Protein AF-A0A935EHU6-F1 (afdb_monomer)

Solvent-accessible surface area (backbone atoms only — not comparable to full-atom values): 25278 Å² total; per-residue (Å²): 134,90,74,54,64,71,54,51,55,54,49,52,57,51,50,54,52,52,52,50,54,52,50,54,52,53,53,49,55,52,52,51,53,52,50,54,49,50,55,57,60,75,67,59,81,84,80,77,78,84,81,77,91,75,83,89,79,88,89,86,86,88,86,80,86,83,88,89,85,86,88,88,85,90,86,90,80,87,86,87,89,89,81,89,88,86,84,93,78,90,79,85,76,78,85,72,86,68,79,77,73,66,72,59,62,60,56,52,51,55,49,49,54,49,51,53,49,53,48,51,52,48,50,44,46,44,52,70,61,42,48,48,52,52,48,51,52,52,49,53,48,50,52,52,53,50,53,46,52,36,55,77,67,56,76,50,52,74,66,56,54,43,52,52,41,45,53,50,14,53,45,33,34,51,51,13,63,69,44,30,89,83,37,53,72,62,19,46,52,38,28,44,51,13,53,51,41,40,48,52,40,46,46,40,34,35,76,78,62,63,76,46,55,70,69,58,44,51,53,50,52,51,51,53,34,53,52,32,46,54,47,16,63,78,65,72,36,68,69,33,38,48,53,32,48,55,53,54,71,41,46,67,73,75,68,55,80,85,75,77,60,58,69,61,52,54,53,51,54,48,51,53,50,51,50,53,37,60,43,36,78,82,53,74,53,70,66,57,56,50,52,54,49,49,52,53,52,50,53,54,50,50,47,56,74,74,71,64,40,84,87,80,40,47,65,59,50,54,51,51,52,51,50,54,48,48,49,55,49,49,39,50,53,50,39,57,71,76,44,89,63,84,83,52,73,68,64,51,49,57,51,49,49,56,49,48,54,51,50,49,51,63,46,51,59,45,52,57,48,53,54,49,48,56,53,49,52,51,57,50,48,75,75,44,95,69,91,83,77,96,83,77,77,90,80,60,67,84,61,51,54,75,80,52,69,70,73,50,66,70,52,58,52,48,52,55,52,53,72,72,69,73,122

Sequence (423 aa):
MSDLDPTIAALEARLDSLVRTQIDFQVEVTAIRKELSRLRGAQRPESQPFARPQSVTPPSPPQQHQQPSPPPPVTERQNPREADPPAFGSYQRQAKAAEAEPATGKYTRYFNNYVDNARGDLEKFIGENLISKIGIIVLILGVGIGAKYAIDNELVSPLARIVIGYVFGFGLVGLAVWIKAKYLKFSAVLLSGGMAILYFITYFAYSAYQLIDQRTSFALMVMFTIFTVVAAVVYNLQVIAHVGLVGAYAVPFLLSNDSGNYPALFIYVSFLNVGVLAISVKRYWRLLFYTSSFFTWSIFGLWFATEYSSESHLYLALGTLAVFFAIFFATKVIHGVVHTESDTRESLIATVGTTVIFIYFCRDQRATRYGRRIRSDFRIAGSRGTRVGSGLEQVYWPFSSLCGISVHVADLRSLVRRSIFAG

Mean predicted aligned error: 20.24 Å

Nearest PDB structures (foldseek):
  7rdr-assembly1_A  TM=5.552E-01  e=2.213E-02  unidentified
  8fiq-assembly1_A  TM=4.754E-01  e=9.779E-01  synthetic construct
  9dze-assembly1_S  TM=3.864E-01  e=1.239E+00  synthetic construct
  8e12-assembly1_B  TM=4.064E-01  e=1.182E+00  synthetic construct
  8e0m-assembly4_L  TM=4.135E-01  e=1.726E+00  synthetic construct

Secondary structure (DSSP, 8-state):
-TTSHHHHHHHHHHHHHHHHHHHHHHHHHHHHHHHHHHHHHHT----PPPPPPPPP----------------------------------------------THHHHHHHHHHHHHHHHHHHHHIIIIIIIHHHHHHHHHHHHHHHHHHHHHT--S-HHHHHHHHHHHHHHHHHHHHHHTTT-HHHHHHHHHHHHHHHHHHHHHHHHTT--S-HHHHHHHHHHHHHHHHHHHHHHT-HHHHHHHHHHHHHHHHHS--S---HHHHHHHHHHHHHHHHHHHHH---HHHHHHHHHHHHHHHHHHHHHT--TTTSHHHHHHHHHHHHHHHHHHHHHHHHH------HHHHHHHHHHHHHHHHHHHHHHHHHHHHHHHHHHHHHTT------S---TT-HHHHHHH-----HHHHHHHHHHHHS--

pLDDT: mean 72.18, std 21.23, range [26.38, 97.44]

Foldseek 3Di:
DPPCVVVVVVVVVVVVVVVVVVVVVVVVVVVVVVVVVVVVVVPDDDDDDDDDDDDDDDDDDDDDDDDDDDDDDDDDDDDDDDDDDDDDDDDDDDPPDDPCPDPVVVVVVVVVVVVVVVVVVVCCCCPVPNCVVVVVVVVVVCCVVVVVVCVVVVVDPLVRVLVVLLCVLVVLLVVLVVCCVPCLVVSLVSNLVSLVSQLVSLLCCVPVVNVDDLVVSLVSLVVSLVVLLVVCVVSVPVVSNVSSLVSQLCSCVSSPPVPPPVVVNLVSLLVSLVSLLVSLLVPDDPVSLVVSLVSLCVVLVVCCVPPDDCVPCVVVNLVSLVSNLVSSVSSVVSNVVRPVDDDDVVSVVSNVVSVVVVVVVVVVNVVVVVVVVVVVVCVVCVVDVDDDDDDPPPPPPPPCVVVVPPPPPVVVVVVVVCVVPVD

Structure (mmCIF, N/CA/C/O backbone):
data_AF-A0A935EHU6-F1
#
_entry.id   AF-A0A935EHU6-F1
#
loop_
_atom_site.group_PDB
_atom_site.id
_atom_site.type_symbol
_atom_site.label_atom_id
_atom_site.label_alt_id
_atom_site.label_comp_id
_atom_site.label_asym_id
_atom_site.label_entity_id
_atom_site.label_seq_id
_atom_site.pdbx_PDB_ins_code
_atom_site.Cartn_x
_atom_site.Cartn_y
_atom_site.Cartn_z
_atom_site.occupancy
_atom_site.B_iso_or_equiv
_atom_site.auth_seq_id
_atom_site.auth_comp_id
_atom_site.auth_asym_id
_atom_site.auth_atom_id
_atom_site.pdbx_PDB_model_num
ATOM 1 N N . MET A 1 1 ? 21.491 28.869 54.350 1.00 49.75 1 MET A N 1
ATOM 2 C CA . MET A 1 1 ? 20.079 28.484 54.119 1.00 49.75 1 MET A CA 1
ATOM 3 C C . MET A 1 1 ? 19.133 29.690 54.036 1.00 49.75 1 MET A C 1
ATOM 5 O O . MET A 1 1 ? 18.020 29.500 53.586 1.00 49.75 1 MET A O 1
ATOM 9 N N . SER A 1 2 ? 19.558 30.914 54.385 1.00 55.75 2 SER A N 1
ATOM 10 C CA . SER A 1 2 ? 18.726 32.136 54.387 1.00 55.75 2 SER A CA 1
ATOM 11 C C . SER A 1 2 ? 18.724 32.948 53.077 1.00 55.75 2 SER A C 1
ATOM 13 O O . SER A 1 2 ? 18.354 34.114 53.099 1.00 55.75 2 SER A O 1
ATOM 15 N N . ASP A 1 3 ? 19.192 32.375 51.964 1.00 54.59 3 ASP A N 1
ATOM 16 C CA . ASP A 1 3 ? 19.455 33.101 50.700 1.00 54.59 3 ASP A CA 1
ATOM 17 C C . ASP A 1 3 ? 18.545 32.642 49.536 1.00 54.59 3 ASP A C 1
ATOM 19 O O . ASP A 1 3 ? 18.607 33.165 48.426 1.00 54.59 3 ASP A O 1
ATOM 23 N N . LEU A 1 4 ? 17.684 31.637 49.767 1.00 57.81 4 LEU A N 1
ATOM 24 C CA . LEU A 1 4 ? 16.780 31.094 48.739 1.00 57.81 4 LEU A CA 1
ATOM 25 C C . LEU A 1 4 ? 15.427 31.822 48.682 1.00 57.81 4 LEU A C 1
ATOM 27 O O . LEU A 1 4 ? 14.921 32.054 47.584 1.00 57.81 4 LEU A O 1
ATOM 31 N N . ASP A 1 5 ? 14.874 32.228 49.827 1.00 60.94 5 ASP A N 1
ATOM 32 C CA . ASP A 1 5 ? 13.578 32.917 49.923 1.00 60.94 5 ASP A CA 1
ATOM 33 C C . ASP A 1 5 ? 13.440 34.171 49.030 1.00 60.94 5 ASP A C 1
ATOM 35 O O . ASP A 1 5 ? 12.443 34.259 48.306 1.00 60.94 5 ASP A O 1
ATOM 39 N N . PRO A 1 6 ? 14.407 35.120 48.971 1.00 65.62 6 PRO A N 1
ATOM 40 C CA . PRO A 1 6 ? 14.271 36.287 48.091 1.00 65.62 6 PRO A CA 1
ATOM 41 C C . PRO A 1 6 ? 14.273 35.906 46.602 1.00 65.62 6 PRO A C 1
ATOM 43 O O . PRO A 1 6 ? 13.685 36.610 45.780 1.00 65.62 6 PRO A O 1
ATOM 46 N N . THR A 1 7 ? 14.892 34.776 46.245 1.00 67.75 7 THR A N 1
ATOM 47 C CA . THR A 1 7 ? 14.941 34.287 44.862 1.00 67.75 7 THR A CA 1
ATOM 48 C C . THR A 1 7 ? 13.598 33.688 44.440 1.00 67.75 7 THR A C 1
ATOM 50 O O . THR A 1 7 ? 13.135 33.946 43.329 1.00 67.75 7 THR A O 1
ATOM 53 N N . ILE A 1 8 ? 12.944 32.936 45.333 1.00 72.06 8 ILE A N 1
ATOM 54 C CA . ILE A 1 8 ? 11.616 32.348 45.098 1.00 72.06 8 ILE A CA 1
ATOM 55 C C . ILE A 1 8 ? 10.568 33.458 44.940 1.00 72.06 8 ILE A C 1
ATOM 57 O O . ILE A 1 8 ? 9.863 33.484 43.933 1.00 72.06 8 ILE A O 1
ATOM 61 N N . ALA A 1 9 ? 10.552 34.445 45.842 1.00 74.06 9 ALA A N 1
ATOM 62 C CA . ALA A 1 9 ? 9.645 35.592 45.747 1.00 74.06 9 ALA A CA 1
ATOM 63 C C . ALA A 1 9 ? 9.832 36.398 44.441 1.00 74.06 9 ALA A C 1
ATOM 65 O O . ALA A 1 9 ? 8.862 36.850 43.828 1.00 74.06 9 ALA A O 1
ATOM 66 N N . ALA A 1 10 ? 11.074 36.545 43.960 1.00 78.50 10 ALA A N 1
ATOM 67 C CA . ALA A 1 10 ? 11.361 37.196 42.680 1.00 78.50 10 ALA A CA 1
ATOM 68 C C . ALA A 1 10 ? 10.908 36.372 41.456 1.00 78.50 10 ALA A C 1
ATOM 70 O O . ALA A 1 10 ? 10.567 36.948 40.418 1.00 78.50 10 ALA A O 1
ATOM 71 N N . LEU A 1 11 ? 10.895 35.039 41.558 1.00 75.94 11 LEU A N 1
ATOM 72 C CA . LEU A 1 11 ? 10.363 34.132 40.537 1.00 75.94 11 LEU A CA 1
ATOM 73 C C . LEU A 1 11 ? 8.830 34.176 40.485 1.00 75.94 11 LEU A C 1
ATOM 75 O O . LEU A 1 11 ? 8.276 34.292 39.393 1.00 75.94 11 LEU A O 1
ATOM 79 N N . GLU A 1 12 ? 8.154 34.174 41.635 1.00 77.06 12 GLU A N 1
ATOM 80 C CA . GLU A 1 12 ? 6.692 34.307 41.724 1.00 77.06 12 GLU A CA 1
ATOM 81 C C . GLU A 1 12 ? 6.214 35.655 41.160 1.00 77.06 12 GLU A C 1
ATOM 83 O O . GLU A 1 12 ? 5.349 35.686 40.286 1.00 77.06 12 GLU A O 1
ATOM 88 N N . ALA A 1 13 ? 6.863 36.767 41.525 1.00 80.94 13 ALA A N 1
ATOM 89 C CA . ALA A 1 13 ? 6.550 38.091 40.974 1.00 80.94 13 ALA A CA 1
ATOM 90 C C . ALA A 1 13 ? 6.760 38.186 39.442 1.00 80.94 13 ALA A C 1
ATOM 92 O O . ALA A 1 13 ? 6.043 38.908 38.737 1.00 80.94 13 ALA A O 1
ATOM 93 N N . ARG A 1 14 ? 7.724 37.436 38.887 1.00 77.44 14 ARG A N 1
ATOM 94 C CA . ARG A 1 14 ? 7.912 37.321 37.429 1.00 77.44 14 ARG A CA 1
ATOM 95 C C . ARG A 1 14 ? 6.852 36.437 36.776 1.00 77.44 14 ARG A C 1
ATOM 97 O O . ARG A 1 14 ? 6.412 36.756 35.676 1.00 77.44 14 ARG A O 1
ATOM 104 N N . LEU A 1 15 ? 6.413 35.372 37.442 1.00 79.38 15 LEU A N 1
ATOM 105 C CA . LEU A 1 15 ? 5.345 34.508 36.944 1.00 79.38 15 LEU A CA 1
ATOM 106 C C . LEU A 1 15 ? 4.009 35.268 36.884 1.00 79.38 15 LEU A C 1
ATOM 108 O O . LEU A 1 15 ? 3.358 35.271 35.841 1.00 79.38 15 LEU A O 1
ATOM 112 N N . ASP A 1 16 ? 3.665 36.008 37.939 1.00 81.06 16 ASP A N 1
ATOM 113 C CA . ASP A 1 16 ? 2.454 36.836 38.002 1.00 81.06 16 ASP A CA 1
ATOM 114 C C . ASP A 1 16 ? 2.422 37.943 36.938 1.00 81.06 16 ASP A C 1
ATOM 116 O O . ASP A 1 16 ? 1.372 38.215 36.348 1.00 81.06 16 ASP A O 1
ATOM 120 N N . SER A 1 17 ? 3.559 38.587 36.653 1.00 83.88 17 SER A N 1
ATOM 121 C CA . SER A 1 17 ? 3.619 39.619 35.605 1.00 83.88 17 SER A CA 1
ATOM 122 C C . SER A 1 17 ? 3.483 39.033 34.192 1.00 83.88 17 SER A C 1
ATOM 124 O O . SER A 1 17 ? 2.783 39.614 33.355 1.00 83.88 17 SER A O 1
ATOM 126 N N . LEU A 1 18 ? 4.057 37.852 33.932 1.00 83.88 18 LEU A N 1
ATOM 127 C CA . LEU A 1 18 ? 3.866 37.122 32.673 1.00 83.88 18 LEU A CA 1
ATOM 128 C C . LEU A 1 18 ? 2.410 36.667 32.485 1.00 83.88 18 LEU A C 1
ATOM 130 O O . LEU A 1 18 ? 1.849 36.867 31.408 1.00 83.88 18 LEU A O 1
ATOM 134 N N . VAL A 1 19 ? 1.772 36.130 33.532 1.00 83.25 19 VAL A N 1
ATOM 135 C CA . VAL A 1 19 ? 0.358 35.712 33.495 1.00 83.25 19 VAL A CA 1
ATOM 136 C C . VAL A 1 19 ? -0.567 36.903 33.222 1.00 83.25 19 VAL A C 1
ATOM 138 O O . VAL A 1 19 ? -1.444 36.803 32.365 1.00 83.25 19 VAL A O 1
ATOM 141 N N . ARG A 1 20 ? -0.346 38.055 33.873 1.00 84.88 20 ARG A N 1
ATOM 142 C CA . ARG A 1 20 ? -1.108 39.291 33.603 1.00 84.88 20 ARG A CA 1
ATOM 143 C C . ARG A 1 20 ? -0.964 39.747 32.150 1.00 84.88 20 ARG A C 1
ATOM 145 O O . ARG A 1 20 ? -1.971 39.943 31.478 1.00 84.88 20 ARG A O 1
ATOM 152 N N . THR A 1 21 ? 0.267 39.803 31.640 1.00 85.31 21 THR A N 1
ATOM 153 C CA . THR A 1 21 ? 0.543 40.185 30.241 1.00 85.31 21 THR A CA 1
ATOM 154 C C . THR A 1 21 ? -0.148 39.244 29.245 1.00 85.31 21 THR A C 1
ATOM 156 O O . THR A 1 21 ? -0.685 39.685 28.230 1.00 85.31 21 THR A O 1
ATOM 159 N N . GLN A 1 22 ? -0.184 37.939 29.537 1.00 86.00 22 GLN A N 1
ATOM 160 C CA . GLN A 1 22 ? -0.870 36.955 28.699 1.00 86.00 22 GLN A CA 1
ATOM 161 C C . GLN A 1 22 ? -2.398 37.138 28.706 1.00 86.00 22 GLN A C 1
ATOM 163 O O . GLN A 1 22 ? -3.031 36.955 27.665 1.00 86.00 22 GLN A O 1
ATOM 168 N N . ILE A 1 23 ? -2.992 37.508 29.846 1.00 85.88 23 ILE A N 1
ATOM 169 C CA . ILE A 1 23 ? -4.429 37.806 29.959 1.00 85.88 23 ILE A CA 1
ATOM 170 C C . ILE A 1 23 ? -4.781 39.058 29.146 1.00 85.88 23 ILE A C 1
ATOM 172 O O . ILE A 1 23 ? -5.700 39.001 28.325 1.00 85.88 23 ILE A O 1
ATOM 176 N N . ASP A 1 24 ? -4.025 40.147 29.304 1.00 87.62 24 ASP A N 1
ATOM 177 C CA . ASP A 1 24 ? -4.262 41.401 28.577 1.00 87.62 24 ASP A CA 1
ATOM 178 C C . ASP A 1 24 ? -4.183 41.192 27.054 1.00 87.62 24 ASP A C 1
ATOM 180 O O . ASP A 1 24 ? -5.075 41.616 26.314 1.00 87.62 24 ASP A O 1
ATOM 184 N N . PHE A 1 25 ? -3.196 40.421 26.580 1.00 87.62 25 PHE A N 1
ATOM 185 C CA . PHE A 1 25 ? -3.066 40.078 25.160 1.00 87.62 25 PHE A CA 1
ATOM 186 C C . PHE A 1 25 ? -4.260 39.261 24.622 1.00 87.62 25 PHE A C 1
ATOM 188 O O . PHE A 1 25 ? -4.715 39.480 23.497 1.00 87.62 25 PHE A O 1
ATOM 195 N N . GLN A 1 26 ? -4.820 38.335 25.411 1.00 84.62 26 GLN A N 1
ATOM 196 C CA . GLN A 1 26 ? -6.022 37.582 25.015 1.00 84.62 26 GLN A CA 1
ATOM 197 C C . GLN A 1 26 ? -7.269 38.477 24.935 1.00 84.62 26 GLN A C 1
ATOM 199 O O . GLN A 1 26 ? -8.098 38.306 24.031 1.00 84.62 26 GLN A O 1
ATOM 204 N N . VAL A 1 27 ? -7.399 39.453 25.839 1.00 89.88 27 VAL A N 1
ATOM 205 C CA . VAL A 1 27 ? -8.471 40.460 25.796 1.00 89.88 27 VAL A CA 1
ATOM 206 C C . VAL A 1 27 ? -8.342 41.322 24.539 1.00 89.88 27 VAL A C 1
ATOM 208 O O . VAL A 1 27 ? -9.327 41.488 23.814 1.00 89.88 27 VAL A O 1
ATOM 211 N N . GLU A 1 28 ? -7.137 41.798 24.222 1.00 87.44 28 GLU A N 1
ATOM 212 C CA . GLU A 1 28 ? -6.874 42.633 23.045 1.00 87.44 28 GLU A CA 1
ATOM 213 C C . GLU A 1 28 ? -7.148 41.888 21.727 1.00 87.44 28 GLU A C 1
ATOM 215 O O . GLU A 1 28 ? -7.904 42.376 20.884 1.00 87.44 28 GLU A O 1
ATOM 220 N N . VAL A 1 29 ? -6.655 40.652 21.570 1.00 88.88 29 VAL A N 1
ATOM 221 C CA . VAL A 1 29 ? -6.952 39.807 20.394 1.00 88.88 29 VAL A CA 1
ATOM 222 C C . VAL A 1 29 ? -8.459 39.565 20.239 1.00 88.88 29 VAL A C 1
ATOM 224 O O . VAL A 1 29 ? -8.980 39.546 19.118 1.00 88.88 29 VAL A O 1
ATOM 227 N N . THR A 1 30 ? -9.187 39.413 21.348 1.00 87.19 30 THR A N 1
ATOM 228 C CA . THR A 1 30 ? -10.646 39.231 21.335 1.00 87.19 30 THR A CA 1
ATOM 229 C C . THR A 1 30 ? -11.375 40.516 20.927 1.00 87.19 30 THR A C 1
ATOM 231 O O . THR A 1 30 ? -12.308 40.459 20.118 1.00 87.19 30 THR A O 1
ATOM 234 N N . ALA A 1 31 ? -10.927 41.679 21.409 1.00 91.06 31 ALA A N 1
ATOM 235 C CA . ALA A 1 31 ? -11.447 42.983 21.005 1.00 91.06 31 ALA A CA 1
ATOM 236 C C . ALA A 1 31 ? -11.200 43.253 19.509 1.00 91.06 31 ALA A C 1
ATOM 238 O O . ALA A 1 31 ? -12.144 43.572 18.781 1.00 91.06 31 ALA A O 1
ATOM 239 N N . ILE A 1 32 ? -9.978 43.013 19.020 1.00 89.12 32 ILE A N 1
ATOM 240 C CA . ILE A 1 32 ? -9.614 43.155 17.602 1.00 89.12 32 ILE A CA 1
ATOM 241 C C . ILE A 1 32 ? -10.463 42.226 16.728 1.00 89.12 32 ILE A C 1
ATOM 243 O O . ILE A 1 32 ? -11.018 42.674 15.727 1.00 89.12 32 ILE A O 1
ATOM 247 N N . ARG A 1 33 ? -10.653 40.951 17.105 1.00 85.38 33 ARG A N 1
ATOM 248 C CA . ARG A 1 33 ? -11.544 40.031 16.364 1.00 85.38 33 ARG A CA 1
ATOM 249 C C . ARG A 1 33 ? -12.986 40.531 16.300 1.00 85.38 33 ARG A C 1
ATOM 251 O O . ARG A 1 33 ? -13.636 40.370 15.263 1.00 85.38 33 ARG A O 1
ATOM 258 N N . LYS A 1 34 ? -13.498 41.122 17.382 1.00 86.12 34 LYS A N 1
ATOM 259 C CA . LYS A 1 34 ? -14.856 41.679 17.443 1.00 86.12 34 LYS A CA 1
ATOM 260 C C . LYS A 1 34 ? -15.006 42.889 16.520 1.00 86.12 34 LYS A C 1
ATOM 262 O O . LYS A 1 34 ? -16.005 42.981 15.809 1.00 86.12 34 LYS A O 1
ATOM 267 N N . GLU A 1 35 ? -13.999 43.755 16.460 1.00 87.31 35 GLU A N 1
ATOM 268 C CA . GLU A 1 35 ? -14.007 44.920 15.573 1.00 87.31 35 GLU A CA 1
ATOM 269 C C . GLU A 1 35 ? -13.802 44.525 14.101 1.00 87.31 35 GLU A C 1
ATOM 271 O O . GLU A 1 35 ? -14.553 44.963 13.233 1.00 87.31 35 GLU A O 1
ATOM 276 N N . LEU A 1 36 ? -12.914 43.567 13.814 1.00 81.75 36 LEU A N 1
ATOM 277 C CA . LEU A 1 36 ? -12.766 42.987 12.474 1.00 81.75 36 LEU A CA 1
ATOM 278 C C . LEU A 1 36 ? -14.075 42.340 11.984 1.00 81.75 36 LEU A C 1
ATOM 280 O O . LEU A 1 36 ? -14.407 42.409 10.802 1.00 81.75 36 LEU A O 1
ATOM 284 N N . SER A 1 37 ? -14.845 41.738 12.898 1.00 79.06 37 SER A N 1
ATOM 285 C CA . SER A 1 37 ? -16.166 41.167 12.606 1.00 79.06 37 SER A CA 1
ATOM 286 C C . SER A 1 37 ? -17.216 42.244 12.314 1.00 79.06 37 SER A C 1
ATOM 288 O O . SER A 1 37 ? -18.044 42.048 11.426 1.00 79.06 37 SER A O 1
ATOM 290 N N . ARG A 1 38 ? -17.165 43.394 13.002 1.00 82.88 38 ARG A N 1
ATOM 291 C CA . ARG A 1 38 ? -18.018 44.561 12.716 1.00 82.88 38 ARG A CA 1
ATOM 292 C C . ARG A 1 38 ? -17.702 45.178 11.360 1.00 82.88 38 ARG A C 1
ATOM 294 O O . ARG A 1 38 ? -18.614 45.332 10.555 1.00 82.88 38 ARG A O 1
ATOM 301 N N . LEU A 1 39 ? -16.428 45.449 11.075 1.00 76.44 39 LEU A N 1
ATOM 302 C CA . LEU A 1 39 ? -15.989 45.998 9.788 1.00 76.44 39 LEU A CA 1
ATOM 303 C C . LEU A 1 39 ? -16.360 45.065 8.626 1.00 76.44 39 LEU A C 1
ATOM 305 O O . LEU A 1 39 ? -16.928 45.505 7.629 1.00 76.44 39 LEU A O 1
ATOM 309 N N . ARG A 1 40 ? -16.152 43.751 8.788 1.00 70.88 40 ARG A N 1
ATOM 310 C CA . ARG A 1 40 ? -16.550 42.743 7.792 1.00 70.88 40 ARG A CA 1
ATOM 311 C C . ARG A 1 40 ? -18.070 42.597 7.648 1.00 70.88 40 ARG A C 1
ATOM 313 O O . ARG A 1 40 ? -18.537 42.241 6.569 1.00 70.88 40 ARG A O 1
ATOM 320 N N . GLY A 1 41 ? -18.831 42.865 8.710 1.00 68.12 41 GLY A N 1
ATOM 321 C CA . GLY A 1 41 ? -20.293 42.953 8.675 1.00 68.12 41 GLY A CA 1
ATOM 322 C C . GLY A 1 41 ? -20.788 44.189 7.919 1.00 68.12 41 GLY A C 1
ATOM 323 O O . GLY A 1 41 ? -21.707 44.075 7.116 1.00 68.12 41 GLY A O 1
ATOM 324 N N . ALA A 1 42 ? -20.131 45.337 8.108 1.00 62.81 42 ALA A N 1
ATOM 325 C CA . ALA A 1 42 ? -20.451 46.599 7.438 1.00 62.81 42 ALA A CA 1
ATOM 326 C C . ALA A 1 42 ? -20.026 46.651 5.953 1.00 62.81 42 ALA A C 1
ATOM 328 O O . ALA A 1 42 ? -20.486 47.517 5.216 1.00 62.81 42 ALA A O 1
ATOM 329 N N . GLN A 1 43 ? -19.157 45.738 5.502 1.00 49.84 43 GLN A N 1
ATOM 330 C CA . GLN A 1 43 ? -18.601 45.708 4.139 1.00 49.84 43 GLN A CA 1
ATOM 331 C C . GLN A 1 43 ? -19.163 44.594 3.236 1.00 49.84 43 GLN A C 1
ATOM 333 O O . GLN A 1 43 ? -18.552 44.259 2.221 1.00 49.84 43 GLN A O 1
ATOM 338 N N . ARG A 1 44 ? -20.326 44.010 3.556 1.00 39.16 44 ARG A N 1
ATOM 339 C CA . ARG A 1 44 ? -21.073 43.182 2.592 1.00 39.16 44 ARG A CA 1
ATOM 340 C C . ARG A 1 44 ? -22.061 44.052 1.806 1.00 39.16 44 ARG A C 1
ATOM 342 O O . ARG A 1 44 ? -23.005 44.540 2.419 1.00 39.16 44 ARG A O 1
ATOM 349 N N . PRO A 1 45 ? -21.904 44.208 0.476 1.00 42.09 45 PRO A N 1
ATOM 350 C CA . PRO A 1 45 ? -22.942 44.803 -0.355 1.00 42.09 45 PRO A CA 1
ATOM 351 C C . PRO A 1 45 ? -24.214 43.959 -0.280 1.00 42.09 45 PRO A C 1
ATOM 353 O O . PRO A 1 45 ? -24.165 42.731 -0.383 1.00 42.09 45 PRO A O 1
ATOM 356 N N . GLU A 1 46 ? -25.343 44.628 -0.094 1.00 35.97 46 GLU A N 1
ATOM 357 C CA . GLU A 1 46 ? -26.656 44.009 0.020 1.00 35.97 46 GLU A CA 1
ATOM 358 C C . GLU A 1 46 ? -27.074 43.408 -1.331 1.00 35.97 46 GLU A C 1
ATOM 360 O O . GLU A 1 46 ? -27.415 44.111 -2.283 1.00 35.97 46 GLU A O 1
ATOM 365 N N . SER A 1 47 ? -26.999 42.082 -1.444 1.00 35.34 47 SER A N 1
ATOM 366 C CA . SER A 1 47 ? -27.382 41.364 -2.658 1.00 35.34 47 SER A CA 1
ATOM 367 C C . SER A 1 47 ? -28.906 41.285 -2.767 1.00 35.34 47 SER A C 1
ATOM 369 O O . SER A 1 47 ? -29.533 40.422 -2.149 1.00 35.34 47 SER A O 1
ATOM 371 N N . GLN A 1 48 ? -29.478 42.190 -3.566 1.00 34.78 48 GLN A N 1
ATOM 372 C CA . GLN A 1 48 ? -30.901 42.234 -3.912 1.00 34.78 48 GLN A CA 1
ATOM 373 C C . GLN A 1 48 ? -31.414 40.864 -4.403 1.00 34.78 48 GLN A C 1
ATOM 375 O O . GLN A 1 48 ? -30.831 40.288 -5.328 1.00 34.78 48 GLN A O 1
ATOM 380 N N . PRO A 1 49 ? -32.527 40.342 -3.854 1.00 38.69 49 PRO A N 1
ATOM 381 C CA . PRO A 1 49 ? -33.223 39.202 -4.438 1.00 38.69 49 PRO A CA 1
ATOM 382 C C . PRO A 1 49 ? -33.837 39.575 -5.795 1.00 38.69 49 PRO A C 1
ATOM 384 O O . PRO A 1 49 ? -34.511 40.597 -5.920 1.00 38.69 49 PRO A O 1
ATOM 387 N N . PHE A 1 50 ? -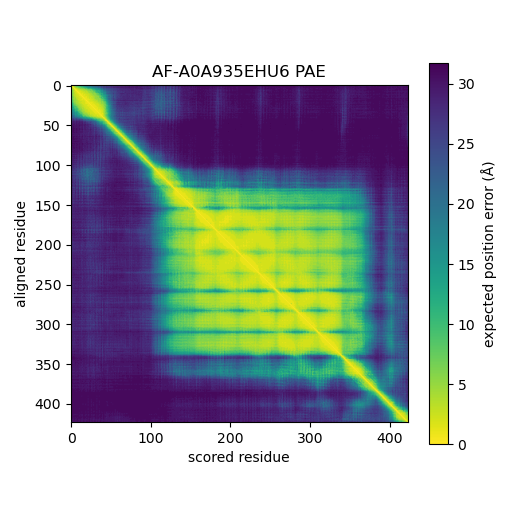33.634 38.728 -6.806 1.00 34.69 50 PHE A N 1
ATOM 388 C CA . PHE A 1 50 ? -34.164 38.923 -8.159 1.00 34.69 50 PHE A CA 1
ATOM 389 C C . PHE A 1 50 ? -35.691 39.111 -8.168 1.00 34.69 50 PHE A C 1
ATOM 391 O O . PHE A 1 50 ? -36.441 38.222 -7.758 1.00 34.69 50 PHE A O 1
ATOM 398 N N . ALA A 1 51 ? -36.155 40.232 -8.723 1.00 35.00 51 ALA A N 1
ATOM 399 C CA . ALA A 1 51 ? -37.569 40.452 -9.000 1.00 35.00 51 ALA A CA 1
ATOM 400 C C . ALA A 1 51 ? -38.043 39.560 -10.164 1.00 35.00 51 ALA A C 1
ATOM 402 O O . ALA A 1 51 ? -37.445 39.536 -11.241 1.00 35.00 51 ALA A O 1
ATOM 403 N N . ARG A 1 52 ? -39.152 38.840 -9.960 1.00 33.09 52 ARG A N 1
ATOM 404 C CA . ARG A 1 52 ? -39.859 38.105 -11.020 1.00 33.09 52 ARG A CA 1
ATOM 405 C C . ARG A 1 52 ? -40.631 39.120 -11.885 1.00 33.09 52 ARG A C 1
ATOM 407 O O . ARG A 1 52 ? -41.352 39.933 -11.306 1.00 33.09 52 ARG A O 1
ATOM 414 N N . PRO A 1 53 ? -40.533 39.091 -13.229 1.00 37.03 53 PRO A N 1
ATOM 415 C CA . PRO A 1 53 ? -41.215 40.069 -14.074 1.00 37.03 53 PRO A CA 1
ATOM 416 C C . PRO A 1 53 ? -42.736 39.895 -13.981 1.00 37.03 53 PRO A C 1
ATOM 418 O O . PRO A 1 53 ? -43.263 38.824 -14.286 1.00 37.03 53 PRO A O 1
ATOM 421 N N . GLN A 1 54 ? -43.435 40.948 -13.553 1.00 39.34 54 GLN A N 1
ATOM 422 C CA . GLN A 1 54 ? -44.894 41.027 -13.610 1.00 39.34 54 GLN A CA 1
ATOM 423 C C . GLN A 1 54 ? -45.360 41.687 -14.912 1.00 39.34 54 GLN A C 1
ATOM 425 O O . GLN A 1 54 ? -44.655 42.487 -15.526 1.00 39.34 54 GLN A O 1
ATOM 430 N N . SER A 1 55 ? -46.554 41.290 -15.342 1.00 36.06 55 SER A N 1
ATOM 431 C CA . SER A 1 55 ? -47.174 41.635 -16.618 1.00 36.06 55 SER A CA 1
ATOM 432 C C . SER A 1 55 ? -47.558 43.110 -16.745 1.00 36.06 55 SER A C 1
ATOM 434 O O . SER A 1 55 ? -48.058 43.731 -15.809 1.00 36.06 55 SER A O 1
ATOM 436 N N . VAL A 1 56 ? -47.386 43.634 -17.959 1.00 36.47 56 VAL A N 1
ATOM 437 C CA . VAL A 1 56 ? -47.718 45.007 -18.358 1.00 36.47 56 VAL A CA 1
ATOM 438 C C . VAL A 1 56 ? -49.225 45.269 -18.252 1.00 36.47 56 VAL A C 1
ATOM 440 O O . VAL A 1 56 ? -50.018 44.473 -18.746 1.00 36.47 56 VAL A O 1
ATOM 443 N N . THR A 1 57 ? -49.616 46.419 -17.695 1.00 36.81 57 THR A N 1
ATOM 444 C CA . THR A 1 57 ? -50.960 47.005 -17.873 1.00 36.81 57 THR A CA 1
ATOM 445 C C . THR A 1 57 ? -50.801 48.494 -18.230 1.00 36.81 57 THR A C 1
ATOM 447 O O . THR A 1 57 ? -50.098 49.191 -17.499 1.00 36.81 57 THR A O 1
ATOM 450 N N . PRO A 1 58 ? -51.361 48.991 -19.353 1.00 44.41 58 PRO A N 1
ATOM 451 C CA . PRO A 1 58 ? -51.214 50.384 -19.803 1.00 44.41 58 PRO A CA 1
ATOM 452 C C . PRO A 1 58 ? -52.446 51.243 -19.362 1.00 44.41 58 PRO A C 1
ATOM 454 O O . PRO A 1 58 ? -53.236 50.762 -18.553 1.00 44.41 58 PRO A O 1
ATOM 457 N N . PRO A 1 59 ? -52.600 52.536 -19.731 1.00 51.25 59 PRO A N 1
ATOM 458 C CA . PRO A 1 59 ? -52.294 53.636 -18.808 1.00 51.25 59 PRO A CA 1
ATOM 459 C C . PRO A 1 59 ? -53.469 54.615 -18.563 1.00 51.25 59 PRO A C 1
ATOM 461 O O . PRO A 1 59 ? -54.534 54.517 -19.168 1.00 51.25 59 PRO A O 1
ATOM 464 N N . SER A 1 60 ? -53.264 55.631 -17.714 1.00 36.19 60 SER A N 1
ATOM 465 C CA . SER A 1 60 ? -54.177 56.783 -17.568 1.00 36.19 60 SER A CA 1
ATOM 466 C C . SER A 1 60 ? -53.392 58.106 -17.423 1.00 36.19 60 SER A C 1
ATOM 468 O O . SER A 1 60 ? -52.652 58.251 -16.452 1.00 36.19 60 SER A O 1
ATOM 470 N N . PRO A 1 61 ? -53.504 59.053 -18.378 1.00 46.78 61 PRO A N 1
ATOM 471 C CA . PRO A 1 61 ? -52.880 60.389 -18.336 1.00 46.78 61 PRO A CA 1
ATOM 472 C C . PRO A 1 61 ? -53.936 61.512 -18.106 1.00 46.78 61 PRO A C 1
ATOM 474 O O . PRO A 1 61 ? -55.121 61.200 -18.015 1.00 46.78 61 PRO A O 1
ATOM 477 N N . PRO A 1 62 ? -53.601 62.821 -18.187 1.00 49.19 62 PRO A N 1
ATOM 478 C CA . PRO A 1 62 ? -52.561 63.569 -17.452 1.00 49.19 62 PRO A CA 1
ATOM 479 C C . PRO A 1 62 ? -53.067 64.942 -16.908 1.00 49.19 62 PRO A C 1
ATOM 481 O O . PRO A 1 62 ? -54.072 65.447 -17.391 1.00 49.19 62 PRO A O 1
ATOM 484 N N . GLN A 1 63 ? -52.326 65.615 -16.007 1.00 34.56 63 GLN A N 1
ATOM 485 C CA . GLN A 1 63 ? -52.332 67.089 -15.756 1.00 34.56 63 GLN A CA 1
ATOM 486 C C . GLN A 1 63 ? -51.324 67.435 -14.624 1.00 34.56 63 GLN A C 1
ATOM 488 O O . GLN A 1 63 ? -51.153 66.611 -13.734 1.00 34.56 63 GLN A O 1
ATOM 493 N N . GLN A 1 64 ? -50.661 68.601 -14.515 1.00 32.94 64 GLN A N 1
ATOM 494 C CA . GLN A 1 64 ? -50.146 69.613 -15.469 1.00 32.94 64 GLN A CA 1
ATOM 495 C C . GLN A 1 64 ? -49.202 70.590 -14.694 1.00 32.94 64 GLN A C 1
ATOM 497 O O . GLN A 1 64 ? -49.451 70.805 -13.518 1.00 32.94 64 GLN A O 1
ATOM 502 N N . HIS A 1 65 ? -48.189 71.192 -15.353 1.00 35.31 65 HIS A N 1
ATOM 503 C CA . HIS A 1 65 ? -47.372 72.390 -14.968 1.00 35.31 65 HIS A CA 1
ATOM 504 C C . HIS A 1 65 ? -46.756 72.492 -13.536 1.00 35.31 65 HIS A C 1
ATOM 506 O O . HIS A 1 65 ? -47.448 72.484 -12.531 1.00 35.31 65 HIS A O 1
ATOM 512 N N . GLN A 1 66 ? -45.424 72.494 -13.349 1.00 31.44 66 GLN A N 1
ATOM 513 C CA . GLN A 1 66 ? -44.423 73.576 -13.574 1.00 31.44 66 GLN A CA 1
ATOM 514 C C . GLN A 1 66 ? -44.445 74.772 -12.576 1.00 31.44 66 GLN A C 1
ATOM 516 O O . GLN A 1 66 ? -45.247 75.680 -12.734 1.00 31.44 66 GLN A O 1
ATOM 521 N N . GLN A 1 67 ? -43.518 74.741 -11.590 1.00 39.50 67 GLN A N 1
ATOM 522 C CA . GLN A 1 67 ? -42.378 75.678 -11.319 1.00 39.50 67 GLN A CA 1
ATOM 523 C C . GLN A 1 67 ? -42.628 77.219 -11.377 1.00 39.50 67 GLN A C 1
ATOM 525 O O . GLN A 1 67 ? -43.264 77.644 -12.336 1.00 39.50 67 GLN A O 1
ATOM 530 N N . PRO A 1 68 ? -42.097 78.096 -10.465 1.00 44.91 68 PRO A N 1
ATOM 531 C CA . PRO A 1 68 ? -40.665 78.226 -10.062 1.00 44.91 68 PRO A CA 1
ATOM 532 C C . PRO A 1 68 ? -40.426 78.622 -8.559 1.00 44.91 68 PRO A C 1
ATOM 534 O O . PRO A 1 68 ? -41.378 78.612 -7.792 1.00 44.91 68 PRO A O 1
ATOM 537 N N . SER A 1 69 ? -39.240 78.918 -7.981 1.00 34.81 69 SER A N 1
ATOM 538 C CA . SER A 1 69 ? -37.869 79.257 -8.455 1.00 34.81 69 SER A CA 1
ATOM 539 C C . SER A 1 69 ? -36.786 78.923 -7.382 1.00 34.81 69 SER A C 1
ATOM 541 O O . SER A 1 69 ? -37.125 78.890 -6.202 1.00 34.81 69 SER A O 1
ATOM 543 N N . PRO A 1 70 ? -35.490 78.765 -7.735 1.00 53.62 70 PRO A N 1
ATOM 544 C CA . PRO A 1 70 ? -34.323 78.798 -6.820 1.00 53.62 70 PRO A CA 1
ATOM 545 C C . PRO A 1 70 ? -33.449 80.069 -7.065 1.00 53.62 70 PRO A C 1
ATOM 547 O O . PRO A 1 70 ? -33.847 80.892 -7.889 1.00 53.62 70 PRO A O 1
ATOM 550 N N . PRO A 1 71 ? -32.179 80.175 -6.600 1.00 62.34 71 PRO A N 1
ATOM 551 C CA . PRO A 1 71 ? -31.549 80.009 -5.271 1.00 62.34 71 PRO A CA 1
ATOM 552 C C . PRO A 1 71 ? -31.064 81.436 -4.797 1.00 62.34 71 PRO A C 1
ATOM 554 O O . PRO A 1 71 ? -31.856 82.352 -5.009 1.00 62.34 71 PRO A O 1
ATOM 557 N N . PRO A 1 72 ? -29.849 81.769 -4.260 1.00 51.25 72 PRO A N 1
ATOM 558 C CA . PRO A 1 72 ? -28.750 81.023 -3.621 1.00 51.25 72 PRO A CA 1
ATOM 559 C C . PRO A 1 72 ? -28.388 81.531 -2.172 1.00 51.25 72 PRO A C 1
ATOM 561 O O . PRO A 1 72 ? -29.270 81.362 -1.334 1.00 51.25 72 PRO A O 1
ATOM 564 N N . PRO A 1 73 ? -27.152 81.928 -1.734 1.00 48.72 73 PRO A N 1
ATOM 565 C CA . PRO A 1 73 ? -26.494 81.055 -0.742 1.00 48.72 73 PRO A CA 1
ATOM 566 C C . PRO A 1 73 ? -25.692 81.718 0.423 1.00 48.72 73 PRO A C 1
ATOM 568 O O . PRO A 1 73 ? -25.499 82.925 0.469 1.00 48.72 73 PRO A O 1
ATOM 571 N N . VAL A 1 74 ? -25.096 80.855 1.271 1.00 39.78 74 VAL A N 1
ATOM 572 C CA . VAL A 1 74 ? -23.951 81.084 2.198 1.00 39.78 74 VAL A CA 1
ATOM 573 C C . VAL A 1 74 ? -24.148 82.072 3.365 1.00 39.78 74 VAL A C 1
ATOM 575 O O . VAL A 1 74 ? -24.286 83.271 3.170 1.00 39.78 74 VAL A O 1
ATOM 578 N N . THR A 1 75 ? -23.953 81.585 4.602 1.00 39.19 75 THR A N 1
ATOM 579 C CA . THR A 1 75 ? -22.836 82.000 5.492 1.00 39.19 75 THR A CA 1
ATOM 580 C C . THR A 1 75 ? -22.770 81.098 6.724 1.00 39.19 75 THR A C 1
ATOM 582 O O . THR A 1 75 ? -23.702 81.038 7.518 1.00 39.19 75 THR A O 1
ATOM 585 N N . GLU A 1 76 ? -21.628 80.441 6.915 1.00 45.94 76 GLU A N 1
ATOM 586 C CA . GLU A 1 76 ? -21.232 79.842 8.189 1.00 45.94 76 GLU A CA 1
ATOM 587 C C . GLU A 1 76 ? -20.265 80.797 8.901 1.00 45.94 76 GLU A C 1
ATOM 589 O O . GLU A 1 76 ? -19.219 81.122 8.337 1.00 45.94 76 GLU A O 1
ATOM 594 N N . ARG A 1 77 ? -20.591 81.237 10.129 1.00 37.75 77 ARG A N 1
ATOM 595 C CA . ARG A 1 77 ? -19.607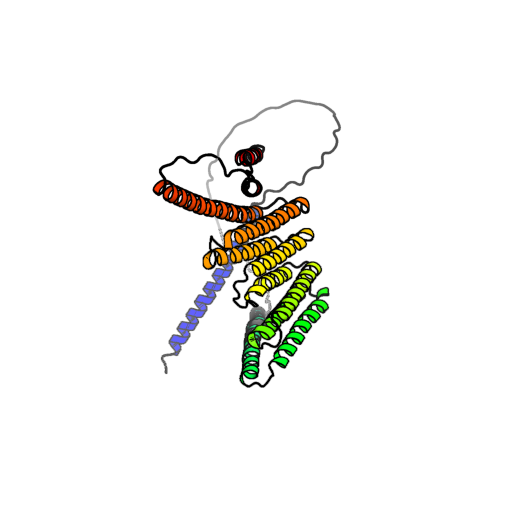 81.718 11.121 1.00 37.75 77 ARG A CA 1
ATOM 596 C C . ARG A 1 77 ? -20.193 81.884 12.532 1.00 37.75 77 ARG A C 1
ATOM 598 O O . ARG A 1 77 ? -20.997 82.768 12.777 1.00 37.75 77 ARG A O 1
ATOM 605 N N . GLN A 1 78 ? -19.687 81.038 13.427 1.00 37.47 78 GLN A N 1
ATOM 606 C CA . GLN A 1 78 ? -19.207 81.304 14.795 1.00 37.47 78 GLN A CA 1
ATOM 607 C C . GLN A 1 78 ? -20.017 82.158 15.805 1.00 37.47 78 GLN A C 1
ATOM 609 O O . GLN A 1 78 ? -20.377 83.310 15.601 1.00 37.47 78 GLN A O 1
ATOM 614 N N . ASN A 1 79 ? -20.144 81.544 16.983 1.00 42.22 79 ASN A N 1
ATOM 615 C CA . ASN A 1 79 ? -20.762 81.963 18.243 1.00 42.22 79 ASN A CA 1
ATOM 616 C C . ASN A 1 79 ? -20.010 83.086 19.008 1.00 42.22 79 ASN A C 1
ATOM 618 O O . ASN A 1 79 ? -18.777 83.097 18.979 1.00 42.22 79 ASN A O 1
ATOM 622 N N . PRO A 1 80 ? -20.712 83.920 19.806 1.00 45.84 80 PRO A N 1
ATOM 623 C CA . PRO A 1 80 ? -20.142 84.542 21.017 1.00 45.84 80 PRO A CA 1
ATOM 624 C C . PRO A 1 80 ? -20.827 84.134 22.347 1.00 45.84 80 PRO A C 1
ATOM 626 O O . PRO A 1 80 ? -21.875 83.498 22.371 1.00 45.84 80 PRO A O 1
ATOM 629 N N . ARG A 1 81 ? -20.171 84.476 23.465 1.00 43.09 81 ARG A N 1
ATOM 630 C CA . ARG A 1 81 ? -20.466 84.089 24.865 1.00 43.09 81 ARG A CA 1
ATOM 631 C C . ARG A 1 81 ? -21.461 85.017 25.594 1.00 43.09 81 ARG A C 1
ATOM 633 O O . ARG A 1 81 ? -21.815 86.059 25.063 1.00 43.09 81 ARG A O 1
ATOM 640 N N . GLU A 1 82 ? -21.777 84.613 26.840 1.00 40.12 82 GLU A N 1
ATOM 641 C CA . GLU A 1 82 ? -21.736 85.351 28.144 1.00 40.12 82 GLU A CA 1
ATOM 642 C C . GLU A 1 82 ? -23.033 85.244 28.980 1.00 40.12 82 GLU A C 1
ATOM 644 O O . GLU A 1 82 ? -24.116 85.253 28.410 1.00 40.12 82 GLU A O 1
ATOM 649 N N . ALA A 1 83 ? -23.036 85.181 30.325 1.00 37.09 83 ALA A N 1
ATOM 650 C CA . ALA A 1 83 ? -22.127 84.599 31.344 1.00 37.09 83 ALA A CA 1
AT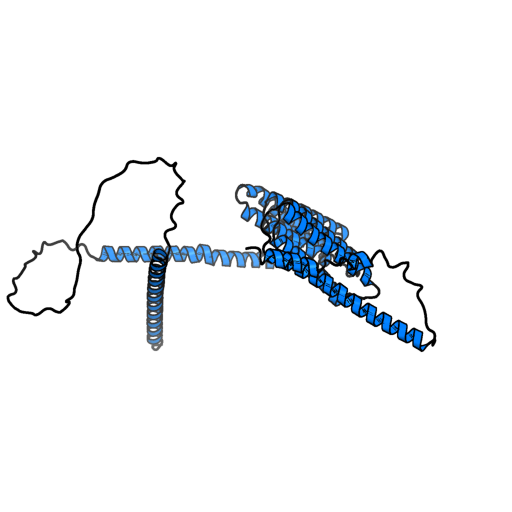OM 651 C C . ALA A 1 83 ? -22.840 84.605 32.730 1.00 37.09 83 ALA A C 1
ATOM 653 O O . ALA A 1 83 ? -23.582 85.547 32.974 1.00 37.09 83 ALA A O 1
ATOM 654 N N . ASP A 1 84 ? -22.560 83.610 33.598 1.00 38.91 84 ASP A N 1
ATOM 655 C CA . ASP A 1 84 ? -22.605 83.587 35.092 1.00 38.91 84 ASP A CA 1
ATOM 656 C C . ASP A 1 84 ? -23.799 84.174 35.911 1.00 38.91 84 ASP A C 1
ATOM 658 O O . ASP A 1 84 ? -24.556 85.018 35.444 1.00 38.91 84 ASP A O 1
ATOM 662 N N . PRO A 1 85 ? -23.923 83.883 37.230 1.00 55.47 85 PRO A N 1
ATOM 663 C CA . PRO A 1 85 ? -23.675 82.657 38.020 1.00 55.47 85 PRO A CA 1
ATOM 664 C C . PRO A 1 85 ? -25.022 82.270 38.738 1.00 55.47 85 PRO A C 1
ATOM 666 O O . PRO A 1 85 ? -26.051 82.396 38.075 1.00 55.47 85 PRO A O 1
ATOM 669 N N . PRO A 1 86 ? -25.169 81.874 40.037 1.00 43.59 86 PRO A N 1
ATOM 670 C CA . PRO A 1 86 ? -24.280 81.245 41.034 1.00 43.59 86 PRO A CA 1
ATOM 671 C C . PRO A 1 86 ? -24.892 80.025 41.803 1.00 43.59 86 PRO A C 1
ATOM 673 O O . PRO A 1 86 ? -26.013 79.592 41.565 1.00 43.59 86 PRO A O 1
ATOM 676 N N . ALA A 1 87 ? -24.156 79.585 42.837 1.00 37.03 87 ALA A N 1
ATOM 677 C CA . ALA A 1 87 ? -24.595 78.949 44.099 1.00 37.03 87 ALA A CA 1
ATOM 678 C C . ALA A 1 87 ? -24.939 77.436 44.161 1.00 37.03 87 ALA A C 1
ATOM 680 O O . ALA A 1 87 ? -25.876 76.921 43.560 1.00 37.03 87 ALA A O 1
ATOM 681 N N . PHE A 1 88 ? -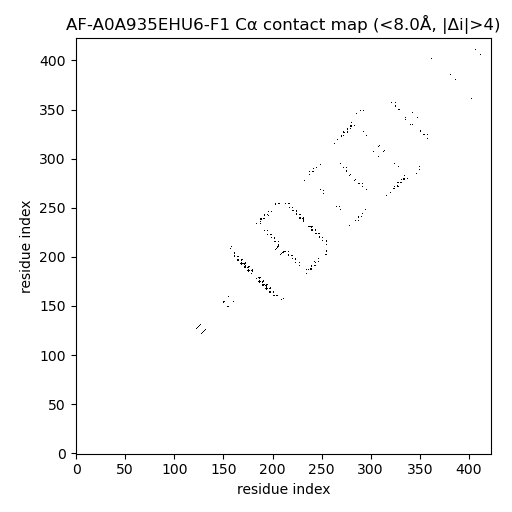24.193 76.742 45.032 1.00 45.09 88 PHE A N 1
ATOM 682 C CA . PHE A 1 88 ? -24.413 75.354 45.453 1.00 45.09 88 PHE A CA 1
ATOM 683 C C . PHE A 1 88 ? -25.640 75.221 46.373 1.00 45.09 88 PHE A C 1
ATOM 685 O O . PHE A 1 88 ? -25.713 75.882 47.407 1.00 45.09 88 PHE A O 1
ATOM 692 N N . GLY A 1 89 ? -26.536 74.281 46.054 1.00 39.84 89 GLY A N 1
ATOM 693 C CA . GLY A 1 89 ? -27.613 73.813 46.933 1.00 39.84 89 GLY A CA 1
ATOM 694 C C . GLY A 1 89 ? -27.464 72.320 47.240 1.00 39.84 89 GLY A C 1
ATOM 695 O O . GLY A 1 89 ? -27.307 71.503 46.332 1.00 39.84 89 GLY A O 1
ATOM 696 N N . SER A 1 90 ? -27.485 71.957 48.520 1.00 37.12 90 SER A N 1
ATOM 697 C CA . SER A 1 90 ? -27.291 70.589 49.006 1.00 37.12 90 SER A CA 1
ATOM 698 C C . SER A 1 90 ? -28.503 69.685 48.748 1.00 37.12 90 SER A C 1
ATOM 700 O O . SER A 1 90 ? -29.587 69.911 49.279 1.00 37.12 90 SER A O 1
ATOM 702 N N . TYR A 1 91 ? -28.300 68.575 48.033 1.00 44.56 91 TYR A N 1
ATOM 703 C CA . TYR A 1 91 ? -29.283 67.490 47.965 1.00 44.56 91 TYR A CA 1
ATOM 704 C C . TYR A 1 91 ? -28.904 66.355 48.919 1.00 44.56 91 TYR A C 1
ATOM 706 O O . TYR A 1 91 ? -28.120 65.465 48.587 1.00 44.56 91 TYR A O 1
ATOM 714 N N . GLN A 1 92 ? -29.500 66.368 50.114 1.00 42.47 92 GLN A N 1
ATOM 715 C CA . GLN A 1 92 ? -29.501 65.216 51.018 1.00 42.47 92 GLN A CA 1
ATOM 716 C C . GLN A 1 92 ? -30.216 64.033 50.351 1.00 42.47 92 GLN A C 1
ATOM 718 O O . GLN A 1 92 ? -31.444 63.989 50.287 1.00 42.47 92 GLN A O 1
ATOM 723 N N . ARG A 1 93 ? -29.459 63.027 49.901 1.00 49.41 93 ARG A N 1
ATOM 724 C CA . ARG A 1 93 ? -30.021 61.702 49.615 1.00 49.41 93 ARG A CA 1
ATOM 725 C C . ARG A 1 93 ? -30.073 60.912 50.921 1.00 49.41 93 ARG A C 1
ATOM 727 O O . ARG A 1 93 ? -29.040 60.595 51.501 1.00 49.41 93 ARG A O 1
ATOM 734 N N . GLN A 1 94 ? -31.290 60.626 51.375 1.00 44.75 94 GLN A N 1
ATOM 735 C CA . GLN A 1 94 ? -31.568 59.924 52.627 1.00 44.75 94 GLN A CA 1
ATOM 736 C C . GLN A 1 94 ? -30.814 58.590 52.709 1.00 44.75 94 GLN A C 1
ATOM 738 O O . GLN A 1 94 ? -30.960 57.725 51.842 1.00 44.75 94 GLN A O 1
ATOM 743 N N . ALA A 1 95 ? -30.062 58.404 53.793 1.00 46.19 95 ALA A N 1
ATOM 744 C CA . ALA A 1 95 ? -29.486 57.120 54.157 1.00 46.19 95 ALA A CA 1
ATOM 745 C C . ALA A 1 95 ? -30.597 56.189 54.670 1.00 46.19 95 ALA A C 1
ATOM 747 O O . ALA A 1 95 ? -30.828 56.068 55.872 1.00 46.19 95 ALA A O 1
ATOM 748 N N . LYS A 1 96 ? -31.301 55.519 53.752 1.00 38.59 96 LYS A N 1
ATOM 749 C CA . LYS A 1 96 ? -32.054 54.317 54.114 1.00 38.59 96 LYS A CA 1
ATOM 750 C C . LYS A 1 96 ? -31.023 53.243 54.445 1.00 38.59 96 LYS A C 1
ATOM 752 O O . LYS A 1 96 ? -30.268 52.845 53.561 1.00 38.59 96 LYS A O 1
ATOM 757 N N . ALA A 1 97 ? -30.987 52.806 55.701 1.00 49.44 97 ALA A N 1
ATOM 758 C CA . ALA A 1 97 ? -30.150 51.696 56.130 1.00 49.44 97 ALA A CA 1
ATOM 759 C C . ALA A 1 97 ? -30.574 50.426 55.376 1.00 49.44 97 ALA A C 1
ATOM 761 O O . ALA A 1 97 ? -31.548 49.767 55.731 1.00 49.44 97 ALA A O 1
ATOM 762 N N . ALA A 1 98 ? -29.869 50.128 54.288 1.00 42.69 98 ALA A N 1
ATOM 763 C CA . ALA A 1 98 ? -29.811 48.787 53.748 1.00 42.69 98 ALA A CA 1
ATOM 764 C C . ALA A 1 98 ? -28.813 48.025 54.618 1.00 42.69 98 ALA A C 1
ATOM 766 O O . ALA A 1 98 ? -27.646 48.416 54.697 1.00 42.69 98 ALA A O 1
ATOM 767 N N . GLU A 1 99 ? -29.282 46.972 55.284 1.00 46.84 99 GLU A N 1
ATOM 768 C CA . GLU A 1 99 ? -28.406 45.996 55.922 1.00 46.84 99 GLU A CA 1
ATOM 769 C C . GLU A 1 99 ? -27.344 45.554 54.915 1.00 46.84 99 GLU A C 1
ATOM 771 O O . GLU A 1 99 ? -27.655 45.140 53.795 1.00 46.84 99 GLU A O 1
ATOM 776 N N . ALA A 1 100 ? -26.079 45.698 55.302 1.00 48.75 100 ALA A N 1
ATOM 777 C CA . ALA A 1 100 ? -24.970 45.279 54.474 1.00 48.75 100 ALA A CA 1
ATOM 778 C C . ALA A 1 100 ? -24.882 43.748 54.504 1.00 48.75 100 ALA A C 1
ATOM 780 O O . ALA A 1 100 ? -24.097 43.185 55.268 1.00 48.75 100 ALA A O 1
ATOM 781 N N . GLU A 1 101 ? -25.661 43.074 53.647 1.00 54.31 101 GLU A N 1
ATOM 782 C CA . GLU A 1 101 ? -25.311 41.716 53.227 1.00 54.31 101 GLU A CA 1
ATOM 783 C C . GLU A 1 101 ? -23.833 41.733 52.810 1.00 54.31 101 GLU A C 1
ATOM 785 O O . GLU A 1 101 ? -23.432 42.570 51.986 1.00 54.31 101 GLU A O 1
ATOM 790 N N . PR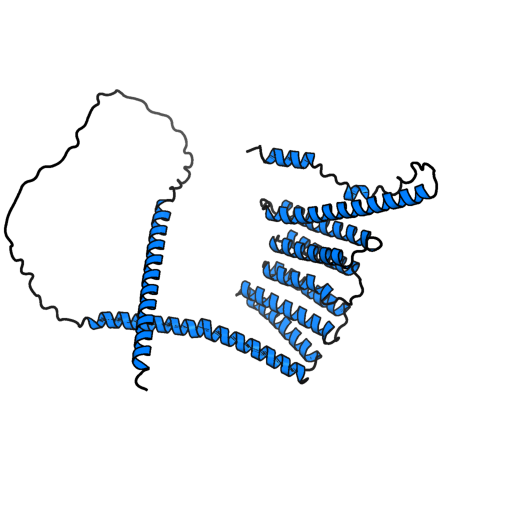O A 1 102 ? -22.987 40.866 53.387 1.00 47.41 102 PRO A N 1
ATOM 791 C CA . PRO A 1 102 ? -21.557 40.999 53.218 1.00 47.41 102 PRO A CA 1
ATOM 792 C C . PRO A 1 102 ? -21.198 40.742 51.752 1.00 47.41 102 PRO A C 1
ATOM 794 O O . PRO A 1 102 ? -21.446 39.670 51.194 1.00 47.41 102 PRO A O 1
ATOM 797 N N . ALA A 1 103 ? -20.566 41.739 51.123 1.00 53.91 103 ALA A N 1
ATOM 798 C CA . ALA A 1 103 ? -20.186 41.705 49.708 1.00 53.91 103 ALA A CA 1
ATOM 799 C C . ALA A 1 103 ? -19.266 40.518 49.344 1.00 53.91 103 ALA A C 1
ATOM 801 O O . ALA A 1 103 ? -19.120 40.187 48.164 1.00 53.91 103 ALA A O 1
ATOM 802 N N . THR A 1 104 ? -18.699 39.845 50.351 1.00 54.91 104 THR A N 1
ATOM 803 C CA . THR A 1 104 ? -17.970 38.577 50.247 1.00 54.91 104 THR A CA 1
ATOM 804 C C . THR A 1 104 ? -18.732 37.532 49.431 1.00 54.91 104 THR A C 1
ATOM 806 O O . THR A 1 104 ? -18.138 36.928 48.544 1.00 54.91 104 THR A O 1
ATOM 809 N N . GLY A 1 105 ? -20.049 37.374 49.621 1.00 56.38 105 GLY A N 1
ATOM 810 C CA . GLY A 1 105 ? -20.828 36.301 48.985 1.00 56.38 105 GLY A CA 1
ATOM 811 C C . GLY A 1 105 ? -20.775 36.287 47.449 1.00 56.38 105 GLY A C 1
ATOM 812 O O . GLY A 1 105 ? -20.759 35.217 46.837 1.00 56.38 105 GLY A O 1
ATOM 813 N N . LYS A 1 106 ? -20.682 37.460 46.802 1.00 55.50 106 LYS A N 1
ATOM 814 C CA . LYS A 1 106 ? -20.541 37.545 45.337 1.00 55.50 106 LYS A CA 1
ATOM 815 C C . LYS A 1 106 ? -19.125 37.193 44.887 1.00 55.50 106 LYS A C 1
ATOM 817 O O . LYS A 1 106 ? -18.980 36.368 43.989 1.00 55.50 106 LYS A O 1
ATOM 822 N N . TYR A 1 107 ? -18.097 37.757 45.522 1.00 55.75 107 TYR A N 1
ATOM 823 C CA . TYR A 1 107 ? -16.702 37.456 45.182 1.00 55.75 107 TYR A CA 1
ATOM 824 C C . TYR A 1 107 ? -16.349 35.986 45.446 1.00 55.75 107 TYR A C 1
ATOM 826 O O . TYR A 1 107 ? -15.755 35.349 44.580 1.00 55.75 107 TYR A O 1
ATOM 834 N N . THR A 1 108 ? -16.806 35.405 46.560 1.00 62.62 108 THR A N 1
ATOM 835 C CA . THR A 1 108 ? -16.650 33.973 46.858 1.00 62.62 108 THR A CA 1
ATOM 836 C C . THR A 1 108 ? -17.347 33.095 45.816 1.00 62.62 108 THR A C 1
ATOM 838 O O . THR A 1 108 ? -16.765 32.107 45.382 1.00 62.62 108 THR A O 1
ATOM 841 N N . ARG A 1 109 ? -18.549 33.457 45.337 1.00 65.31 109 ARG A N 1
ATOM 842 C CA . ARG A 1 109 ? -19.223 32.701 44.264 1.00 65.31 109 ARG A CA 1
ATOM 843 C C . ARG A 1 109 ? -18.465 32.771 42.933 1.00 65.31 109 ARG A C 1
ATOM 845 O O . ARG A 1 109 ? -18.346 31.746 42.271 1.00 65.31 109 ARG A O 1
ATOM 852 N N . TYR A 1 110 ? -17.939 33.933 42.539 1.00 64.06 110 TYR A N 1
ATOM 853 C CA . TYR A 1 110 ? -17.118 34.037 41.323 1.00 64.06 110 TYR A CA 1
ATOM 854 C C . TYR A 1 110 ? -15.796 33.270 41.448 1.00 64.06 110 TYR A C 1
ATOM 856 O O . TYR A 1 110 ? -15.414 32.579 40.507 1.00 64.06 110 TYR A O 1
ATOM 864 N N . PHE A 1 111 ? -15.134 33.344 42.605 1.00 68.31 111 PHE A N 1
ATOM 865 C CA . PHE A 1 111 ? -13.890 32.621 42.866 1.00 68.31 111 PHE A CA 1
ATOM 866 C C . PHE A 1 111 ? -14.100 31.102 42.870 1.00 68.31 111 PHE A C 1
ATOM 868 O O . PHE A 1 111 ? -13.391 30.400 42.156 1.00 68.31 111 PHE A O 1
ATOM 875 N N . ASN A 1 112 ? -15.113 30.597 43.583 1.00 73.44 112 ASN A N 1
ATOM 876 C CA . ASN A 1 112 ? -15.433 29.168 43.596 1.00 73.44 112 ASN A CA 1
ATOM 877 C C . ASN A 1 112 ? -15.792 28.675 42.191 1.00 73.44 112 ASN A C 1
ATOM 879 O O . ASN A 1 112 ? -15.190 27.719 41.723 1.00 73.44 112 ASN A O 1
ATOM 883 N N . ASN A 1 113 ? -16.658 29.388 41.459 1.00 71.19 113 ASN A N 1
ATOM 884 C CA . ASN A 1 113 ? -16.972 29.032 40.074 1.00 71.19 113 ASN A CA 1
ATOM 885 C C . ASN A 1 113 ? -15.719 29.022 39.176 1.00 71.19 113 ASN A C 1
ATOM 887 O O . ASN A 1 113 ? -15.624 28.184 38.286 1.00 71.19 113 ASN A O 1
ATOM 891 N N . TYR A 1 114 ? -14.759 29.932 39.372 1.00 70.56 114 TYR A N 1
ATOM 892 C CA . TYR A 1 114 ? -13.506 29.923 38.611 1.00 70.56 114 TYR A CA 1
ATOM 893 C C . TYR A 1 114 ? -12.620 28.724 38.982 1.00 70.56 114 TYR A C 1
ATOM 895 O O . TYR A 1 114 ? -12.116 28.048 38.091 1.00 70.56 114 TYR A O 1
ATOM 903 N N . VAL A 1 115 ? -12.476 28.418 40.275 1.00 69.19 115 VAL A N 1
ATOM 904 C CA . VAL A 1 115 ? -11.704 27.266 40.771 1.00 69.19 115 VAL A CA 1
ATOM 905 C C . VAL A 1 115 ? -12.330 25.937 40.345 1.00 69.19 115 VAL A C 1
ATOM 907 O O . VAL A 1 115 ? -11.602 25.034 39.944 1.00 69.19 115 VAL A O 1
ATOM 910 N N . ASP A 1 116 ? -13.655 25.816 40.372 1.00 73.56 116 ASP A N 1
ATOM 911 C CA . ASP A 1 116 ? -14.372 24.601 39.981 1.00 73.56 116 ASP A CA 1
ATOM 912 C C . ASP A 1 116 ? -14.321 24.380 38.460 1.00 73.56 116 ASP A C 1
ATOM 914 O O . ASP A 1 116 ? -14.061 23.262 38.018 1.00 73.56 116 ASP A O 1
ATOM 918 N N . ASN A 1 117 ? -14.453 25.439 37.648 1.00 70.25 117 ASN A N 1
ATOM 919 C CA . ASN A 1 117 ? -14.229 25.341 36.200 1.00 70.25 117 ASN A CA 1
ATOM 920 C C . ASN A 1 117 ? -12.759 25.029 35.874 1.00 70.25 117 ASN A C 1
ATOM 922 O O . ASN A 1 117 ? -12.498 24.139 35.073 1.00 70.25 117 ASN A O 1
ATOM 926 N N . ALA A 1 118 ? -11.794 25.680 36.535 1.00 68.50 118 ALA A N 1
ATOM 927 C CA . ALA A 1 118 ? -10.372 25.396 36.342 1.00 68.50 118 ALA A CA 1
ATOM 928 C C . ALA A 1 118 ? -10.001 23.965 36.767 1.00 68.50 118 ALA A C 1
ATOM 930 O O . ALA A 1 118 ? -9.172 23.333 36.118 1.00 68.50 118 ALA A O 1
ATOM 931 N N . ARG A 1 119 ? -10.632 23.422 37.818 1.00 69.00 119 ARG A N 1
ATOM 932 C CA . ARG A 1 119 ? -10.508 22.008 38.208 1.00 69.00 119 ARG A CA 1
ATOM 933 C C . ARG A 1 119 ? -11.127 21.077 37.174 1.00 69.00 119 ARG A C 1
ATOM 935 O O . ARG A 1 119 ? -10.474 20.106 36.816 1.00 69.00 119 ARG A O 1
ATOM 942 N N . GLY A 1 120 ? -12.316 21.388 36.657 1.00 75.00 120 GLY A N 1
ATOM 943 C CA . GLY A 1 120 ? -12.956 20.616 35.588 1.00 75.00 120 GLY A CA 1
ATOM 944 C C . GLY A 1 120 ? -12.138 20.605 34.293 1.00 75.00 120 GLY A C 1
ATOM 945 O O . GLY A 1 120 ? -11.946 19.549 33.695 1.00 75.00 120 GLY A O 1
ATOM 946 N N . ASP A 1 121 ? -11.583 21.750 33.891 1.00 76.38 121 ASP A N 1
ATOM 947 C CA . ASP A 1 121 ? -10.693 21.857 32.732 1.00 76.38 121 ASP A CA 1
ATOM 948 C C . ASP A 1 121 ? -9.349 21.152 32.970 1.00 76.38 121 ASP A C 1
ATOM 950 O O . ASP A 1 121 ? -8.830 20.511 32.056 1.00 76.38 121 ASP A O 1
ATOM 954 N N . LEU A 1 122 ? -8.799 21.196 34.191 1.00 76.94 122 LEU A N 1
ATOM 955 C CA . LEU A 1 122 ? -7.580 20.466 34.550 1.00 76.94 122 LEU A CA 1
ATOM 956 C C . LEU A 1 122 ? -7.817 18.948 34.579 1.00 76.94 122 LEU A C 1
ATOM 958 O O . LEU A 1 122 ? -7.015 18.204 34.024 1.00 76.94 122 LEU A O 1
ATOM 962 N N . GLU A 1 123 ? -8.919 18.480 35.167 1.00 79.50 123 GLU A N 1
ATOM 963 C CA . GLU A 1 123 ? -9.319 17.068 35.187 1.00 79.50 123 GLU A CA 1
ATOM 964 C C . GLU A 1 123 ? -9.570 16.553 33.767 1.00 79.50 123 GLU A C 1
ATOM 966 O O . GLU A 1 123 ? -9.087 15.484 33.397 1.00 79.50 123 GLU A O 1
ATOM 971 N N . LYS A 1 124 ? -10.225 17.355 32.923 1.00 78.50 124 LYS A N 1
ATOM 972 C CA . LYS A 1 124 ? -10.418 17.048 31.506 1.00 78.50 124 LYS A CA 1
ATOM 973 C C . LYS A 1 124 ? -9.098 17.037 30.732 1.00 78.50 124 LYS A C 1
ATOM 975 O O . LYS A 1 124 ? -8.858 16.129 29.941 1.00 78.50 124 LYS A O 1
ATOM 980 N N . PHE A 1 125 ? -8.199 17.990 30.969 1.00 76.50 125 PHE A N 1
ATOM 981 C CA . PHE A 1 125 ? -6.898 18.034 30.298 1.00 76.50 125 PHE A CA 1
ATOM 982 C C . PHE A 1 125 ? -5.987 16.872 30.724 1.00 76.50 125 PHE A C 1
ATOM 984 O O . PHE A 1 125 ? -5.379 16.218 29.874 1.00 76.50 125 PHE A O 1
ATOM 991 N N . ILE A 1 126 ? -5.929 16.572 32.023 1.00 75.56 126 ILE A N 1
ATOM 992 C CA . ILE A 1 126 ? -5.154 15.463 32.586 1.00 75.56 126 ILE A CA 1
ATOM 993 C C . ILE A 1 126 ? -5.762 14.122 32.154 1.00 75.56 126 ILE A C 1
ATOM 995 O O . ILE A 1 126 ? -5.055 13.298 31.581 1.00 75.56 126 ILE A O 1
ATOM 999 N N . GLY A 1 127 ? -7.060 13.905 32.366 1.00 66.94 127 GLY A N 1
ATOM 1000 C CA . GLY A 1 127 ? -7.750 12.644 32.088 1.00 66.94 127 GLY A CA 1
ATOM 1001 C C . GLY A 1 127 ? -7.967 12.367 30.598 1.00 66.94 127 GLY A C 1
ATOM 1002 O O . GLY A 1 127 ? -7.504 11.348 30.083 1.00 66.94 127 GLY A O 1
ATOM 1003 N N . GLU A 1 128 ? -8.644 13.272 29.884 1.00 76.06 128 GLU A N 1
ATOM 1004 C CA . GLU A 1 128 ? -9.047 13.056 28.486 1.00 76.06 128 GLU A CA 1
ATOM 1005 C C . GLU A 1 128 ? -7.864 13.171 27.515 1.00 76.06 128 GLU A C 1
ATOM 1007 O O . GLU A 1 128 ? -7.821 12.455 26.513 1.00 76.06 128 GLU A O 1
ATOM 1012 N N . ASN A 1 129 ? -6.886 14.044 27.794 1.00 78.00 129 ASN A N 1
ATOM 1013 C CA . ASN A 1 129 ? -5.886 14.457 26.802 1.00 78.00 129 ASN A CA 1
ATOM 1014 C C . ASN A 1 129 ? -4.428 14.085 27.143 1.00 78.00 129 ASN A C 1
ATOM 1016 O O . ASN A 1 129 ? -3.623 13.971 26.213 1.00 78.00 129 ASN A O 1
ATOM 1020 N N . LEU A 1 130 ? -4.072 13.892 28.422 1.00 86.56 130 LEU A N 1
ATOM 1021 C CA . LEU A 1 130 ? -2.707 13.547 28.850 1.00 86.56 130 LEU A CA 1
ATOM 1022 C C . LEU A 1 130 ? -2.570 12.057 29.210 1.00 86.56 130 LEU A C 1
ATOM 1024 O O . LEU A 1 130 ? -1.800 11.341 28.569 1.00 86.56 130 LEU A O 1
ATOM 1028 N N . ILE A 1 131 ? -3.358 11.571 30.174 1.00 88.81 131 ILE A N 1
ATOM 1029 C CA . ILE A 1 131 ? -3.357 10.174 30.640 1.00 88.81 131 ILE A CA 1
ATOM 1030 C C . ILE A 1 131 ? -3.749 9.223 29.509 1.00 88.81 131 ILE A C 1
ATOM 1032 O O . ILE A 1 131 ? -3.095 8.200 29.331 1.00 88.81 131 ILE A O 1
ATOM 1036 N N . SER A 1 132 ? -4.749 9.572 28.693 1.00 85.31 132 SER A N 1
ATOM 1037 C CA . SER A 1 132 ? -5.152 8.766 27.532 1.00 85.31 132 SER A CA 1
ATOM 1038 C C . SER A 1 132 ? -4.000 8.548 26.538 1.00 85.31 132 SER A C 1
ATOM 1040 O O . SER A 1 132 ? -3.748 7.420 26.115 1.00 85.31 132 SER A O 1
ATOM 1042 N N . LYS A 1 133 ? -3.244 9.604 26.206 1.00 90.62 133 LYS A N 1
ATOM 1043 C CA . LYS A 1 133 ? -2.110 9.535 25.270 1.00 90.62 133 LYS A CA 1
ATOM 1044 C C . LYS A 1 133 ? -0.927 8.783 25.861 1.00 90.62 133 LYS A C 1
ATOM 1046 O O . LYS A 1 133 ? -0.355 7.944 25.172 1.00 90.62 133 LYS A O 1
ATOM 1051 N N . ILE A 1 134 ? -0.587 9.044 27.124 1.00 91.81 134 ILE A N 1
ATOM 1052 C CA . ILE A 1 134 ? 0.470 8.310 27.832 1.00 91.81 134 ILE A CA 1
ATOM 1053 C C . ILE A 1 134 ? 0.100 6.823 27.916 1.00 91.81 134 ILE A C 1
ATOM 1055 O O . ILE A 1 134 ? 0.924 5.977 27.585 1.00 91.81 134 ILE A O 1
ATOM 1059 N N . GLY A 1 135 ? -1.150 6.499 28.256 1.00 90.69 135 GLY A N 1
ATOM 1060 C CA . GLY A 1 135 ? -1.665 5.131 28.299 1.00 90.69 135 GLY A CA 1
ATOM 1061 C C . GLY A 1 135 ? -1.579 4.417 26.949 1.00 90.69 135 GLY A C 1
ATOM 1062 O O . GLY A 1 135 ? -1.100 3.289 26.895 1.00 90.69 135 GLY A O 1
ATOM 1063 N N . ILE A 1 136 ? -1.952 5.080 25.848 1.00 91.19 136 ILE A N 1
ATOM 1064 C CA . ILE A 1 136 ? -1.797 4.533 24.488 1.00 91.19 136 ILE A CA 1
ATOM 1065 C C . ILE A 1 136 ? -0.318 4.280 24.157 1.00 91.19 136 ILE A C 1
ATOM 1067 O O . ILE A 1 136 ? 0.012 3.210 23.651 1.00 91.19 136 ILE A O 1
ATOM 1071 N N . ILE A 1 137 ? 0.584 5.219 24.468 1.00 93.88 137 ILE A N 1
ATOM 1072 C CA . ILE A 1 137 ? 2.028 5.063 24.221 1.00 93.88 137 ILE A CA 1
ATOM 1073 C C . ILE A 1 137 ? 2.598 3.890 25.032 1.00 93.88 137 ILE A C 1
ATOM 1075 O O . ILE A 1 137 ? 3.278 3.033 24.470 1.00 93.88 137 ILE A O 1
ATOM 1079 N N . VAL A 1 138 ? 2.289 3.809 26.329 1.00 95.19 138 VAL A N 1
ATOM 1080 C CA . VAL A 1 138 ? 2.746 2.725 27.214 1.00 95.19 138 VAL A CA 1
ATOM 1081 C C . VAL A 1 138 ? 2.170 1.376 26.782 1.00 95.19 138 VAL A C 1
ATOM 1083 O O . VAL A 1 138 ? 2.898 0.388 26.785 1.00 95.19 138 VAL A O 1
ATOM 1086 N N . LEU A 1 139 ? 0.909 1.318 26.342 1.00 93.44 139 LEU A N 1
ATOM 1087 C CA . LEU A 1 139 ? 0.299 0.092 25.825 1.00 93.44 139 LEU A CA 1
ATOM 1088 C C . LEU A 1 139 ? 0.968 -0.370 24.520 1.00 93.44 139 LEU A C 1
ATOM 1090 O O . LEU A 1 139 ? 1.283 -1.550 24.388 1.00 93.44 139 LEU A O 1
ATOM 1094 N N . ILE A 1 140 ? 1.249 0.544 23.586 1.00 92.88 140 ILE A N 1
ATOM 1095 C CA . ILE A 1 140 ? 1.976 0.232 22.342 1.00 92.88 140 ILE A CA 1
ATOM 1096 C C . ILE A 1 140 ? 3.391 -0.276 22.652 1.00 92.88 140 ILE A C 1
ATOM 1098 O O . ILE A 1 140 ? 3.811 -1.289 22.091 1.00 92.88 140 ILE A O 1
ATOM 1102 N N . LEU A 1 141 ? 4.113 0.379 23.568 1.00 93.69 141 LEU A N 1
ATOM 1103 C CA . LEU A 1 141 ? 5.446 -0.055 23.999 1.00 93.69 141 LEU A CA 1
ATOM 1104 C C . LEU A 1 141 ? 5.405 -1.416 24.706 1.00 93.69 141 LEU A C 1
ATOM 1106 O O . LEU A 1 141 ? 6.219 -2.280 24.397 1.00 93.69 141 LEU A O 1
ATOM 1110 N N . GLY A 1 142 ? 4.443 -1.636 25.604 1.00 94.12 142 GLY A N 1
ATOM 1111 C CA . GLY A 1 142 ? 4.269 -2.898 26.325 1.00 94.12 142 GLY A CA 1
ATOM 1112 C C . GLY A 1 142 ? 3.943 -4.066 25.394 1.00 94.12 142 GLY A C 1
ATOM 1113 O O . GLY A 1 142 ? 4.573 -5.117 25.489 1.00 94.12 142 GLY A O 1
ATOM 1114 N N . VAL A 1 143 ? 3.029 -3.869 24.437 1.00 91.31 143 VAL A N 1
ATOM 1115 C CA . VAL A 1 143 ? 2.722 -4.869 23.400 1.00 91.31 143 VAL A CA 1
ATOM 1116 C C . VAL A 1 143 ? 3.933 -5.110 22.495 1.00 91.31 143 VAL A C 1
ATOM 1118 O O . VAL A 1 143 ? 4.241 -6.261 22.205 1.00 91.31 143 VAL A O 1
ATOM 1121 N N . GLY A 1 144 ? 4.659 -4.063 22.090 1.00 88.56 144 GLY A N 1
ATOM 1122 C CA . GLY A 1 144 ? 5.854 -4.191 21.249 1.00 88.56 144 GLY A CA 1
ATOM 1123 C C . GLY A 1 144 ? 6.999 -4.951 21.929 1.00 88.56 144 GLY A C 1
ATOM 1124 O O . GLY A 1 144 ? 7.552 -5.885 21.350 1.00 88.56 144 GLY A O 1
ATOM 1125 N N . ILE A 1 145 ? 7.327 -4.594 23.175 1.00 92.50 145 ILE A N 1
ATOM 1126 C CA . ILE A 1 145 ? 8.372 -5.255 23.971 1.00 92.50 145 ILE A CA 1
ATOM 1127 C C . ILE A 1 145 ? 7.945 -6.682 24.334 1.00 92.50 145 ILE A C 1
ATOM 1129 O O . ILE A 1 145 ? 8.750 -7.600 24.205 1.00 92.50 145 ILE A O 1
ATOM 1133 N N . GLY A 1 146 ? 6.684 -6.896 24.725 1.00 88.19 146 GLY A N 1
ATOM 1134 C CA . GLY A 1 146 ? 6.149 -8.222 25.040 1.00 88.19 146 GLY A CA 1
ATOM 1135 C C . GLY A 1 146 ? 6.139 -9.159 23.829 1.00 88.19 146 GLY A C 1
ATOM 1136 O O . GLY A 1 146 ? 6.578 -10.302 23.936 1.00 88.19 146 GLY A O 1
ATOM 1137 N N . ALA A 1 147 ? 5.723 -8.665 22.658 1.00 85.56 147 ALA A N 1
ATOM 1138 C CA . ALA A 1 147 ? 5.783 -9.418 21.408 1.00 85.56 147 ALA A CA 1
ATOM 1139 C C . ALA A 1 147 ? 7.229 -9.757 21.023 1.00 85.56 147 ALA A C 1
ATOM 1141 O O . ALA A 1 147 ? 7.505 -10.904 20.678 1.00 85.56 147 ALA A O 1
ATOM 1142 N N . LYS A 1 148 ? 8.163 -8.801 21.142 1.00 88.25 148 LYS A N 1
ATOM 1143 C CA . LYS A 1 148 ? 9.591 -9.059 20.921 1.00 88.25 148 LYS A CA 1
ATOM 1144 C C . LYS A 1 148 ? 10.132 -10.116 21.889 1.00 88.25 148 LYS A C 1
ATOM 1146 O O . LYS A 1 148 ? 10.739 -11.079 21.446 1.00 88.25 148 LYS A O 1
ATOM 1151 N N . TYR A 1 149 ? 9.860 -9.999 23.187 1.00 90.00 149 TYR A N 1
ATOM 1152 C CA . TYR A 1 149 ? 10.313 -10.970 24.187 1.00 90.00 149 TYR A CA 1
ATOM 1153 C C . TYR A 1 149 ? 9.767 -12.385 23.916 1.00 90.00 149 TYR A C 1
ATOM 1155 O O . TYR A 1 149 ? 10.511 -13.361 24.002 1.00 90.00 149 TYR A O 1
ATOM 1163 N N . ALA A 1 150 ? 8.496 -12.500 23.519 1.00 86.62 150 ALA A N 1
ATOM 1164 C CA . ALA A 1 150 ? 7.882 -13.768 23.119 1.00 86.62 150 ALA A CA 1
ATOM 1165 C C . ALA A 1 150 ? 8.445 -14.343 21.802 1.00 86.62 150 ALA A C 1
ATOM 1167 O O . ALA A 1 150 ? 8.394 -15.556 21.584 1.00 86.62 150 ALA A O 1
ATOM 1168 N N . ILE A 1 151 ? 8.976 -13.482 20.930 1.00 84.31 151 ILE A N 1
ATOM 1169 C CA . ILE A 1 151 ? 9.664 -13.861 19.693 1.00 84.31 151 ILE A CA 1
ATOM 1170 C C . ILE A 1 151 ? 11.080 -14.368 19.986 1.00 84.31 151 ILE A C 1
ATOM 1172 O O . ILE A 1 151 ? 11.425 -15.455 19.517 1.00 84.31 151 ILE A O 1
ATOM 1176 N N . ASP A 1 152 ? 11.848 -13.604 20.768 1.00 86.62 152 ASP A N 1
ATOM 1177 C CA . ASP A 1 152 ? 13.276 -13.808 21.043 1.00 86.62 152 ASP A CA 1
ATOM 1178 C C . ASP A 1 152 ? 13.542 -15.019 21.960 1.00 86.62 152 ASP A C 1
ATOM 1180 O O . ASP A 1 152 ? 14.575 -15.665 21.832 1.00 86.62 152 ASP A O 1
ATOM 1184 N N . ASN A 1 153 ? 12.609 -15.356 22.862 1.00 86.94 153 ASN A N 1
ATOM 1185 C CA . ASN A 1 153 ? 12.710 -16.519 23.764 1.00 86.94 153 ASN A CA 1
ATOM 1186 C C . ASN A 1 153 ? 11.953 -17.757 23.238 1.00 86.94 153 ASN A C 1
ATOM 1188 O O . ASN A 1 153 ? 11.642 -18.658 24.010 1.00 86.94 153 ASN A O 1
ATOM 1192 N N . GLU A 1 154 ? 11.566 -17.767 21.957 1.00 83.62 154 GLU A N 1
ATOM 1193 C CA . GLU A 1 154 ? 10.826 -18.855 21.282 1.00 83.62 154 GLU A CA 1
ATOM 1194 C C . GLU A 1 154 ? 9.493 -19.295 21.937 1.00 83.62 154 GLU A C 1
ATOM 1196 O O . GLU A 1 154 ? 8.874 -20.265 21.502 1.00 83.62 154 GLU A O 1
ATOM 1201 N N . LEU A 1 155 ? 8.979 -18.527 22.907 1.00 82.19 155 LEU A N 1
ATOM 1202 C CA . LEU A 1 155 ? 7.759 -18.811 23.684 1.00 82.19 155 LEU A CA 1
ATOM 1203 C C . LEU A 1 155 ? 6.503 -19.020 22.821 1.00 82.19 155 LEU A C 1
ATOM 1205 O O . LEU A 1 155 ? 5.550 -19.670 23.247 1.00 82.19 155 LEU A O 1
ATOM 1209 N N . VAL A 1 156 ? 6.488 -18.459 21.611 1.00 83.69 156 VAL A N 1
ATOM 1210 C CA . VAL A 1 156 ? 5.441 -18.675 20.606 1.00 83.69 156 VAL A CA 1
ATOM 1211 C C . VAL A 1 156 ? 6.098 -19.180 19.327 1.00 83.69 156 VAL A C 1
ATOM 1213 O O . VAL A 1 156 ? 6.966 -18.498 18.778 1.00 83.69 156 VAL A O 1
ATOM 1216 N N . SER A 1 157 ? 5.668 -20.334 18.811 1.00 87.94 157 SER A N 1
ATOM 1217 C CA . SER A 1 157 ? 6.213 -20.897 17.568 1.00 87.94 157 SER A CA 1
ATOM 1218 C C . SER A 1 157 ? 5.901 -20.015 16.343 1.00 87.94 157 SER A C 1
ATOM 1220 O O . SER A 1 157 ? 4.868 -19.336 16.329 1.00 87.94 157 SER A O 1
ATOM 1222 N N . PRO A 1 158 ? 6.734 -20.022 15.281 1.00 87.38 158 PRO A N 1
ATOM 1223 C CA . PRO A 1 158 ? 6.508 -19.216 14.074 1.00 87.38 158 PRO A CA 1
ATOM 1224 C C . PRO A 1 158 ? 5.106 -19.372 13.470 1.00 87.38 158 PRO A C 1
ATOM 1226 O O . PRO A 1 158 ? 4.452 -18.381 13.145 1.00 87.38 158 PRO A O 1
ATOM 1229 N N . LEU A 1 159 ? 4.601 -20.609 13.402 1.00 90.62 159 LEU A N 1
ATOM 1230 C CA . LEU A 1 159 ? 3.252 -20.906 12.918 1.00 90.62 159 LEU A CA 1
ATOM 1231 C C . LEU A 1 159 ? 2.179 -20.253 13.801 1.00 90.62 159 LEU A C 1
ATOM 1233 O O . LEU A 1 159 ? 1.266 -19.617 13.278 1.00 90.62 159 LEU A O 1
ATOM 1237 N N . ALA A 1 160 ? 2.302 -20.347 15.130 1.00 91.06 160 ALA A N 1
ATOM 1238 C CA . ALA A 1 160 ? 1.340 -19.744 16.049 1.00 91.06 160 ALA A CA 1
ATOM 1239 C C . ALA A 1 160 ? 1.307 -18.208 15.929 1.00 91.06 160 ALA A C 1
ATOM 1241 O O . ALA A 1 160 ? 0.221 -17.630 15.934 1.00 91.06 160 ALA A O 1
ATOM 1242 N N . ARG A 1 161 ? 2.460 -17.548 15.724 1.00 90.88 161 ARG A N 1
ATOM 1243 C CA . ARG A 1 161 ? 2.534 -16.091 15.467 1.00 90.88 161 ARG A CA 1
ATOM 1244 C C . ARG A 1 161 ? 1.708 -15.698 14.238 1.00 90.88 161 ARG A C 1
ATOM 1246 O O . ARG A 1 161 ? 0.925 -14.752 14.296 1.00 90.88 161 ARG A O 1
ATOM 1253 N N . ILE A 1 162 ? 1.851 -16.450 13.145 1.00 93.88 162 ILE A N 1
ATOM 1254 C CA . ILE A 1 162 ? 1.123 -16.212 11.892 1.00 93.88 162 ILE A CA 1
ATOM 1255 C C . ILE A 1 162 ? -0.376 -16.499 12.043 1.00 93.88 162 ILE A C 1
ATOM 1257 O O . ILE A 1 162 ? -1.190 -15.680 11.619 1.00 93.88 162 ILE A O 1
ATOM 1261 N N . VAL A 1 163 ? -0.765 -17.597 12.700 1.00 94.69 163 VAL A N 1
ATOM 1262 C CA . VAL A 1 163 ? -2.182 -17.920 12.956 1.00 94.69 163 VAL A CA 1
ATOM 1263 C C . VAL A 1 163 ? -2.852 -16.851 13.823 1.00 94.69 163 VAL A C 1
ATOM 1265 O O . VAL A 1 163 ? -3.918 -16.362 13.455 1.00 94.69 163 VAL A O 1
ATOM 1268 N N . ILE A 1 164 ? -2.222 -16.427 14.924 1.00 93.44 164 ILE A N 1
ATOM 1269 C CA . ILE A 1 164 ? -2.740 -15.353 15.789 1.00 93.44 164 ILE A CA 1
ATOM 1270 C C . ILE A 1 164 ? -2.856 -14.039 15.002 1.00 93.44 164 ILE A C 1
ATOM 1272 O O . ILE A 1 164 ? -3.876 -13.357 15.098 1.00 93.44 164 ILE A O 1
ATOM 1276 N N . GLY A 1 165 ? -1.862 -13.714 14.169 1.00 94.38 165 GLY A N 1
ATOM 1277 C CA . GLY A 1 165 ? -1.892 -12.545 13.288 1.00 94.38 165 GLY A CA 1
ATOM 1278 C C . GLY A 1 165 ? -3.056 -12.559 12.290 1.00 94.38 165 GLY A C 1
ATOM 1279 O O . GLY A 1 165 ? -3.742 -11.548 12.137 1.00 94.38 165 GLY A O 1
ATOM 1280 N N . TYR A 1 166 ? -3.334 -13.706 11.660 1.00 96.44 166 TYR A N 1
ATOM 1281 C CA . TYR A 1 166 ? -4.495 -13.872 10.780 1.00 96.44 166 TYR A CA 1
ATOM 1282 C C . TYR A 1 166 ? -5.819 -13.775 11.542 1.00 96.44 166 TYR A C 1
ATOM 1284 O O . TYR A 1 166 ? -6.709 -13.048 11.104 1.00 96.44 166 TYR A O 1
ATOM 1292 N N . VAL A 1 167 ? -5.955 -14.450 12.689 1.00 97.38 167 VAL A N 1
ATOM 1293 C CA . VAL A 1 167 ? -7.165 -14.385 13.531 1.00 97.38 167 VAL A CA 1
ATOM 1294 C C . VAL A 1 167 ? -7.439 -12.948 13.978 1.00 97.38 167 VAL A C 1
ATOM 1296 O O . VAL A 1 167 ? -8.578 -12.492 13.904 1.00 97.38 167 VAL A O 1
ATOM 1299 N N . PHE A 1 168 ? -6.405 -12.199 14.365 1.00 96.44 168 PHE A N 1
ATOM 1300 C CA . PHE A 1 168 ? -6.530 -10.790 14.735 1.00 96.44 168 PHE A CA 1
ATOM 1301 C C . PHE A 1 168 ? -6.887 -9.900 13.533 1.00 96.44 168 PHE A C 1
ATOM 1303 O O . PHE A 1 168 ? -7.812 -9.094 13.622 1.00 96.44 168 PHE A O 1
ATOM 1310 N N . GLY A 1 169 ? -6.227 -10.082 12.383 1.00 96.69 169 GLY A N 1
ATOM 1311 C CA . GLY A 1 169 ? -6.516 -9.342 11.149 1.00 96.69 169 GLY A CA 1
ATOM 1312 C C . GLY A 1 169 ? -7.947 -9.561 10.642 1.00 96.69 169 GLY A C 1
ATOM 1313 O O . GLY A 1 169 ? -8.683 -8.597 10.425 1.00 96.69 169 GLY A O 1
ATOM 1314 N N . PHE A 1 170 ? -8.385 -10.819 10.527 1.00 97.44 170 PHE A N 1
ATOM 1315 C CA . PHE A 1 170 ? -9.764 -11.156 10.160 1.00 97.44 170 PHE A CA 1
ATOM 1316 C C . PHE A 1 170 ? -10.773 -10.735 11.235 1.00 97.44 170 PHE A C 1
ATOM 1318 O O . PHE A 1 170 ? -11.856 -10.266 10.889 1.00 97.44 170 PHE A O 1
ATOM 1325 N N . GLY A 1 171 ? -10.416 -10.825 12.520 1.00 97.44 171 GLY A N 1
ATOM 1326 C CA . GLY A 1 171 ? -11.229 -10.329 13.630 1.00 97.44 171 GLY A CA 1
ATOM 1327 C C . GLY A 1 171 ? -11.496 -8.825 13.530 1.00 97.44 171 GLY A C 1
ATOM 1328 O O . GLY A 1 171 ? -12.642 -8.399 13.657 1.00 97.44 171 GLY A O 1
ATOM 1329 N N . LEU A 1 172 ? -10.476 -8.022 13.208 1.00 96.56 172 LEU A N 1
ATOM 1330 C CA . LEU A 1 172 ? -10.619 -6.582 12.967 1.00 96.56 172 LEU A CA 1
ATOM 1331 C C . LEU A 1 172 ? -11.464 -6.271 11.726 1.00 96.56 172 LEU A C 1
ATOM 1333 O O . LEU A 1 172 ? -12.309 -5.380 11.778 1.00 96.56 172 LEU A O 1
ATOM 1337 N N . VAL A 1 173 ? -11.286 -7.014 10.627 1.00 96.44 173 VAL A N 1
ATOM 1338 C CA . VAL A 1 173 ? -12.108 -6.868 9.411 1.00 96.44 173 VAL A CA 1
ATOM 1339 C C . VAL A 1 173 ? -13.576 -7.223 9.688 1.00 96.44 173 VAL A C 1
ATOM 1341 O O . VAL A 1 173 ? -14.471 -6.474 9.295 1.00 96.44 173 VAL A O 1
ATOM 1344 N N . GLY A 1 174 ? -13.841 -8.316 10.409 1.00 95.69 174 GLY A N 1
ATOM 1345 C CA . GLY A 1 174 ? -15.189 -8.724 10.812 1.00 95.69 174 GLY A CA 1
ATOM 1346 C C . GLY A 1 174 ? -15.848 -7.713 11.754 1.00 95.69 174 GLY A C 1
ATOM 1347 O O . GLY A 1 174 ? -16.976 -7.281 11.507 1.00 95.69 174 GLY A O 1
ATOM 1348 N N . LEU A 1 175 ? -15.115 -7.259 12.775 1.00 96.19 175 LEU A N 1
ATOM 1349 C CA . LEU A 1 175 ? -15.549 -6.211 13.701 1.00 96.19 175 LEU A CA 1
ATOM 1350 C C . LEU A 1 175 ? -15.865 -4.905 12.961 1.00 96.19 175 LEU A C 1
ATOM 1352 O O . LEU A 1 175 ? -16.892 -4.281 13.226 1.00 96.19 175 LEU A O 1
ATOM 1356 N N . ALA A 1 176 ? -15.032 -4.520 11.990 1.00 95.19 176 ALA A N 1
ATOM 1357 C CA . ALA A 1 176 ? -15.268 -3.355 11.149 1.00 95.19 176 ALA A CA 1
ATOM 1358 C C . ALA A 1 176 ? -16.584 -3.478 10.369 1.00 95.19 176 ALA A C 1
ATOM 1360 O O . ALA A 1 176 ? -17.414 -2.569 10.437 1.00 95.19 176 ALA A O 1
ATOM 1361 N N . VAL A 1 177 ? -16.814 -4.600 9.679 1.00 94.50 177 VAL A N 1
ATOM 1362 C CA . VAL A 1 177 ? -18.060 -4.841 8.931 1.00 94.50 177 VAL A CA 1
ATOM 1363 C C . VAL A 1 177 ? -19.283 -4.821 9.854 1.00 94.50 177 VAL A C 1
ATOM 1365 O O . VAL A 1 177 ? -20.287 -4.208 9.492 1.00 94.50 177 VAL A O 1
ATOM 1368 N N . TRP A 1 178 ? -19.192 -5.396 11.057 1.00 94.69 178 TRP A N 1
ATOM 1369 C CA . TRP A 1 178 ? -20.283 -5.395 12.038 1.00 94.69 178 TRP A CA 1
ATOM 1370 C C . TRP A 1 178 ? -20.655 -3.980 12.512 1.00 94.69 178 TRP A C 1
ATOM 1372 O O . TRP A 1 178 ? -21.824 -3.596 12.471 1.00 94.69 178 TRP A O 1
ATOM 1382 N N . ILE A 1 179 ? -19.671 -3.151 12.883 1.00 94.75 179 ILE A N 1
ATOM 1383 C CA . ILE A 1 179 ? -19.929 -1.784 13.375 1.00 94.75 179 ILE A CA 1
ATOM 1384 C C . ILE A 1 179 ? -20.195 -0.757 12.258 1.00 94.75 179 ILE A C 1
ATOM 1386 O O . ILE A 1 179 ? -20.532 0.395 12.556 1.00 94.75 179 ILE A O 1
ATOM 1390 N N . LYS A 1 180 ? -20.082 -1.148 10.976 1.00 91.25 180 LYS A N 1
ATOM 1391 C CA . LYS A 1 180 ? -20.249 -0.278 9.793 1.00 91.25 180 LYS A CA 1
ATOM 1392 C C . LYS A 1 180 ? -21.530 0.555 9.842 1.00 91.25 180 LYS A C 1
ATOM 1394 O O . LYS A 1 180 ? -21.488 1.746 9.540 1.00 91.25 180 LYS A O 1
ATOM 1399 N N . ALA A 1 181 ? -22.648 -0.063 10.227 1.00 90.69 181 ALA A N 1
ATOM 1400 C CA . ALA A 1 181 ? -23.966 0.573 10.229 1.00 90.69 181 ALA A CA 1
ATOM 1401 C C . ALA A 1 181 ? -24.066 1.763 11.202 1.00 90.69 181 ALA A C 1
ATOM 1403 O O . ALA A 1 181 ? -24.791 2.715 10.926 1.00 90.69 181 ALA A O 1
ATOM 1404 N N . LYS A 1 182 ? -23.322 1.729 12.317 1.00 91.38 182 LYS A N 1
ATOM 1405 C CA . LYS A 1 182 ? -23.352 2.768 13.360 1.00 91.38 182 LYS A CA 1
ATOM 1406 C C . LYS A 1 182 ? -22.173 3.745 13.267 1.00 91.38 182 LYS A C 1
ATOM 1408 O O . LYS A 1 182 ? -22.331 4.916 13.596 1.00 91.38 182 LYS A O 1
ATOM 1413 N N . TYR A 1 183 ? -21.006 3.292 12.795 1.00 92.31 183 TYR A N 1
ATOM 1414 C CA . TYR A 1 183 ? -19.760 4.072 12.808 1.00 92.31 183 TYR A CA 1
ATOM 1415 C C . TYR A 1 183 ? -18.952 3.951 11.503 1.00 92.31 183 TYR A C 1
ATOM 1417 O O . TYR A 1 183 ? -17.779 3.583 11.515 1.00 92.31 183 TYR A O 1
ATOM 1425 N N . LEU A 1 184 ? -19.558 4.307 10.366 1.00 92.06 184 LEU A N 1
ATOM 1426 C CA . LEU A 1 184 ? -18.992 4.162 9.012 1.00 92.06 184 LEU A CA 1
ATOM 1427 C C . LEU A 1 184 ? -17.528 4.639 8.851 1.00 92.06 184 LEU A C 1
ATOM 1429 O O . LEU A 1 184 ? -16.715 3.916 8.277 1.00 92.06 184 LEU A O 1
ATOM 1433 N N . LYS A 1 185 ? -17.155 5.819 9.375 1.00 92.00 185 LYS A N 1
ATOM 1434 C CA . LYS A 1 185 ? -15.771 6.336 9.271 1.00 92.00 185 LYS A CA 1
ATOM 1435 C C . LYS A 1 185 ? -14.767 5.540 10.114 1.00 92.00 185 LYS A C 1
ATOM 1437 O O . LYS A 1 185 ? -13.678 5.244 9.637 1.00 92.00 185 LYS A O 1
ATOM 1442 N N . PHE A 1 186 ? -15.128 5.189 11.348 1.00 92.00 186 PHE A N 1
ATOM 1443 C CA . PHE A 1 186 ? -14.266 4.414 12.248 1.00 92.00 186 PHE A CA 1
ATOM 1444 C C . PHE A 1 186 ? -14.104 2.972 11.751 1.00 92.00 186 PHE A C 1
ATOM 1446 O O . PHE A 1 186 ? -12.993 2.462 11.667 1.00 92.00 186 PHE A O 1
ATOM 1453 N N . SER A 1 187 ? -15.207 2.368 11.307 1.00 94.31 187 SER A N 1
ATOM 1454 C CA . SER A 1 187 ? -15.247 1.077 10.619 1.00 94.31 187 SER A CA 1
ATOM 1455 C C . SER A 1 187 ? -14.311 1.040 9.401 1.00 94.31 187 SER A C 1
ATOM 1457 O O . SER A 1 187 ? -13.534 0.103 9.261 1.00 94.31 187 SER A O 1
ATOM 1459 N N . ALA A 1 188 ? -14.286 2.088 8.568 1.00 93.25 188 ALA A N 1
ATOM 1460 C CA . ALA A 1 188 ? -13.366 2.175 7.431 1.00 93.25 188 ALA A CA 1
ATOM 1461 C C . ALA A 1 188 ? -11.881 2.156 7.837 1.00 93.25 188 ALA A C 1
ATOM 1463 O O . ALA A 1 188 ? -11.080 1.471 7.201 1.00 93.25 188 ALA A O 1
ATOM 1464 N N . VAL A 1 189 ? -11.520 2.877 8.906 1.00 93.25 189 VAL A N 1
ATOM 1465 C CA . VAL A 1 189 ? -10.157 2.863 9.462 1.00 93.25 189 VAL A CA 1
ATOM 1466 C C . VAL A 1 189 ? -9.824 1.471 10.002 1.00 93.25 189 VAL A C 1
ATOM 1468 O O . VAL A 1 189 ? -8.789 0.916 9.639 1.00 93.25 189 VAL A O 1
ATOM 1471 N N . LEU A 1 190 ? -10.727 0.873 10.784 1.00 94.31 190 LEU A N 1
ATOM 1472 C CA . LEU A 1 190 ? -10.548 -0.449 11.387 1.00 94.31 190 LEU A CA 1
ATOM 1473 C C . LEU A 1 190 ? -10.391 -1.555 10.329 1.00 94.31 190 LEU A C 1
ATOM 1475 O O . LEU A 1 190 ? -9.489 -2.384 10.436 1.00 94.31 190 LEU A O 1
ATOM 1479 N N . LEU A 1 191 ? -11.199 -1.509 9.264 1.00 95.88 191 LEU A N 1
ATOM 1480 C CA . LEU A 1 191 ? -11.082 -2.390 8.103 1.00 95.88 191 LEU A CA 1
ATOM 1481 C C . LEU A 1 191 ? -9.712 -2.226 7.434 1.00 95.88 191 LEU A C 1
ATOM 1483 O O . LEU A 1 191 ? -9.035 -3.216 7.175 1.00 95.88 191 LEU A O 1
ATOM 1487 N N . SER A 1 192 ? -9.282 -0.986 7.179 1.00 93.94 192 SER A N 1
ATOM 1488 C CA . SER A 1 192 ? -7.999 -0.722 6.519 1.00 93.94 192 SER A CA 1
ATOM 1489 C C . SER A 1 192 ? -6.794 -1.166 7.361 1.00 93.94 192 SER A C 1
ATOM 1491 O O . SER A 1 192 ? -5.839 -1.708 6.809 1.00 93.94 192 SER A O 1
ATOM 1493 N N . GLY A 1 193 ? -6.872 -1.036 8.691 1.00 94.38 193 GLY A N 1
ATOM 1494 C CA . GLY A 1 193 ? -5.874 -1.567 9.621 1.00 94.38 193 GLY A CA 1
ATOM 1495 C C . GLY A 1 193 ? -5.849 -3.097 9.637 1.00 94.38 193 GLY A C 1
ATOM 1496 O O . GLY A 1 193 ? -4.777 -3.691 9.552 1.00 94.38 193 GLY A O 1
ATOM 1497 N N . GLY A 1 194 ? -7.020 -3.742 9.655 1.00 96.06 194 GLY A N 1
ATOM 1498 C CA . GLY A 1 194 ? -7.139 -5.197 9.532 1.00 96.06 194 GLY A CA 1
ATOM 1499 C C . GLY A 1 194 ? -6.544 -5.727 8.222 1.00 96.06 194 GLY A C 1
ATOM 1500 O O . GLY A 1 194 ? -5.751 -6.666 8.246 1.00 96.06 194 GLY A O 1
ATOM 1501 N N . MET A 1 195 ? -6.830 -5.077 7.087 1.00 95.81 195 MET A N 1
ATOM 1502 C CA . MET A 1 195 ? -6.230 -5.437 5.795 1.00 95.81 195 MET A CA 1
ATOM 1503 C C . MET A 1 195 ? -4.711 -5.232 5.772 1.00 95.81 195 MET A C 1
ATOM 1505 O O . MET A 1 195 ? -4.002 -6.081 5.235 1.00 95.81 195 MET A O 1
ATOM 1509 N N . ALA A 1 196 ? -4.194 -4.161 6.384 1.00 94.56 196 ALA A N 1
ATOM 1510 C CA . ALA A 1 196 ? -2.753 -3.947 6.510 1.00 94.56 196 ALA A CA 1
ATOM 1511 C C . ALA A 1 196 ? -2.078 -5.057 7.339 1.00 94.56 196 ALA A C 1
ATOM 1513 O O . ALA A 1 196 ? -1.029 -5.563 6.946 1.00 94.56 196 ALA A O 1
ATOM 1514 N N . ILE A 1 197 ? -2.703 -5.495 8.439 1.00 95.25 197 ILE A N 1
ATOM 1515 C CA . ILE A 1 197 ? -2.216 -6.620 9.253 1.00 95.25 197 ILE A CA 1
ATOM 1516 C C . ILE A 1 197 ? -2.192 -7.913 8.432 1.00 95.25 197 ILE A C 1
ATOM 1518 O O . ILE A 1 197 ? -1.165 -8.585 8.411 1.00 95.25 197 ILE A O 1
ATOM 1522 N N . LEU A 1 198 ? -3.267 -8.239 7.704 1.00 96.06 198 LEU A N 1
ATOM 1523 C CA . LEU A 1 198 ? -3.309 -9.419 6.826 1.00 96.06 198 LEU A CA 1
ATOM 1524 C C . LEU A 1 198 ? -2.177 -9.392 5.784 1.00 96.06 198 LEU A C 1
ATOM 1526 O O . LEU A 1 198 ? -1.510 -10.405 5.569 1.00 96.06 198 LEU A O 1
ATOM 1530 N N . TYR A 1 199 ? -1.898 -8.224 5.202 1.00 93.75 199 TYR A N 1
ATOM 1531 C CA . TYR A 1 199 ? -0.764 -8.005 4.301 1.00 93.75 199 TYR A CA 1
ATOM 1532 C C . TYR A 1 199 ? 0.590 -8.301 4.959 1.00 93.75 199 TYR A C 1
ATOM 1534 O O . TYR A 1 199 ? 1.353 -9.121 4.448 1.00 93.75 199 TYR A O 1
ATOM 1542 N N . PHE A 1 200 ? 0.885 -7.672 6.102 1.00 93.38 200 PHE A N 1
ATOM 1543 C CA . PHE A 1 200 ? 2.158 -7.871 6.800 1.00 93.38 200 PHE A CA 1
ATOM 1544 C C . PHE A 1 200 ? 2.332 -9.308 7.296 1.00 93.38 200 PHE A C 1
ATOM 1546 O O . PHE A 1 200 ? 3.415 -9.866 7.159 1.00 93.38 200 PHE A O 1
ATOM 1553 N N . ILE A 1 201 ? 1.278 -9.944 7.810 1.00 95.06 201 ILE A N 1
ATOM 1554 C CA . ILE A 1 201 ? 1.318 -11.343 8.255 1.00 95.06 201 ILE A CA 1
ATOM 1555 C C . ILE A 1 201 ? 1.557 -12.294 7.073 1.00 95.06 201 ILE A C 1
ATOM 1557 O O . ILE A 1 201 ? 2.365 -13.213 7.198 1.00 95.06 201 ILE A O 1
ATOM 1561 N N . THR A 1 202 ? 0.962 -12.039 5.901 1.00 95.19 202 THR A N 1
ATOM 1562 C CA . THR A 1 202 ? 1.273 -12.801 4.674 1.00 95.19 202 THR A CA 1
ATOM 1563 C C . THR A 1 202 ? 2.739 -12.628 4.270 1.00 95.19 202 THR A C 1
ATOM 1565 O O . THR A 1 202 ? 3.415 -13.607 3.963 1.00 95.19 202 THR A O 1
ATOM 1568 N N . TYR A 1 203 ? 3.256 -11.395 4.315 1.00 93.44 203 TYR A N 1
ATOM 1569 C CA . TYR A 1 203 ? 4.662 -11.109 4.024 1.00 93.44 203 TYR A CA 1
ATOM 1570 C C . TYR A 1 203 ? 5.617 -11.808 5.004 1.00 93.44 203 TYR A C 1
ATOM 1572 O O . TYR A 1 203 ? 6.573 -12.438 4.563 1.00 93.44 203 TYR A O 1
ATOM 1580 N N . PHE A 1 204 ? 5.357 -11.763 6.314 1.00 92.62 204 PHE A N 1
ATOM 1581 C CA . PHE A 1 204 ? 6.192 -12.443 7.310 1.00 92.62 204 PHE A CA 1
ATOM 1582 C C . PHE A 1 204 ? 6.133 -13.969 7.185 1.00 92.62 204 PHE A C 1
ATOM 1584 O O . PHE A 1 204 ? 7.164 -14.625 7.330 1.00 92.62 204 PHE A O 1
ATOM 1591 N N . ALA A 1 205 ? 4.965 -14.536 6.866 1.00 93.88 205 ALA A N 1
ATOM 1592 C CA . ALA A 1 205 ? 4.826 -15.966 6.600 1.00 93.88 205 ALA A CA 1
ATOM 1593 C C . ALA A 1 205 ? 5.690 -16.423 5.409 1.00 93.88 205 ALA A C 1
ATOM 1595 O O . ALA A 1 205 ? 6.227 -17.526 5.451 1.00 93.88 205 ALA A O 1
ATOM 1596 N N . TYR A 1 206 ? 5.864 -15.569 4.395 1.00 93.06 206 TYR A N 1
ATOM 1597 C CA . TYR A 1 206 ? 6.786 -15.793 3.280 1.00 93.06 206 TYR A CA 1
ATOM 1598 C C . TYR A 1 206 ? 8.252 -15.529 3.658 1.00 93.06 206 TYR A C 1
ATOM 1600 O O . TYR A 1 206 ? 9.061 -16.448 3.738 1.00 93.06 206 TYR A O 1
ATOM 1608 N N . SER A 1 207 ? 8.589 -14.263 3.908 1.00 90.19 207 SER A N 1
ATOM 1609 C CA . SER A 1 207 ? 9.962 -13.753 3.962 1.00 90.19 207 SER A CA 1
ATOM 1610 C C . SER A 1 207 ? 10.701 -14.152 5.242 1.00 90.19 207 SER A C 1
ATOM 1612 O O . SER A 1 207 ? 11.834 -14.624 5.184 1.00 90.19 207 SER A O 1
ATOM 1614 N N . ALA A 1 208 ? 10.055 -14.012 6.405 1.00 87.44 208 ALA A N 1
ATOM 1615 C CA . ALA A 1 208 ? 10.707 -14.230 7.698 1.00 87.44 208 ALA A CA 1
ATOM 1616 C C . ALA A 1 208 ? 10.630 -15.681 8.195 1.00 87.44 208 ALA A C 1
ATOM 1618 O O . ALA A 1 208 ? 11.504 -16.109 8.945 1.00 87.44 208 ALA A O 1
ATOM 1619 N N . TYR A 1 209 ? 9.586 -16.424 7.812 1.00 88.06 209 TYR A N 1
ATOM 1620 C CA . TYR A 1 209 ? 9.329 -17.772 8.335 1.00 88.06 209 TYR A CA 1
ATOM 1621 C C . TYR A 1 209 ? 9.246 -18.877 7.273 1.00 88.06 209 TYR A C 1
ATOM 1623 O O . TYR A 1 209 ? 9.198 -20.042 7.656 1.00 88.06 209 TYR A O 1
ATOM 1631 N N . GLN A 1 210 ? 9.222 -18.545 5.975 1.00 89.50 210 GLN A N 1
ATOM 1632 C CA . GLN A 1 210 ? 9.194 -19.505 4.854 1.00 89.50 210 GLN A CA 1
ATOM 1633 C C . GLN A 1 210 ? 8.103 -20.595 4.971 1.00 89.50 210 GLN A C 1
ATOM 1635 O O . GLN A 1 210 ? 8.246 -21.710 4.477 1.00 89.50 210 GLN A O 1
ATOM 1640 N N . LEU A 1 211 ? 6.979 -20.259 5.615 1.00 90.81 211 LEU A N 1
ATOM 1641 C CA . LEU A 1 2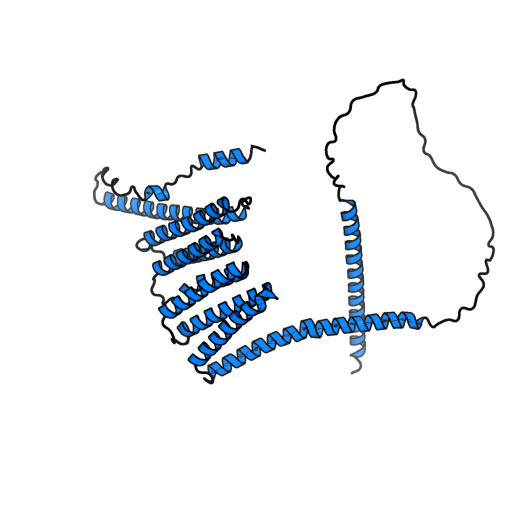11 ? 5.838 -21.150 5.866 1.00 90.81 211 LEU A CA 1
ATOM 1642 C C . LEU A 1 211 ? 4.976 -21.385 4.614 1.00 90.81 211 LEU A C 1
ATOM 1644 O O . LEU A 1 211 ? 4.185 -22.326 4.583 1.00 90.81 211 LEU A O 1
ATOM 1648 N N . ILE A 1 212 ? 5.077 -20.505 3.614 1.00 93.12 212 ILE A N 1
ATOM 1649 C CA . ILE A 1 212 ? 4.271 -20.504 2.387 1.00 93.12 212 ILE A CA 1
ATOM 1650 C C . ILE A 1 212 ? 5.135 -20.137 1.171 1.00 93.12 212 ILE A C 1
ATOM 1652 O O . ILE A 1 212 ? 6.041 -19.317 1.282 1.00 93.12 212 ILE A O 1
ATOM 1656 N N . ASP A 1 213 ? 4.838 -20.712 -0.001 1.00 92.62 213 ASP A N 1
ATOM 1657 C CA . ASP A 1 213 ? 5.535 -20.405 -1.263 1.00 92.62 213 ASP A CA 1
ATOM 1658 C C . ASP A 1 213 ? 5.257 -18.959 -1.725 1.00 92.62 213 ASP A C 1
ATOM 1660 O O . ASP A 1 213 ? 4.217 -18.357 -1.412 1.00 92.62 213 ASP A O 1
ATOM 1664 N N . GLN A 1 214 ? 6.155 -18.418 -2.549 1.00 90.56 214 GLN A N 1
ATOM 1665 C CA . GLN A 1 214 ? 6.027 -17.104 -3.184 1.00 90.56 214 GLN A CA 1
ATOM 1666 C C . GLN A 1 214 ? 4.695 -16.990 -3.944 1.00 90.56 214 GLN A C 1
ATOM 1668 O O . GLN A 1 214 ? 3.973 -16.002 -3.805 1.00 90.56 214 GLN A O 1
ATOM 1673 N N . ARG A 1 215 ? 4.320 -18.035 -4.699 1.00 91.69 215 ARG A N 1
ATOM 1674 C CA . ARG A 1 215 ? 3.079 -18.064 -5.493 1.00 91.69 215 ARG A CA 1
ATOM 1675 C C . ARG A 1 215 ? 1.825 -18.035 -4.627 1.00 91.69 215 ARG A C 1
ATOM 1677 O O . ARG A 1 215 ? 0.892 -17.298 -4.941 1.00 91.69 215 ARG A O 1
ATOM 1684 N N . THR A 1 216 ? 1.805 -18.784 -3.524 1.00 93.44 216 THR A N 1
ATOM 1685 C CA . THR A 1 216 ? 0.681 -18.769 -2.573 1.00 93.44 216 THR A CA 1
ATOM 1686 C C . THR A 1 216 ? 0.555 -17.425 -1.859 1.00 93.44 216 THR A C 1
ATOM 1688 O O . THR A 1 216 ? -0.551 -16.908 -1.719 1.00 93.44 216 THR A O 1
ATOM 1691 N N . SER A 1 217 ? 1.683 -16.814 -1.492 1.00 93.81 217 SER A N 1
ATOM 1692 C CA . SER A 1 217 ? 1.738 -15.489 -0.860 1.00 93.81 217 SER A CA 1
ATOM 1693 C C . SER A 1 217 ? 1.210 -14.397 -1.792 1.00 93.81 217 SER A C 1
ATOM 1695 O O . SER A 1 217 ? 0.375 -13.583 -1.400 1.00 93.81 217 SER A O 1
ATOM 1697 N N . PHE A 1 218 ? 1.637 -14.430 -3.056 1.00 92.62 218 PHE A N 1
ATOM 1698 C CA . PHE A 1 218 ? 1.181 -13.513 -4.096 1.00 92.62 218 PHE A CA 1
ATOM 1699 C C . PHE A 1 218 ? -0.324 -13.658 -4.362 1.00 92.62 218 PHE A C 1
ATOM 1701 O O . PHE A 1 218 ? -1.046 -12.662 -4.380 1.00 92.62 218 PHE A O 1
ATOM 1708 N N . ALA A 1 219 ? -0.825 -14.893 -4.491 1.00 93.31 219 ALA A N 1
ATOM 1709 C CA . ALA A 1 219 ? -2.251 -15.158 -4.683 1.00 93.31 219 ALA A CA 1
ATOM 1710 C C . ALA A 1 219 ? -3.111 -14.654 -3.505 1.00 93.31 219 ALA A C 1
ATOM 1712 O O . ALA A 1 219 ? -4.156 -14.041 -3.731 1.00 93.31 219 ALA A O 1
ATOM 1713 N N . LEU A 1 220 ? -2.655 -14.847 -2.260 1.00 95.00 220 LEU A N 1
ATOM 1714 C CA . LEU A 1 220 ? -3.321 -14.319 -1.063 1.00 95.00 220 LEU A CA 1
ATOM 1715 C C . LEU A 1 220 ? -3.350 -12.785 -1.048 1.00 95.00 220 LEU A C 1
ATOM 1717 O O . LEU A 1 220 ? -4.417 -12.204 -0.859 1.00 95.00 220 LEU A O 1
ATOM 1721 N N . MET A 1 221 ? -2.224 -12.115 -1.315 1.00 94.62 221 MET A N 1
ATOM 1722 C CA . MET A 1 221 ? -2.175 -10.647 -1.375 1.00 94.62 221 MET A CA 1
ATOM 1723 C C . MET A 1 221 ? -3.071 -10.071 -2.482 1.00 94.62 221 MET A C 1
ATOM 1725 O O . MET A 1 221 ? -3.760 -9.073 -2.259 1.00 94.62 221 MET A O 1
ATOM 1729 N N . VAL A 1 222 ? -3.136 -10.712 -3.654 1.00 92.31 222 VAL A N 1
ATOM 1730 C CA . VAL A 1 222 ? -4.065 -10.322 -4.730 1.00 92.31 222 VAL A CA 1
ATOM 1731 C C . VAL A 1 222 ? -5.524 -10.514 -4.298 1.00 92.31 222 VAL A C 1
ATOM 1733 O O . VAL A 1 222 ? -6.343 -9.618 -4.507 1.00 92.31 222 VAL A O 1
ATOM 1736 N N . MET A 1 223 ? -5.860 -11.621 -3.630 1.00 94.69 223 MET A N 1
ATOM 1737 C CA . MET A 1 223 ? -7.206 -11.848 -3.087 1.00 94.69 223 MET A CA 1
ATOM 1738 C C . MET A 1 223 ? -7.586 -10.776 -2.049 1.00 94.69 223 MET A C 1
ATOM 1740 O O . MET A 1 223 ? -8.667 -10.186 -2.135 1.00 94.69 223 MET A O 1
ATOM 1744 N N . PHE A 1 224 ? -6.665 -10.421 -1.147 1.00 94.62 224 PHE A N 1
ATOM 1745 C CA . PHE A 1 224 ? -6.837 -9.317 -0.199 1.00 94.62 224 PHE A CA 1
ATOM 1746 C C . PHE A 1 224 ? -6.949 -7.947 -0.887 1.00 94.62 224 PHE A C 1
ATOM 1748 O O . PHE A 1 224 ? -7.736 -7.109 -0.440 1.00 94.62 224 PHE A O 1
ATOM 1755 N N . THR A 1 225 ? -6.250 -7.716 -2.005 1.00 92.38 225 THR A N 1
ATOM 1756 C CA . THR A 1 225 ? -6.420 -6.507 -2.834 1.00 92.38 225 THR A CA 1
ATOM 1757 C C . THR A 1 225 ? -7.843 -6.422 -3.378 1.00 92.38 225 THR A C 1
ATOM 1759 O O . THR A 1 225 ? -8.513 -5.407 -3.195 1.00 92.38 225 THR A O 1
ATOM 1762 N N . ILE A 1 226 ? -8.327 -7.497 -4.010 1.00 92.06 226 ILE A N 1
ATOM 1763 C CA . ILE A 1 226 ? -9.668 -7.562 -4.609 1.00 92.06 226 ILE A CA 1
ATOM 1764 C C . ILE A 1 226 ? -10.734 -7.330 -3.533 1.00 92.06 226 ILE A C 1
ATOM 1766 O O . ILE A 1 226 ? -11.615 -6.489 -3.718 1.00 92.06 226 ILE A O 1
ATOM 1770 N N . PHE A 1 227 ? -10.613 -7.992 -2.378 1.00 94.19 227 PHE A N 1
ATOM 1771 C CA . PHE A 1 227 ? -11.496 -7.762 -1.234 1.00 94.19 227 PHE A CA 1
ATOM 1772 C C . PHE A 1 227 ? -11.465 -6.298 -0.763 1.00 94.19 227 PHE A C 1
ATOM 1774 O O . PHE A 1 227 ? -12.521 -5.696 -0.570 1.00 94.19 227 PHE A O 1
ATOM 1781 N N . THR A 1 228 ? -10.280 -5.688 -0.647 1.00 92.94 228 THR A N 1
ATOM 1782 C CA . THR A 1 228 ? -10.128 -4.280 -0.230 1.00 92.94 228 THR A CA 1
ATOM 1783 C C . THR A 1 228 ? -10.751 -3.312 -1.237 1.00 92.94 228 THR A C 1
ATOM 1785 O O . THR A 1 228 ? -11.405 -2.350 -0.837 1.00 92.94 228 THR A O 1
ATOM 1788 N N . VAL A 1 229 ? -10.611 -3.569 -2.542 1.00 90.00 229 VAL A N 1
ATOM 1789 C CA . VAL A 1 229 ? -11.227 -2.766 -3.611 1.00 90.00 229 VAL A CA 1
ATOM 1790 C C . VAL A 1 229 ? -12.753 -2.883 -3.576 1.00 90.00 229 VAL A C 1
ATOM 1792 O O . VAL A 1 229 ? -13.445 -1.863 -3.603 1.00 90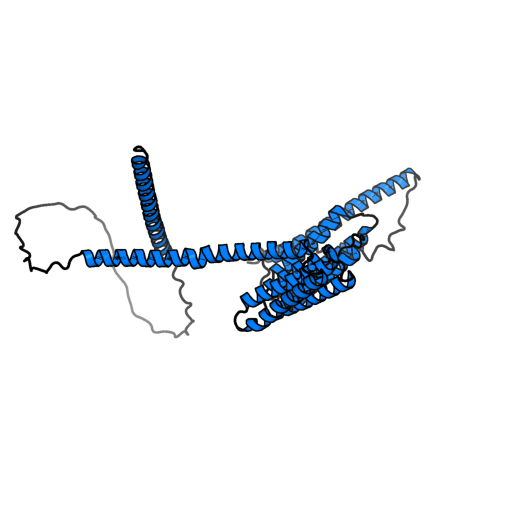.00 229 VAL A O 1
ATOM 1795 N N . VAL A 1 230 ? -13.292 -4.101 -3.447 1.00 91.25 230 VAL A N 1
ATOM 1796 C CA . VAL A 1 230 ? -14.740 -4.323 -3.289 1.00 91.25 230 VAL A CA 1
ATOM 1797 C C . VAL A 1 230 ? -15.253 -3.615 -2.033 1.00 91.25 230 VAL A C 1
ATOM 1799 O O . VAL A 1 230 ? -16.248 -2.890 -2.102 1.00 91.25 230 VAL A O 1
ATOM 1802 N N . ALA A 1 231 ? -14.548 -3.739 -0.907 1.00 91.88 231 ALA A N 1
ATOM 1803 C CA . ALA A 1 231 ? -14.892 -3.052 0.330 1.00 91.88 231 ALA A CA 1
ATOM 1804 C C . ALA A 1 231 ? -14.852 -1.522 0.170 1.00 91.88 231 ALA A C 1
ATOM 1806 O O . ALA A 1 231 ? -15.787 -0.851 0.597 1.00 91.88 231 ALA A O 1
ATOM 1807 N N . ALA A 1 232 ? -13.849 -0.954 -0.506 1.00 91.25 232 ALA A N 1
ATOM 1808 C CA . ALA A 1 232 ? -13.770 0.486 -0.748 1.00 91.25 232 ALA A CA 1
ATOM 1809 C C . ALA A 1 232 ? -14.976 1.021 -1.541 1.00 91.25 232 ALA A C 1
ATOM 1811 O O . ALA A 1 232 ? -15.524 2.069 -1.192 1.00 91.25 232 ALA A O 1
ATOM 1812 N N . VAL A 1 233 ? -15.438 0.277 -2.554 1.00 89.62 233 VAL A N 1
ATOM 1813 C CA . VAL A 1 233 ? -16.656 0.603 -3.319 1.00 89.62 233 VAL A CA 1
ATOM 1814 C C . VAL A 1 233 ? -17.914 0.457 -2.449 1.00 89.62 233 VAL A C 1
ATOM 1816 O O . VAL A 1 233 ? -18.752 1.355 -2.435 1.00 89.62 233 VAL A O 1
ATOM 1819 N N . VAL A 1 234 ? -18.028 -0.619 -1.662 1.00 90.38 234 VAL A N 1
ATOM 1820 C CA . VAL A 1 234 ? -19.170 -0.908 -0.762 1.00 90.38 234 VAL A CA 1
ATOM 1821 C C . VAL A 1 234 ? -19.269 0.053 0.434 1.00 90.38 234 VAL A C 1
ATOM 1823 O O . VAL A 1 234 ? -20.344 0.237 1.016 1.00 90.38 234 VAL A O 1
ATOM 1826 N N . TYR A 1 235 ? -18.160 0.661 0.839 1.00 89.25 235 TYR A N 1
ATOM 1827 C CA . TYR A 1 235 ? -18.117 1.721 1.847 1.00 89.25 235 TYR A CA 1
ATOM 1828 C C . TYR A 1 235 ? -18.226 3.123 1.236 1.00 89.25 235 TYR A C 1
ATOM 1830 O O . TYR A 1 235 ? -18.514 4.070 1.962 1.00 89.25 235 TYR A O 1
ATOM 1838 N N . ASN A 1 236 ? -17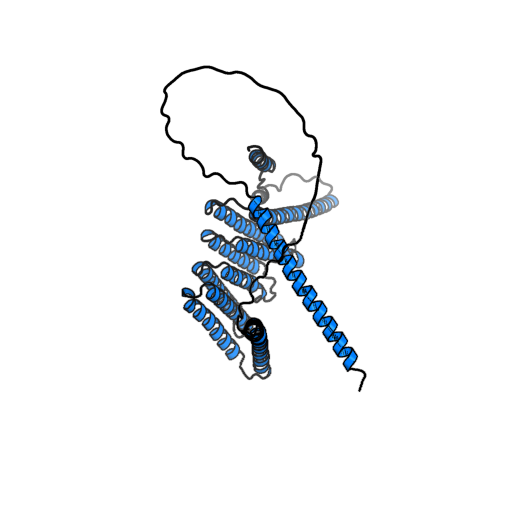.992 3.266 -0.074 1.00 90.50 236 ASN A N 1
ATOM 1839 C CA . ASN A 1 236 ? -17.855 4.546 -0.772 1.00 90.50 236 ASN A CA 1
ATOM 1840 C C . ASN A 1 236 ? -16.831 5.490 -0.095 1.00 90.50 236 ASN A C 1
ATOM 1842 O O . ASN A 1 236 ? -17.008 6.707 -0.050 1.00 90.50 236 ASN A O 1
ATOM 1846 N N . LEU A 1 237 ? -15.758 4.912 0.464 1.00 89.44 237 LEU A N 1
ATOM 1847 C CA . LEU A 1 237 ? -14.709 5.619 1.200 1.00 89.44 237 LEU A CA 1
ATOM 1848 C C . LEU A 1 237 ? -13.370 5.475 0.487 1.00 89.44 237 LEU A C 1
ATOM 1850 O O . LEU A 1 237 ? -12.720 4.430 0.517 1.00 89.44 237 LEU A O 1
ATOM 1854 N N . GLN A 1 238 ? -12.921 6.594 -0.067 1.00 88.50 238 GLN A N 1
ATOM 1855 C CA . GLN A 1 238 ? -11.655 6.722 -0.775 1.00 88.50 238 GLN A CA 1
ATOM 1856 C C . GLN A 1 238 ? -10.430 6.286 0.056 1.00 88.50 238 GLN A C 1
ATOM 1858 O O . GLN A 1 238 ? -9.464 5.778 -0.513 1.00 88.50 238 GLN A O 1
ATOM 1863 N N . VAL A 1 239 ? -10.464 6.448 1.386 1.00 89.31 239 VAL A N 1
ATOM 1864 C CA . VAL A 1 239 ? -9.366 6.066 2.299 1.00 89.31 239 VAL A CA 1
ATOM 1865 C C . VAL A 1 239 ? -9.028 4.576 2.181 1.00 89.31 239 VAL A C 1
ATOM 1867 O O . VAL A 1 239 ? -7.858 4.222 2.065 1.00 89.31 239 VAL A O 1
ATOM 1870 N N . ILE A 1 240 ? -10.045 3.709 2.119 1.00 91.50 240 ILE A N 1
ATOM 1871 C CA . ILE A 1 240 ? -9.865 2.253 2.005 1.00 91.50 240 ILE A CA 1
ATOM 1872 C C . ILE A 1 240 ? -9.184 1.911 0.674 1.00 91.50 240 ILE A C 1
ATOM 1874 O O . ILE A 1 240 ? -8.248 1.114 0.643 1.00 91.50 240 ILE A O 1
ATOM 1878 N N . ALA A 1 241 ? -9.600 2.571 -0.415 1.00 90.94 241 ALA A N 1
ATOM 1879 C CA . ALA A 1 241 ? -8.985 2.390 -1.726 1.00 90.94 241 ALA A CA 1
ATOM 1880 C C . ALA A 1 241 ? -7.504 2.800 -1.735 1.00 90.94 241 ALA A C 1
ATOM 1882 O O . ALA A 1 241 ? -6.714 2.138 -2.394 1.00 90.94 241 ALA A O 1
ATOM 1883 N N . HIS A 1 242 ? -7.105 3.840 -0.991 1.00 90.69 242 HIS A N 1
ATOM 1884 C CA . HIS A 1 242 ? -5.701 4.272 -0.930 1.00 90.69 242 HIS A CA 1
ATOM 1885 C C . HIS A 1 242 ? -4.823 3.280 -0.165 1.00 90.69 242 HIS A C 1
ATOM 1887 O O . HIS A 1 242 ? -3.727 2.974 -0.626 1.00 90.69 242 HIS A O 1
ATOM 1893 N N . VAL A 1 243 ? -5.304 2.733 0.956 1.00 90.56 243 VAL A N 1
ATOM 1894 C CA . VAL A 1 243 ? -4.565 1.695 1.697 1.00 90.56 243 VAL A CA 1
ATOM 1895 C C . VAL A 1 243 ? -4.413 0.431 0.845 1.00 90.56 243 VAL A C 1
ATOM 1897 O O . VAL A 1 243 ? -3.308 -0.095 0.732 1.00 90.56 243 VAL A O 1
ATOM 1900 N N . GLY A 1 244 ? -5.484 0.001 0.166 1.00 91.12 244 GLY A N 1
ATOM 1901 C CA . GLY A 1 244 ? -5.426 -1.110 -0.788 1.00 91.12 244 GLY A CA 1
ATOM 1902 C C . GLY A 1 244 ? -4.475 -0.851 -1.961 1.00 91.12 244 GLY A C 1
ATOM 1903 O O . GLY A 1 244 ? -3.723 -1.742 -2.338 1.00 91.12 244 GLY A O 1
ATOM 1904 N N . LEU A 1 245 ? -4.455 0.372 -2.500 1.00 92.38 245 LEU A N 1
ATOM 1905 C CA . LEU A 1 245 ? -3.566 0.769 -3.593 1.00 92.38 245 LEU A CA 1
ATOM 1906 C C . LEU A 1 245 ? -2.089 0.709 -3.175 1.00 92.38 245 LEU A C 1
ATOM 1908 O O . LEU A 1 245 ? -1.287 0.086 -3.864 1.00 92.38 245 LEU A O 1
ATOM 1912 N N . VAL A 1 246 ? -1.732 1.319 -2.038 1.00 91.94 246 VAL A N 1
ATOM 1913 C CA . VAL A 1 246 ? -0.356 1.310 -1.509 1.00 91.94 246 VAL A CA 1
ATOM 1914 C C . VAL A 1 246 ? 0.102 -0.118 -1.207 1.00 91.94 246 VAL A C 1
ATOM 1916 O O . VAL A 1 246 ? 1.194 -0.504 -1.621 1.00 91.94 246 VAL A O 1
ATOM 1919 N N . GLY A 1 247 ? -0.747 -0.926 -0.560 1.00 90.19 247 GLY A N 1
ATOM 1920 C CA . GLY A 1 247 ? -0.466 -2.342 -0.316 1.00 90.19 247 GLY A CA 1
ATOM 1921 C C . GLY A 1 247 ? -0.239 -3.116 -1.615 1.00 90.19 247 GLY A C 1
ATOM 1922 O O . GLY A 1 247 ? 0.753 -3.830 -1.742 1.00 90.19 247 GLY A O 1
ATOM 1923 N N . ALA A 1 248 ? -1.100 -2.922 -2.617 1.00 93.25 248 ALA A N 1
ATOM 1924 C CA . ALA A 1 248 ? -0.985 -3.581 -3.912 1.00 93.25 248 ALA A CA 1
ATOM 1925 C C . ALA A 1 248 ? 0.314 -3.217 -4.650 1.00 93.25 248 ALA A C 1
ATOM 1927 O O . ALA A 1 248 ? 0.986 -4.120 -5.145 1.00 93.25 248 ALA A O 1
ATOM 1928 N N . TYR A 1 249 ? 0.716 -1.942 -4.689 1.00 93.38 249 TYR A N 1
ATOM 1929 C CA . TYR A 1 249 ? 1.990 -1.542 -5.307 1.00 93.38 249 TYR A CA 1
ATOM 1930 C C . TYR A 1 249 ? 3.224 -2.073 -4.563 1.00 93.38 249 TYR A C 1
ATOM 1932 O O . TYR A 1 249 ? 4.262 -2.253 -5.196 1.00 93.38 249 TYR A O 1
ATOM 1940 N N . ALA A 1 250 ? 3.123 -2.367 -3.263 1.00 92.06 250 ALA A N 1
ATOM 1941 C CA . ALA A 1 250 ? 4.218 -2.948 -2.488 1.00 92.06 250 ALA A CA 1
ATOM 1942 C C . ALA A 1 250 ? 4.442 -4.450 -2.768 1.00 92.06 250 ALA A C 1
ATOM 1944 O O . ALA A 1 250 ? 5.583 -4.900 -2.708 1.00 92.06 250 ALA A O 1
ATOM 1945 N N . VAL A 1 251 ? 3.397 -5.221 -3.117 1.00 91.62 251 VAL A N 1
ATOM 1946 C CA . VAL A 1 251 ? 3.465 -6.687 -3.353 1.00 91.62 251 VAL A CA 1
ATOM 1947 C C . VAL A 1 251 ? 4.686 -7.147 -4.172 1.00 91.62 251 VAL A C 1
ATOM 1949 O O . VAL A 1 251 ? 5.403 -8.017 -3.681 1.00 91.62 251 VAL A O 1
ATOM 1952 N N . PRO A 1 252 ? 4.977 -6.614 -5.380 1.00 89.19 252 PRO A N 1
ATOM 1953 C CA . PRO A 1 252 ? 6.080 -7.110 -6.204 1.00 89.19 252 PRO A CA 1
ATOM 1954 C C . PRO A 1 252 ? 7.464 -6.834 -5.607 1.00 89.19 252 PRO A C 1
ATOM 1956 O O . PRO A 1 252 ? 8.394 -7.545 -5.960 1.00 89.19 252 PRO A O 1
ATOM 1959 N N . PHE A 1 253 ? 7.600 -5.848 -4.712 1.00 88.38 253 PH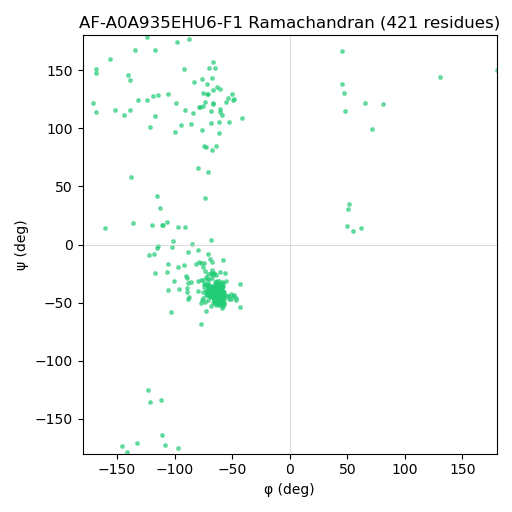E A N 1
ATOM 1960 C CA . PHE A 1 253 ? 8.845 -5.542 -3.991 1.00 88.38 253 PHE A CA 1
ATOM 1961 C C . PHE A 1 253 ? 8.956 -6.302 -2.663 1.00 88.38 253 PHE A C 1
ATOM 1963 O O . PHE A 1 253 ? 10.052 -6.573 -2.191 1.00 88.38 253 PHE A O 1
ATOM 1970 N N . LEU A 1 254 ? 7.824 -6.654 -2.048 1.00 88.38 254 LEU A N 1
ATOM 1971 C CA . LEU A 1 254 ? 7.780 -7.506 -0.856 1.00 88.38 254 LEU A CA 1
ATOM 1972 C C . LEU A 1 254 ? 8.001 -8.986 -1.199 1.00 88.38 254 LEU A C 1
ATOM 1974 O O . LEU A 1 254 ? 8.513 -9.740 -0.381 1.00 88.38 254 LEU A O 1
ATOM 1978 N N . LEU A 1 255 ? 7.592 -9.418 -2.393 1.00 87.81 255 LEU A N 1
ATOM 1979 C CA . LEU A 1 255 ? 7.705 -10.803 -2.853 1.00 87.81 255 LEU A CA 1
ATOM 1980 C C . LEU A 1 255 ? 8.728 -10.970 -3.992 1.00 87.81 255 LEU A C 1
ATOM 1982 O O . LEU A 1 255 ? 8.674 -11.974 -4.701 1.00 87.81 255 LEU A O 1
ATOM 1986 N N . SER A 1 256 ? 9.627 -10.006 -4.222 1.00 84.69 256 SER A N 1
ATOM 1987 C CA . SER A 1 256 ? 10.688 -10.131 -5.231 1.00 84.69 256 SER A CA 1
ATOM 1988 C C . SER A 1 256 ? 11.765 -11.125 -4.801 1.00 84.69 256 SER A C 1
ATOM 1990 O O . SER A 1 256 ? 12.226 -11.094 -3.666 1.00 84.69 256 SER A O 1
ATOM 1992 N N . ASN A 1 257 ? 12.222 -11.945 -5.751 1.00 81.19 257 ASN A N 1
ATOM 1993 C CA . ASN A 1 257 ? 13.314 -12.911 -5.561 1.00 81.19 257 ASN A CA 1
ATOM 1994 C C . ASN A 1 257 ? 14.554 -12.524 -6.389 1.00 81.19 257 ASN A C 1
ATOM 1996 O O . ASN A 1 257 ? 15.204 -13.399 -6.954 1.00 81.19 257 ASN A O 1
ATOM 2000 N N . ASP A 1 258 ? 14.773 -11.222 -6.607 1.00 76.75 258 ASP A N 1
ATOM 2001 C CA . ASP A 1 258 ? 15.887 -10.614 -7.367 1.00 76.75 258 ASP A CA 1
ATOM 2002 C C . ASP A 1 258 ? 16.168 -11.188 -8.775 1.00 76.75 258 ASP A C 1
ATOM 2004 O O . ASP A 1 258 ? 17.175 -10.902 -9.411 1.00 76.75 258 ASP A O 1
ATOM 2008 N N . SER A 1 259 ? 15.212 -11.942 -9.321 1.00 75.69 259 SER A N 1
ATOM 2009 C CA . SER A 1 259 ? 15.306 -12.686 -10.588 1.00 75.69 259 SER A CA 1
ATOM 2010 C C . SER A 1 259 ? 15.390 -11.843 -11.873 1.00 75.69 259 SER A C 1
ATOM 2012 O O . SER A 1 259 ? 15.308 -12.398 -12.967 1.00 75.69 259 SER A O 1
ATOM 2014 N N . GLY A 1 260 ? 15.461 -10.510 -11.777 1.00 79.31 260 GLY A N 1
ATOM 2015 C CA . GLY A 1 260 ? 15.465 -9.607 -12.938 1.00 79.31 260 GLY A CA 1
ATOM 2016 C C . GLY A 1 260 ? 14.201 -9.664 -13.815 1.00 79.31 260 GLY A C 1
ATOM 2017 O O . GLY A 1 260 ? 14.206 -9.168 -14.939 1.00 79.31 260 GLY A O 1
ATOM 2018 N N . ASN A 1 261 ? 13.100 -10.270 -13.348 1.00 86.00 261 ASN A N 1
ATOM 2019 C CA . ASN A 1 261 ? 11.874 -10.439 -14.138 1.00 86.00 261 ASN A CA 1
ATOM 2020 C C . ASN A 1 261 ? 11.013 -9.158 -14.179 1.00 86.00 261 ASN A C 1
ATOM 2022 O O . ASN A 1 261 ? 9.884 -9.103 -13.685 1.00 86.00 261 ASN A O 1
ATOM 2026 N N . TYR A 1 262 ? 11.555 -8.112 -14.804 1.00 88.62 262 TYR A N 1
ATOM 2027 C CA . TYR A 1 262 ? 10.868 -6.841 -15.037 1.00 88.62 262 TYR A CA 1
ATOM 2028 C C . TYR A 1 262 ? 9.548 -6.973 -15.837 1.00 88.62 262 TYR A C 1
ATOM 2030 O O . TYR A 1 262 ? 8.601 -6.255 -15.508 1.00 88.62 262 TYR A O 1
ATOM 2038 N N . PRO A 1 263 ? 9.404 -7.882 -16.835 1.00 90.56 263 PRO A N 1
ATOM 2039 C CA . PRO A 1 263 ? 8.125 -8.093 -17.518 1.00 90.56 263 PRO A CA 1
ATOM 2040 C C . PRO A 1 263 ? 6.975 -8.455 -16.570 1.00 90.56 263 PRO A C 1
ATOM 2042 O O . PRO A 1 263 ? 5.892 -7.883 -16.688 1.00 90.56 263 PRO A O 1
ATOM 2045 N N . ALA A 1 264 ? 7.201 -9.349 -15.599 1.00 89.56 264 ALA A N 1
ATOM 2046 C CA . ALA A 1 264 ? 6.176 -9.724 -14.623 1.00 89.56 264 ALA A CA 1
ATOM 2047 C C . ALA A 1 264 ? 5.744 -8.532 -13.749 1.00 89.56 264 ALA A C 1
ATOM 2049 O O . ALA A 1 264 ? 4.549 -8.325 -13.529 1.00 89.56 264 ALA A O 1
ATOM 2050 N N . LEU A 1 265 ? 6.704 -7.704 -13.320 1.00 90.75 265 LEU A N 1
ATOM 2051 C CA . LEU A 1 265 ? 6.451 -6.478 -12.560 1.00 90.75 265 LEU A CA 1
ATOM 2052 C C . LEU A 1 265 ? 5.605 -5.477 -13.367 1.00 90.75 265 LEU A C 1
ATOM 2054 O O . LEU A 1 265 ? 4.619 -4.950 -12.849 1.00 90.75 265 LEU A O 1
ATOM 2058 N N . PHE A 1 266 ? 5.928 -5.242 -14.642 1.00 92.25 266 PHE A N 1
ATOM 2059 C CA . PHE A 1 266 ? 5.168 -4.310 -15.482 1.00 92.25 266 PHE A CA 1
ATOM 2060 C C . PHE A 1 266 ? 3.776 -4.821 -15.862 1.00 92.25 266 PHE A C 1
ATOM 2062 O O . PHE A 1 266 ? 2.830 -4.030 -15.899 1.00 92.25 266 PHE A O 1
ATOM 2069 N N . ILE A 1 267 ? 3.611 -6.130 -16.072 1.00 93.50 267 ILE A N 1
ATOM 2070 C CA . ILE A 1 267 ? 2.291 -6.754 -16.245 1.00 93.50 267 ILE A CA 1
ATOM 2071 C C . ILE A 1 267 ? 1.451 -6.556 -14.978 1.00 93.50 267 ILE A C 1
ATOM 2073 O O . ILE A 1 267 ? 0.312 -6.099 -15.063 1.00 93.50 267 ILE A O 1
ATOM 2077 N N . TYR A 1 268 ? 2.018 -6.811 -13.796 1.00 93.00 268 TYR A N 1
ATOM 2078 C CA . TYR A 1 268 ? 1.326 -6.609 -12.524 1.00 93.00 268 TYR A CA 1
ATOM 2079 C C . TYR A 1 268 ? 0.908 -5.145 -12.301 1.00 93.00 268 TYR A C 1
ATOM 2081 O O . TYR A 1 268 ? -0.257 -4.869 -12.017 1.00 93.00 268 TYR A O 1
ATOM 2089 N N . VAL A 1 269 ? 1.815 -4.185 -12.519 1.00 93.75 269 VAL A N 1
ATOM 2090 C CA . VAL A 1 269 ? 1.494 -2.748 -12.439 1.00 93.75 269 VAL A CA 1
ATOM 2091 C C . VAL A 1 269 ? 0.431 -2.346 -13.473 1.00 93.75 269 VAL A C 1
ATOM 2093 O O . VAL A 1 269 ? -0.440 -1.529 -13.171 1.00 93.75 269 VAL A O 1
ATOM 2096 N N . SER A 1 270 ? 0.432 -2.949 -14.666 1.00 93.94 270 SER A N 1
ATOM 2097 C CA . SER A 1 270 ? -0.630 -2.744 -15.661 1.00 93.94 270 SER A CA 1
ATOM 2098 C C . SER A 1 270 ? -1.989 -3.219 -15.137 1.00 93.94 270 SER A C 1
ATOM 2100 O O . SER A 1 270 ? -2.966 -2.481 -15.247 1.00 93.94 270 SER A O 1
ATOM 2102 N N . PHE A 1 271 ? -2.057 -4.393 -14.497 1.00 93.56 271 PHE A N 1
ATOM 2103 C CA . PHE A 1 271 ? -3.283 -4.883 -13.854 1.00 93.56 271 PHE A CA 1
ATOM 2104 C C . PHE A 1 271 ? -3.776 -3.959 -12.732 1.00 93.56 271 PHE A C 1
ATOM 2106 O O . PHE A 1 271 ? -4.979 -3.707 -12.654 1.00 93.56 271 PHE A O 1
ATOM 2113 N N . LEU A 1 272 ? -2.884 -3.393 -11.908 1.00 93.31 272 LEU A N 1
ATOM 2114 C CA . LEU A 1 272 ? -3.281 -2.410 -10.889 1.00 93.31 272 LEU A CA 1
ATOM 2115 C C . LEU A 1 272 ? -3.883 -1.145 -11.515 1.00 93.31 272 LEU A C 1
ATOM 2117 O O . LEU A 1 272 ? -4.940 -0.686 -11.078 1.00 93.31 272 LEU A O 1
ATOM 2121 N N . ASN A 1 273 ? -3.266 -0.624 -12.578 1.00 93.06 273 ASN A N 1
ATOM 2122 C CA . ASN A 1 273 ? -3.783 0.536 -13.306 1.00 93.06 273 ASN A CA 1
ATOM 2123 C C . ASN A 1 273 ? -5.134 0.240 -13.986 1.00 93.06 273 ASN A C 1
ATOM 2125 O O . ASN A 1 273 ? -6.034 1.079 -13.946 1.00 93.06 273 ASN A O 1
ATOM 2129 N N . VAL A 1 274 ? -5.331 -0.966 -14.537 1.00 92.88 274 VAL A N 1
ATOM 2130 C CA . VAL A 1 274 ? -6.645 -1.428 -15.032 1.00 92.88 274 VAL A CA 1
ATOM 2131 C C . VAL A 1 274 ? -7.669 -1.523 -13.893 1.00 92.88 274 VAL A C 1
ATOM 2133 O O . VAL A 1 274 ? -8.831 -1.170 -14.087 1.00 92.88 274 VAL A O 1
ATOM 2136 N N . GLY A 1 275 ? -7.256 -1.917 -12.686 1.00 90.25 275 GLY A N 1
ATOM 2137 C CA . GLY A 1 275 ? -8.097 -1.877 -11.487 1.00 90.25 275 GLY A CA 1
ATOM 2138 C C . GLY A 1 275 ? -8.553 -0.459 -11.126 1.00 90.25 275 GLY A C 1
ATOM 2139 O O . GLY A 1 275 ? -9.738 -0.235 -10.880 1.00 90.25 275 GLY A O 1
ATOM 2140 N N . VAL A 1 276 ? -7.649 0.525 -11.161 1.00 89.94 276 VAL A N 1
ATOM 2141 C CA . VAL A 1 276 ? -7.980 1.945 -10.926 1.00 89.94 276 VAL A CA 1
ATOM 2142 C C . VAL A 1 276 ? -8.902 2.499 -12.017 1.00 89.94 276 VAL A C 1
ATOM 2144 O O . VAL A 1 276 ? -9.870 3.196 -11.702 1.00 89.94 276 VAL A O 1
ATOM 2147 N N . LEU A 1 277 ? -8.681 2.121 -13.278 1.00 89.19 277 LEU A N 1
ATOM 2148 C CA . LEU A 1 277 ? -9.593 2.400 -14.389 1.00 89.19 277 LEU A CA 1
ATOM 2149 C C . LEU A 1 277 ? -10.990 1.801 -14.132 1.00 89.19 277 LEU A C 1
ATOM 2151 O O . LEU A 1 277 ? -11.985 2.519 -14.219 1.00 89.19 277 LEU A O 1
ATOM 2155 N N . ALA A 1 278 ? -11.091 0.534 -13.728 1.00 89.06 278 ALA A N 1
ATOM 2156 C CA . ALA A 1 278 ? -12.371 -0.107 -13.419 1.00 89.06 278 ALA A CA 1
ATOM 2157 C C . ALA A 1 278 ? -13.115 0.569 -12.248 1.00 89.06 278 ALA A C 1
ATOM 2159 O O . ALA A 1 278 ? -14.338 0.717 -12.295 1.00 89.06 278 ALA A O 1
ATOM 2160 N N . ILE A 1 279 ? -12.392 1.037 -11.222 1.00 87.25 279 ILE A N 1
ATOM 2161 C CA . ILE A 1 279 ? -12.963 1.844 -10.131 1.00 87.25 279 ILE A CA 1
ATOM 2162 C C . ILE A 1 279 ? -13.499 3.177 -10.680 1.00 87.25 279 ILE A C 1
ATOM 2164 O O . ILE A 1 279 ? -14.630 3.550 -10.360 1.00 87.25 279 ILE A O 1
ATOM 2168 N N . SER A 1 280 ? -12.736 3.858 -11.546 1.00 83.31 280 SER A N 1
ATOM 2169 C CA . SER A 1 280 ? -13.088 5.181 -12.086 1.00 83.31 280 SER A CA 1
ATOM 2170 C C . SER A 1 280 ? -14.422 5.219 -12.841 1.00 83.31 280 SER A C 1
ATOM 2172 O O . SER A 1 280 ? -15.134 6.217 -12.743 1.00 83.31 280 SER A O 1
ATOM 2174 N N . VAL A 1 281 ? -14.797 4.119 -13.511 1.00 83.69 281 VAL A N 1
ATOM 2175 C CA . VAL A 1 281 ? -16.090 3.966 -14.206 1.00 83.69 281 VAL A CA 1
ATOM 2176 C C . VAL A 1 281 ? -17.263 4.133 -13.236 1.00 83.69 281 VAL A C 1
ATOM 2178 O O . VAL A 1 281 ? -18.265 4.752 -13.582 1.00 83.69 281 VAL A O 1
ATOM 2181 N N . LYS A 1 282 ? -17.152 3.591 -12.013 1.00 81.69 282 LYS A N 1
ATOM 2182 C CA . LYS A 1 282 ? -18.208 3.679 -10.989 1.00 81.69 282 LYS A CA 1
ATOM 2183 C C . LYS A 1 282 ? -18.083 4.919 -10.107 1.00 81.69 282 LYS A C 1
ATOM 2185 O O . LYS A 1 282 ? -19.100 5.499 -9.734 1.00 81.69 282 LYS A O 1
ATOM 2190 N N . ARG A 1 283 ? -16.860 5.285 -9.712 1.00 78.31 283 ARG A N 1
ATOM 2191 C CA . ARG A 1 283 ? -16.554 6.438 -8.851 1.00 78.31 283 ARG A CA 1
ATOM 2192 C C . ARG A 1 283 ? -15.154 6.964 -9.149 1.00 78.31 283 ARG A C 1
ATOM 2194 O O . ARG A 1 283 ? -14.159 6.304 -8.855 1.00 78.31 283 ARG A O 1
ATOM 2201 N N . TYR A 1 284 ? -15.065 8.193 -9.648 1.00 74.44 284 TYR A N 1
ATOM 2202 C CA . TYR A 1 284 ? -13.778 8.848 -9.848 1.00 74.44 284 TYR A CA 1
ATOM 2203 C C . TYR A 1 284 ? -13.293 9.558 -8.579 1.00 74.44 284 TYR A C 1
ATOM 2205 O O . TYR A 1 284 ? -13.741 10.648 -8.224 1.00 74.44 284 TYR A O 1
ATOM 2213 N N . TRP A 1 285 ? -12.325 8.945 -7.900 1.00 81.62 285 TRP A N 1
ATOM 2214 C CA . TRP A 1 285 ? -11.588 9.575 -6.807 1.00 81.62 285 TRP A CA 1
ATOM 2215 C C . TRP A 1 285 ? -10.292 10.196 -7.343 1.00 81.62 285 TRP A C 1
ATOM 2217 O O . TRP A 1 285 ? -9.310 9.490 -7.571 1.00 81.62 285 TRP A O 1
ATOM 2227 N N . ARG A 1 286 ? -10.277 11.527 -7.515 1.00 80.38 286 ARG A N 1
ATOM 2228 C CA . ARG A 1 286 ? -9.164 12.301 -8.115 1.00 80.38 286 ARG A CA 1
ATOM 2229 C C . ARG A 1 286 ? -7.781 11.921 -7.552 1.00 80.38 286 ARG A C 1
ATOM 2231 O O . ARG A 1 286 ? -6.856 11.648 -8.308 1.00 80.38 286 ARG A O 1
ATOM 2238 N N . LEU A 1 287 ? -7.649 11.830 -6.227 1.00 81.19 287 LEU A N 1
ATOM 2239 C CA . LEU A 1 287 ? -6.383 11.485 -5.563 1.00 81.19 287 LEU A CA 1
ATOM 2240 C C . LEU A 1 287 ? -6.009 9.989 -5.691 1.00 81.19 287 LEU A C 1
ATOM 2242 O O . LEU A 1 287 ? -4.818 9.686 -5.679 1.00 81.19 287 LEU A O 1
ATOM 2246 N N . LEU A 1 288 ? -6.959 9.069 -5.933 1.00 84.62 288 LEU A N 1
ATOM 2247 C CA . LEU A 1 288 ? -6.624 7.668 -6.261 1.00 84.62 288 LEU A CA 1
ATOM 2248 C C . LEU A 1 288 ? -5.922 7.590 -7.626 1.00 84.62 288 LEU A C 1
ATOM 2250 O O . LEU A 1 288 ? -4.921 6.896 -7.780 1.00 84.62 288 LEU A O 1
ATOM 2254 N N . PHE A 1 289 ? -6.414 8.360 -8.601 1.00 85.44 289 PHE A N 1
ATOM 2255 C CA . PHE A 1 289 ? -5.784 8.481 -9.915 1.00 85.44 289 PHE A CA 1
ATOM 2256 C C . PHE A 1 289 ? -4.365 9.063 -9.810 1.00 85.44 289 PHE A C 1
ATOM 2258 O O . PHE A 1 289 ? -3.430 8.502 -10.380 1.00 85.44 289 PHE A O 1
ATOM 2265 N N . TYR A 1 290 ? -4.177 10.153 -9.053 1.00 84.06 290 TYR A N 1
ATOM 2266 C CA . TYR A 1 290 ? -2.852 10.766 -8.887 1.00 84.06 290 TYR A CA 1
ATOM 2267 C C . TYR A 1 290 ? -1.862 9.861 -8.149 1.00 84.06 290 TYR A C 1
ATOM 2269 O O . TYR A 1 290 ? -0.716 9.758 -8.576 1.00 84.06 290 TYR A O 1
ATOM 2277 N N . THR A 1 291 ? -2.285 9.180 -7.081 1.00 86.56 291 THR A N 1
ATOM 2278 C CA . THR A 1 291 ? -1.406 8.267 -6.331 1.00 86.56 291 THR A CA 1
ATOM 2279 C C . THR A 1 291 ? -1.006 7.051 -7.168 1.00 86.56 291 THR A C 1
ATOM 2281 O O . THR A 1 291 ? 0.174 6.718 -7.219 1.00 86.56 291 THR A O 1
ATOM 2284 N N . SER A 1 292 ? -1.937 6.449 -7.915 1.00 90.00 292 SER A N 1
ATOM 2285 C CA . SER A 1 292 ? -1.640 5.350 -8.850 1.00 90.00 292 SER A CA 1
ATOM 2286 C C . SER A 1 292 ? -0.715 5.781 -9.994 1.00 90.00 292 SER A C 1
ATOM 2288 O O . SER A 1 292 ? 0.227 5.061 -10.337 1.00 90.00 292 SER A O 1
ATOM 2290 N N . SER A 1 293 ? -0.920 6.993 -10.527 1.00 87.12 293 SER A N 1
ATOM 2291 C CA . SER A 1 293 ? -0.017 7.604 -11.511 1.00 87.12 293 SER A CA 1
ATOM 2292 C C . SER A 1 293 ? 1.386 7.781 -10.931 1.00 87.12 293 SER A C 1
ATOM 2294 O O . SER A 1 293 ? 2.357 7.355 -11.549 1.00 87.12 293 SER A O 1
ATOM 2296 N N . PHE A 1 294 ? 1.495 8.362 -9.732 1.00 88.44 294 PHE A N 1
ATOM 2297 C CA . PHE A 1 294 ? 2.768 8.594 -9.051 1.00 88.44 294 PHE A CA 1
ATOM 2298 C C . PHE A 1 294 ? 3.541 7.289 -8.840 1.00 88.44 294 PHE A C 1
ATOM 2300 O O . PHE A 1 294 ? 4.665 7.188 -9.319 1.00 88.44 294 PHE A O 1
ATOM 2307 N N . PHE A 1 295 ? 2.932 6.261 -8.235 1.00 90.25 295 PHE A N 1
ATOM 2308 C CA . PHE A 1 295 ? 3.605 4.971 -8.040 1.00 90.25 295 PHE A CA 1
ATOM 2309 C C . PHE A 1 295 ? 4.024 4.326 -9.365 1.00 90.25 295 PHE A C 1
ATOM 2311 O O . PHE A 1 295 ? 5.164 3.887 -9.488 1.00 90.25 295 PHE A O 1
ATOM 2318 N N . THR A 1 296 ? 3.158 4.324 -10.382 1.00 91.56 296 THR A N 1
ATOM 2319 C CA . THR A 1 296 ? 3.485 3.760 -11.704 1.00 91.56 296 THR A CA 1
ATOM 2320 C C . THR A 1 296 ? 4.694 4.452 -12.341 1.00 91.56 296 THR A C 1
ATOM 2322 O O . THR A 1 296 ? 5.621 3.779 -12.796 1.00 91.56 296 THR A O 1
ATOM 2325 N N . TRP A 1 297 ? 4.718 5.789 -12.338 1.00 87.44 297 TRP A N 1
ATOM 2326 C CA . TRP A 1 297 ? 5.820 6.568 -12.908 1.00 87.44 297 TRP A CA 1
ATOM 2327 C C . TRP A 1 297 ? 7.102 6.484 -12.077 1.00 87.44 297 TRP A C 1
ATOM 2329 O O . TRP A 1 297 ? 8.180 6.408 -12.661 1.00 87.44 297 TRP A O 1
ATOM 2339 N N . SER A 1 298 ? 7.011 6.425 -10.745 1.00 89.38 298 SER A N 1
ATOM 2340 C CA . SER A 1 298 ? 8.168 6.204 -9.870 1.00 89.38 298 SER A CA 1
ATOM 2341 C C . SER A 1 298 ? 8.791 4.824 -10.081 1.00 89.38 298 SER A C 1
ATOM 2343 O O . SER A 1 298 ? 10.008 4.728 -10.193 1.00 89.38 298 SER A O 1
ATOM 2345 N N . ILE A 1 299 ? 7.979 3.768 -10.195 1.00 90.38 299 ILE A N 1
ATOM 2346 C CA . ILE A 1 299 ? 8.451 2.396 -10.433 1.00 90.38 299 ILE A CA 1
ATOM 2347 C C . ILE A 1 299 ? 9.134 2.284 -11.802 1.00 90.38 299 ILE A C 1
ATOM 2349 O O . ILE A 1 299 ? 10.255 1.785 -11.895 1.00 90.38 299 ILE A O 1
ATOM 2353 N N . PHE A 1 300 ? 8.488 2.786 -12.861 1.00 89.12 300 PHE A N 1
ATOM 2354 C CA . PHE A 1 300 ? 9.069 2.783 -14.205 1.00 89.12 300 PHE A CA 1
ATOM 2355 C C . PHE A 1 300 ? 10.335 3.644 -14.283 1.00 89.12 300 PHE A C 1
ATOM 2357 O O . PHE A 1 300 ? 11.325 3.223 -14.872 1.00 89.12 300 PHE A O 1
ATOM 2364 N N . GLY A 1 301 ? 10.321 4.830 -13.667 1.00 85.62 301 GLY A N 1
ATOM 2365 C CA . GLY A 1 301 ? 11.454 5.754 -13.642 1.00 85.62 301 GLY A CA 1
ATOM 2366 C C . GLY A 1 301 ? 12.658 5.218 -12.868 1.00 85.62 301 GLY A C 1
ATOM 2367 O O . GLY A 1 301 ? 13.782 5.380 -13.332 1.00 85.62 301 GLY A O 1
ATOM 2368 N N . LEU A 1 302 ? 12.434 4.538 -11.737 1.00 88.75 302 LEU A N 1
ATOM 2369 C CA . LEU A 1 302 ? 13.499 3.901 -10.959 1.00 88.75 302 LEU A CA 1
ATOM 2370 C C . LEU A 1 302 ? 14.166 2.780 -11.762 1.00 88.75 302 LEU A C 1
ATOM 2372 O O . LEU A 1 302 ? 15.376 2.822 -11.963 1.00 88.75 302 LEU A O 1
ATOM 2376 N N . TRP A 1 303 ? 13.377 1.845 -12.305 1.00 89.44 303 TRP A N 1
ATOM 2377 C CA . TRP A 1 303 ? 13.898 0.790 -13.181 1.00 89.44 303 TRP A CA 1
ATOM 2378 C C . TRP A 1 303 ? 14.618 1.359 -14.410 1.00 89.44 303 TRP A C 1
ATOM 2380 O O . TRP A 1 303 ? 15.675 0.864 -14.796 1.00 89.44 303 TRP A O 1
ATOM 2390 N N . PHE A 1 304 ? 14.079 2.425 -15.010 1.00 85.62 304 PHE A N 1
ATOM 2391 C CA . PHE A 1 304 ? 14.706 3.079 -16.155 1.00 85.62 304 PHE A CA 1
ATOM 2392 C C . PHE A 1 304 ? 16.055 3.727 -15.800 1.00 85.62 304 PHE A C 1
ATOM 2394 O O . PHE A 1 304 ? 16.951 3.768 -16.639 1.00 85.62 304 PHE A O 1
ATOM 2401 N N . ALA A 1 305 ? 16.216 4.213 -14.568 1.00 84.50 305 ALA A N 1
ATOM 2402 C CA . ALA A 1 305 ? 17.455 4.824 -14.099 1.00 84.50 305 ALA A CA 1
ATOM 2403 C C . ALA A 1 305 ? 18.534 3.804 -13.691 1.00 84.50 305 ALA A C 1
ATOM 2405 O O . ALA A 1 305 ? 19.715 4.118 -13.830 1.00 84.50 305 ALA A O 1
ATOM 2406 N N . THR A 1 306 ? 18.160 2.617 -13.189 1.00 85.00 306 THR A N 1
ATOM 2407 C CA . THR A 1 306 ? 19.122 1.634 -12.648 1.00 85.00 306 THR A CA 1
ATOM 2408 C C . THR A 1 306 ? 19.376 0.427 -13.558 1.00 85.00 306 THR A C 1
ATOM 2410 O O . THR A 1 306 ? 20.523 0.016 -13.697 1.00 85.00 306 THR A O 1
ATOM 2413 N N . GLU A 1 307 ? 18.348 -0.113 -14.224 1.00 84.38 307 GLU A N 1
ATOM 2414 C CA . GLU A 1 307 ? 18.402 -1.411 -14.931 1.00 84.38 307 GLU A CA 1
ATOM 2415 C C . GLU A 1 307 ? 18.251 -1.304 -16.463 1.00 84.38 307 GLU A C 1
ATOM 2417 O O . GLU A 1 307 ? 18.232 -2.312 -17.183 1.00 84.38 307 GLU A O 1
ATOM 2422 N N . TYR A 1 308 ? 18.065 -0.101 -17.015 1.00 82.69 308 TYR A N 1
ATOM 2423 C CA . TYR A 1 308 ? 17.785 0.043 -18.444 1.00 82.69 308 TYR A CA 1
ATOM 2424 C C . TYR A 1 308 ? 19.025 -0.161 -19.321 1.00 82.69 308 TYR A C 1
ATOM 2426 O O . TYR A 1 308 ? 19.962 0.635 -19.314 1.00 82.69 308 TYR A O 1
ATOM 2434 N N . SER A 1 309 ? 18.964 -1.168 -20.195 1.00 81.31 309 SER A N 1
ATOM 2435 C CA . SER A 1 309 ? 19.891 -1.328 -21.314 1.00 81.31 309 SER A CA 1
ATOM 2436 C C . SER A 1 309 ? 19.155 -1.171 -22.642 1.00 81.31 309 SER A C 1
ATOM 2438 O O . SER A 1 309 ? 18.154 -1.835 -22.911 1.00 81.31 309 SER A O 1
ATOM 2440 N N . SER A 1 310 ? 19.682 -0.308 -23.514 1.00 76.00 310 SER A N 1
ATOM 2441 C CA . SER A 1 310 ? 19.085 -0.010 -24.827 1.00 76.00 310 SER A CA 1
ATOM 2442 C C . SER A 1 310 ? 19.188 -1.152 -25.849 1.00 76.00 310 SER A C 1
ATOM 2444 O O . SER A 1 310 ? 18.638 -1.023 -26.944 1.00 76.00 310 SER A O 1
ATOM 2446 N N . GLU A 1 311 ? 19.926 -2.221 -25.537 1.00 75.38 311 GLU A N 1
ATOM 2447 C CA . GLU A 1 311 ? 20.051 -3.424 -26.375 1.00 75.38 311 GLU A CA 1
ATOM 2448 C C . GLU A 1 311 ? 18.940 -4.439 -26.040 1.00 75.38 311 GLU A C 1
ATOM 2450 O O . GLU A 1 311 ? 18.258 -4.923 -26.940 1.00 75.38 311 GLU A O 1
ATOM 2455 N N . SER A 1 312 ? 18.706 -4.715 -24.749 1.00 79.06 312 SER A N 1
ATOM 2456 C CA . SER A 1 312 ? 17.757 -5.737 -24.275 1.00 79.06 312 SER A CA 1
ATOM 2457 C C . SER A 1 312 ? 16.370 -5.192 -23.918 1.00 79.06 312 SER A C 1
ATOM 2459 O O . SER A 1 312 ? 15.360 -5.846 -24.172 1.00 79.06 312 SER A O 1
ATOM 2461 N N . HIS A 1 313 ? 16.288 -4.000 -23.320 1.00 85.00 313 HIS A N 1
ATOM 2462 C CA . HIS A 1 313 ? 15.080 -3.526 -22.633 1.00 85.00 313 HIS A CA 1
ATOM 2463 C C . HIS A 1 313 ? 14.248 -2.517 -23.441 1.00 85.00 313 HIS A C 1
ATOM 2465 O O . HIS A 1 313 ? 13.164 -2.131 -23.005 1.00 85.00 313 HIS A O 1
ATOM 2471 N N . LEU A 1 314 ? 14.691 -2.125 -24.642 1.00 82.38 314 LEU A N 1
ATOM 2472 C CA . LEU A 1 314 ? 14.035 -1.099 -25.468 1.00 82.38 314 LEU A CA 1
ATOM 2473 C C . LEU A 1 314 ? 12.579 -1.447 -25.831 1.00 82.38 314 LEU A C 1
ATOM 2475 O O . LEU A 1 314 ? 11.698 -0.592 -25.724 1.00 82.38 314 LEU A O 1
ATOM 2479 N N . TYR A 1 315 ? 12.307 -2.689 -26.248 1.00 85.44 315 TYR A N 1
ATOM 2480 C CA . TYR A 1 315 ? 10.948 -3.122 -26.604 1.00 85.44 315 TYR A CA 1
ATOM 2481 C C . TYR A 1 315 ? 10.036 -3.218 -25.376 1.00 85.44 315 TYR A C 1
ATOM 2483 O O . TYR A 1 315 ? 8.884 -2.789 -25.439 1.00 85.44 315 TYR A O 1
ATOM 2491 N N . LEU A 1 316 ? 10.563 -3.716 -24.250 1.00 87.81 316 LEU A N 1
ATOM 2492 C CA . LEU A 1 316 ? 9.828 -3.799 -22.987 1.00 87.81 316 LEU A CA 1
ATOM 2493 C C . LEU A 1 316 ? 9.469 -2.403 -22.465 1.00 87.81 316 LEU A C 1
ATOM 2495 O O . LEU A 1 316 ? 8.323 -2.172 -22.082 1.00 87.81 316 LEU A O 1
ATOM 2499 N N . ALA A 1 317 ? 10.422 -1.467 -22.500 1.00 85.81 317 ALA A N 1
ATOM 2500 C CA . ALA A 1 317 ? 10.214 -0.087 -22.083 1.00 85.81 317 ALA A CA 1
ATOM 2501 C C . ALA A 1 317 ? 9.149 0.604 -22.948 1.00 85.81 317 ALA A C 1
ATOM 2503 O O . ALA A 1 317 ? 8.183 1.129 -22.403 1.00 85.81 317 ALA A O 1
ATOM 2504 N N . LEU A 1 318 ? 9.263 0.544 -24.283 1.00 84.38 318 LEU A N 1
ATOM 2505 C CA . LEU A 1 318 ? 8.274 1.131 -25.199 1.00 84.38 318 LEU A CA 1
ATOM 2506 C C . LEU A 1 318 ? 6.877 0.514 -25.044 1.00 84.38 318 LEU A C 1
ATOM 2508 O O . LEU A 1 318 ? 5.894 1.252 -25.004 1.00 84.38 318 LEU A O 1
ATOM 2512 N N . GLY A 1 319 ? 6.781 -0.816 -24.946 1.00 87.81 319 GLY A N 1
ATOM 2513 C CA . GLY A 1 319 ? 5.506 -1.514 -24.773 1.00 87.81 319 GLY A CA 1
ATOM 2514 C C . GLY A 1 319 ? 4.821 -1.141 -23.459 1.00 87.81 319 GLY A C 1
ATOM 2515 O O . GLY A 1 319 ? 3.663 -0.731 -23.458 1.00 87.81 319 GLY A O 1
ATOM 2516 N N . THR A 1 320 ? 5.564 -1.191 -22.351 1.00 89.31 320 THR A N 1
ATOM 2517 C CA . THR A 1 320 ? 5.081 -0.808 -21.014 1.00 89.31 320 THR A CA 1
ATOM 2518 C C . THR A 1 320 ? 4.624 0.650 -20.978 1.00 89.31 320 THR A C 1
ATOM 2520 O O . THR A 1 320 ? 3.529 0.955 -20.508 1.00 89.31 320 THR A O 1
ATOM 2523 N N . LEU A 1 321 ? 5.434 1.553 -21.534 1.00 86.88 321 LEU A N 1
ATOM 2524 C CA . LEU A 1 321 ? 5.155 2.985 -21.596 1.00 86.88 321 LEU A CA 1
ATOM 2525 C C . LEU A 1 321 ? 3.878 3.286 -22.403 1.00 86.88 321 LEU A C 1
ATOM 2527 O O . LEU A 1 321 ? 3.060 4.103 -21.980 1.00 86.88 321 LEU A O 1
ATOM 2531 N N . ALA A 1 322 ? 3.678 2.598 -23.533 1.00 85.88 322 ALA A N 1
ATOM 2532 C CA . ALA A 1 322 ? 2.464 2.706 -24.338 1.00 85.88 322 ALA A CA 1
ATOM 2533 C C . ALA A 1 322 ? 1.224 2.163 -23.603 1.00 85.88 322 ALA A C 1
ATOM 2535 O O . ALA A 1 322 ? 0.171 2.798 -23.648 1.00 85.88 322 ALA A O 1
ATOM 2536 N N . VAL A 1 323 ? 1.348 1.040 -22.884 1.00 90.94 323 VAL A N 1
ATOM 2537 C CA . VAL A 1 323 ? 0.261 0.463 -22.071 1.00 90.94 323 VAL A CA 1
ATOM 2538 C C . VAL A 1 323 ? -0.137 1.401 -20.929 1.00 90.94 323 VAL A C 1
ATOM 2540 O O . VAL A 1 323 ? -1.320 1.704 -20.780 1.00 90.94 323 VAL A O 1
ATOM 2543 N N . PHE A 1 324 ? 0.821 1.926 -20.158 1.00 89.56 324 PHE A N 1
ATOM 2544 C CA . PHE A 1 324 ? 0.531 2.877 -19.078 1.00 89.56 324 PHE A CA 1
ATOM 2545 C C . PHE A 1 324 ? -0.114 4.162 -19.610 1.00 89.56 324 PHE A C 1
ATOM 2547 O O . PHE A 1 324 ? -1.126 4.609 -19.067 1.00 89.56 324 PHE A O 1
ATOM 2554 N N . PHE A 1 325 ? 0.412 4.723 -20.706 1.00 85.62 325 PHE A N 1
ATOM 2555 C CA . PHE A 1 325 ? -0.195 5.879 -21.366 1.00 85.62 325 PHE A CA 1
ATOM 2556 C C . PHE A 1 325 ? -1.640 5.587 -21.799 1.00 85.62 325 PHE A C 1
ATOM 2558 O O . PHE A 1 325 ? -2.534 6.372 -21.486 1.00 85.62 325 PHE A O 1
ATOM 2565 N N . ALA A 1 326 ? -1.891 4.446 -22.449 1.00 88.50 326 ALA A N 1
ATOM 2566 C CA . ALA A 1 326 ? -3.223 4.055 -22.900 1.00 88.50 326 ALA A CA 1
ATOM 2567 C C . ALA A 1 326 ? -4.218 3.899 -21.738 1.00 88.50 326 ALA A C 1
ATOM 2569 O O . ALA A 1 326 ? -5.339 4.396 -21.838 1.00 88.50 326 ALA A O 1
ATOM 2570 N N . ILE A 1 327 ? -3.818 3.280 -20.619 1.00 89.94 327 ILE A N 1
ATOM 2571 C CA . ILE A 1 327 ? -4.693 3.103 -19.448 1.00 89.94 327 ILE A CA 1
ATOM 2572 C C . ILE A 1 327 ? -5.032 4.454 -18.801 1.00 89.94 327 ILE A C 1
ATOM 2574 O O . ILE A 1 327 ? -6.208 4.737 -18.555 1.00 89.94 327 ILE A O 1
ATOM 2578 N N . PHE A 1 328 ? -4.044 5.324 -18.557 1.00 86.06 328 PHE A N 1
ATOM 2579 C CA . PHE A 1 328 ? -4.308 6.639 -17.959 1.00 86.06 328 PHE A CA 1
ATOM 2580 C C . PHE A 1 328 ? -5.104 7.556 -18.899 1.00 86.06 328 PHE A C 1
ATOM 2582 O O . PHE A 1 328 ? -6.011 8.252 -18.440 1.00 86.06 328 PHE A O 1
ATOM 2589 N N . PHE A 1 329 ? -4.838 7.513 -20.208 1.00 84.44 329 PHE A N 1
ATOM 2590 C CA . PHE A 1 329 ? -5.616 8.240 -21.213 1.00 84.44 329 PHE A CA 1
ATOM 2591 C C . PHE A 1 329 ? -7.069 7.749 -21.268 1.00 84.44 329 PHE A C 1
ATOM 2593 O O . PHE A 1 329 ? -7.989 8.558 -21.151 1.00 84.44 329 PHE A O 1
ATOM 2600 N N . ALA A 1 330 ? -7.295 6.432 -21.345 1.00 87.69 330 ALA A N 1
ATOM 2601 C CA . ALA A 1 330 ? -8.635 5.845 -21.310 1.00 87.69 330 ALA A CA 1
ATOM 2602 C C . ALA A 1 330 ? -9.388 6.225 -20.025 1.00 87.69 330 ALA A C 1
ATOM 2604 O O . ALA A 1 330 ? -10.558 6.592 -20.090 1.00 87.69 330 ALA A O 1
ATOM 2605 N N . THR A 1 331 ? -8.703 6.235 -18.876 1.00 85.50 331 THR A N 1
ATOM 2606 C CA . THR A 1 331 ? -9.266 6.683 -17.590 1.00 85.50 331 THR A CA 1
ATOM 2607 C C . THR A 1 331 ? -9.749 8.134 -17.642 1.00 85.50 331 THR A C 1
ATOM 2609 O O . THR A 1 331 ? -10.841 8.431 -17.159 1.00 85.50 331 THR A O 1
ATOM 2612 N N . LYS A 1 332 ? -8.983 9.046 -18.260 1.00 80.12 332 LYS A N 1
ATOM 2613 C CA . LYS A 1 332 ? -9.401 10.447 -18.447 1.00 80.12 332 LYS A CA 1
ATOM 2614 C C . LYS A 1 332 ? -10.583 10.588 -19.400 1.00 80.12 332 LYS A C 1
ATOM 2616 O O . LYS A 1 332 ? -11.518 11.316 -19.079 1.00 80.12 332 LYS A O 1
ATOM 2621 N N . VAL A 1 333 ? -10.558 9.889 -20.536 1.00 82.88 333 VAL A N 1
ATOM 2622 C CA . VAL A 1 333 ? -11.649 9.920 -21.524 1.00 82.88 333 VAL A CA 1
ATOM 2623 C C . VAL A 1 333 ? -12.945 9.397 -20.904 1.00 82.88 333 VAL A C 1
ATOM 2625 O O . VAL A 1 333 ? -13.967 10.072 -20.965 1.00 82.88 333 VAL A O 1
ATOM 2628 N N . ILE A 1 334 ? -12.895 8.245 -20.233 1.00 83.38 334 ILE A N 1
ATOM 2629 C CA . ILE A 1 334 ? -14.047 7.660 -19.536 1.00 83.38 334 ILE A CA 1
ATOM 2630 C C . ILE A 1 334 ? -14.551 8.594 -18.433 1.00 83.38 334 ILE A C 1
ATOM 2632 O O . ILE A 1 334 ? -15.756 8.809 -18.338 1.00 83.38 334 ILE A O 1
ATOM 2636 N N . HIS A 1 335 ? -13.661 9.206 -17.644 1.00 78.44 335 HIS A N 1
ATOM 2637 C CA . HIS A 1 335 ? -14.078 10.193 -16.649 1.00 78.44 335 HIS A CA 1
ATOM 2638 C C . HIS A 1 335 ? -14.828 11.371 -17.287 1.00 78.44 335 HIS A C 1
ATOM 2640 O O . HIS A 1 335 ? -15.944 11.654 -16.867 1.00 78.44 335 HIS A O 1
ATOM 2646 N N . GLY A 1 336 ? -14.261 12.011 -18.316 1.00 75.75 336 GLY A N 1
ATOM 2647 C CA . GLY A 1 336 ? -14.871 13.176 -18.970 1.00 75.75 336 GLY A CA 1
ATOM 2648 C C . GLY A 1 336 ? -16.173 12.877 -19.726 1.00 75.75 336 GLY A C 1
ATOM 2649 O O . GLY A 1 336 ? -17.009 13.764 -19.866 1.00 75.75 336 GLY A O 1
ATOM 2650 N N . VAL A 1 337 ? -16.370 11.635 -20.183 1.00 81.12 337 VAL A N 1
ATOM 2651 C CA . VAL A 1 337 ? -17.626 11.185 -20.813 1.00 81.12 337 VAL A CA 1
ATOM 2652 C C . VAL A 1 337 ? -18.701 10.854 -19.772 1.00 81.12 337 VAL A C 1
ATOM 2654 O O . VAL A 1 337 ? -19.867 11.177 -19.982 1.00 81.12 337 VAL A O 1
ATOM 2657 N N . VAL A 1 338 ? -18.338 10.214 -18.654 1.00 79.44 338 VAL A N 1
ATOM 2658 C CA . VAL A 1 338 ? -19.304 9.747 -17.637 1.00 79.44 338 VAL A CA 1
ATOM 2659 C C . VAL A 1 338 ? -19.649 10.835 -16.611 1.00 79.44 338 VAL A C 1
ATOM 2661 O O . VAL A 1 338 ? -20.769 10.870 -16.108 1.00 79.44 338 VAL A O 1
ATOM 2664 N N . HIS A 1 339 ? -18.707 11.723 -16.290 1.00 69.56 339 HIS A N 1
ATOM 2665 C CA . HIS A 1 339 ? -18.866 12.779 -15.293 1.00 69.56 339 HIS A CA 1
ATOM 2666 C C . HIS A 1 339 ? -18.636 14.144 -15.952 1.00 69.56 339 HIS A C 1
ATOM 2668 O O . HIS A 1 339 ? -17.500 14.575 -16.140 1.00 69.56 339 HIS A O 1
ATOM 2674 N N . THR A 1 340 ? -19.724 14.852 -16.266 1.00 59.19 340 THR A N 1
ATOM 2675 C CA . THR A 1 340 ? -19.724 16.188 -16.895 1.00 59.19 340 THR A CA 1
ATOM 2676 C C . THR A 1 340 ? -19.302 17.313 -15.926 1.00 59.19 340 THR A C 1
ATOM 2678 O O . THR A 1 340 ? -19.883 18.396 -15.917 1.00 59.19 340 THR A O 1
ATOM 2681 N N . GLU A 1 341 ? -18.299 17.071 -15.077 1.00 60.59 341 GLU A N 1
ATOM 2682 C CA . GLU A 1 341 ? -17.643 18.120 -14.289 1.00 60.59 341 GLU A CA 1
ATOM 2683 C C . GLU A 1 341 ? -16.564 18.820 -15.124 1.00 60.59 341 GLU A C 1
ATOM 2685 O O . GLU A 1 341 ? -15.781 18.182 -15.828 1.00 60.59 341 GLU A O 1
ATOM 2690 N N . SER A 1 342 ? -16.470 20.145 -14.994 1.00 51.84 342 SER A N 1
ATOM 2691 C CA . SER A 1 342 ? -15.408 20.937 -15.617 1.00 51.84 342 SER A CA 1
ATOM 2692 C C . SER A 1 342 ? -14.029 20.502 -15.107 1.00 51.84 342 SER A C 1
ATOM 2694 O O . SER A 1 342 ? -13.705 20.689 -13.926 1.00 51.84 342 SER A O 1
ATOM 2696 N N . ASP A 1 343 ? -13.214 19.939 -16.002 1.00 56.59 343 ASP A N 1
ATOM 2697 C CA . ASP A 1 343 ? -11.923 19.345 -15.658 1.00 56.59 343 ASP A CA 1
ATOM 2698 C C . ASP A 1 343 ? -10.977 20.392 -15.043 1.00 56.59 343 ASP A C 1
ATOM 2700 O O . ASP A 1 343 ? -10.616 21.403 -15.649 1.00 56.59 343 ASP A O 1
ATOM 2704 N N . THR A 1 344 ? -10.610 20.184 -13.779 1.00 61.28 344 THR A N 1
ATOM 2705 C CA . THR A 1 344 ? -9.793 21.137 -13.017 1.00 61.28 344 THR A CA 1
ATOM 2706 C C . THR A 1 344 ? -8.330 21.038 -13.456 1.00 61.28 344 THR A C 1
ATOM 2708 O O . THR A 1 344 ? -7.834 19.936 -13.676 1.00 61.28 344 THR A O 1
ATOM 2711 N N . ARG A 1 345 ? -7.608 22.171 -13.522 1.00 56.25 345 ARG A N 1
ATOM 2712 C CA . ARG A 1 345 ? -6.220 22.285 -14.041 1.00 56.25 345 ARG A CA 1
ATOM 2713 C C . ARG A 1 345 ? -5.245 21.180 -13.590 1.00 56.25 345 ARG A C 1
ATOM 2715 O O . ARG A 1 345 ? -4.386 20.778 -14.366 1.00 56.25 345 ARG A O 1
ATOM 2722 N N . GLU A 1 346 ? -5.384 20.667 -12.371 1.00 55.09 346 GLU A N 1
ATOM 2723 C CA . GLU A 1 346 ? -4.579 19.567 -11.810 1.00 55.09 346 GLU A CA 1
ATOM 2724 C C . GLU A 1 346 ? -4.672 18.254 -12.613 1.00 55.09 346 GLU A C 1
ATOM 2726 O O . GLU A 1 346 ? -3.679 17.549 -12.805 1.00 55.09 346 GLU A O 1
ATOM 2731 N N . SER A 1 347 ? -5.863 17.945 -13.132 1.00 56.09 347 SER A N 1
ATOM 2732 C CA . SER A 1 347 ? -6.162 16.738 -13.913 1.00 56.09 347 SER A CA 1
ATOM 2733 C C . SER A 1 347 ? -5.384 16.732 -15.231 1.00 56.09 347 SER A C 1
ATOM 2735 O O . SER A 1 347 ? -4.820 15.708 -15.645 1.00 56.09 347 SER A O 1
ATOM 2737 N N . LEU A 1 348 ? -5.285 17.926 -15.823 1.00 59.38 348 LEU A N 1
ATOM 2738 C CA . LEU A 1 348 ? -4.483 18.223 -16.997 1.00 59.38 348 LEU A CA 1
ATOM 2739 C C . LEU A 1 348 ? -2.988 18.059 -16.696 1.00 59.38 348 LEU A C 1
ATOM 2741 O O . LEU A 1 348 ? -2.293 17.424 -17.479 1.00 59.38 348 LEU A O 1
ATOM 2745 N N . ILE A 1 349 ? -2.495 18.560 -15.554 1.00 62.78 349 ILE A N 1
ATOM 2746 C CA . ILE A 1 349 ? -1.067 18.499 -15.180 1.00 62.78 349 ILE A CA 1
ATOM 2747 C C . ILE A 1 349 ? -0.564 17.053 -15.097 1.00 62.78 349 ILE A C 1
ATOM 2749 O O . ILE A 1 349 ? 0.491 16.758 -15.652 1.00 62.78 349 ILE A O 1
ATOM 2753 N N . ALA A 1 350 ? -1.312 16.129 -14.484 1.00 60.12 350 ALA A N 1
ATOM 2754 C CA . ALA A 1 350 ? -0.894 14.723 -14.417 1.00 60.12 350 ALA A CA 1
ATOM 2755 C C . ALA A 1 350 ? -0.837 14.055 -15.807 1.00 60.12 350 ALA A C 1
ATOM 2757 O O . ALA A 1 350 ? 0.097 13.310 -16.113 1.00 60.12 350 ALA A O 1
ATOM 2758 N N . THR A 1 351 ? -1.803 14.361 -16.678 1.00 62.16 351 THR A N 1
ATOM 2759 C CA . THR A 1 351 ? -1.861 13.828 -18.053 1.00 62.16 351 THR A CA 1
ATOM 2760 C C . THR A 1 351 ? -0.775 14.440 -18.935 1.00 62.16 351 THR A C 1
ATOM 2762 O O . THR A 1 351 ? -0.122 13.735 -19.701 1.00 62.16 351 THR A O 1
ATOM 2765 N N . VAL A 1 352 ? -0.518 15.742 -18.795 1.00 64.88 352 VAL A N 1
ATOM 2766 C CA . VAL A 1 352 ? 0.578 16.440 -19.472 1.00 64.88 352 VAL A CA 1
ATOM 2767 C C . VAL A 1 352 ? 1.923 15.927 -18.969 1.00 64.88 352 VAL A C 1
ATOM 2769 O O . VAL A 1 352 ? 2.775 15.652 -19.797 1.00 64.88 352 VAL A O 1
ATOM 2772 N N . GLY A 1 353 ? 2.111 15.696 -17.667 1.00 66.19 353 GLY A N 1
ATOM 2773 C CA . GLY A 1 353 ? 3.328 15.088 -17.115 1.00 66.19 353 GLY A CA 1
ATOM 2774 C C . GLY A 1 353 ? 3.590 13.694 -17.691 1.00 66.19 353 GLY A C 1
ATOM 2775 O O . GLY A 1 353 ? 4.657 13.449 -18.244 1.00 66.19 353 GLY A O 1
ATOM 2776 N N . THR A 1 354 ? 2.570 12.830 -17.677 1.00 64.31 354 THR A N 1
ATOM 2777 C CA . THR A 1 354 ? 2.559 11.512 -18.346 1.00 64.31 354 THR A CA 1
ATOM 2778 C C . THR A 1 354 ? 2.976 11.628 -19.823 1.00 64.31 354 THR A C 1
ATOM 2780 O O . THR A 1 354 ? 3.846 10.900 -20.300 1.00 64.31 354 THR A O 1
ATOM 2783 N N . THR A 1 355 ? 2.411 12.600 -20.544 1.00 65.12 355 THR A N 1
ATOM 2784 C CA . THR A 1 355 ? 2.693 12.852 -21.968 1.00 65.12 355 THR A CA 1
ATOM 2785 C C . THR A 1 355 ? 4.097 13.430 -22.197 1.00 65.12 355 THR A C 1
ATOM 2787 O O . THR A 1 355 ? 4.758 13.080 -23.169 1.00 65.12 355 THR A O 1
ATOM 2790 N N . VAL A 1 356 ? 4.594 14.288 -21.305 1.00 72.62 356 VAL A N 1
ATOM 2791 C CA . VAL A 1 356 ? 5.936 14.887 -21.373 1.00 72.62 356 VAL A CA 1
ATOM 2792 C C . VAL A 1 356 ? 7.008 13.840 -21.087 1.00 72.62 356 VAL A C 1
ATOM 2794 O O . VAL A 1 356 ? 7.998 13.807 -21.811 1.00 72.62 356 VAL A O 1
ATOM 2797 N N . ILE A 1 357 ? 6.797 12.946 -20.115 1.00 71.00 357 ILE A N 1
ATOM 2798 C CA . ILE A 1 357 ? 7.686 11.802 -19.856 1.00 71.00 357 ILE A CA 1
ATOM 2799 C C . ILE A 1 357 ? 7.730 10.888 -21.090 1.00 71.00 357 ILE A C 1
ATOM 2801 O O . ILE A 1 357 ? 8.817 10.554 -21.562 1.00 71.00 357 ILE A O 1
ATOM 2805 N N . PHE A 1 358 ? 6.568 10.571 -21.678 1.00 67.00 358 PHE A N 1
ATOM 2806 C CA . PHE A 1 358 ? 6.479 9.806 -22.926 1.00 67.00 358 PHE A CA 1
ATOM 2807 C C . PHE A 1 358 ? 7.261 10.474 -24.072 1.00 67.00 358 PHE A C 1
ATOM 2809 O O . PHE A 1 358 ? 8.100 9.846 -24.717 1.00 67.00 358 PHE A O 1
ATOM 2816 N N . ILE A 1 359 ? 7.038 11.771 -24.306 1.00 67.44 359 ILE A N 1
ATOM 2817 C CA . ILE A 1 359 ? 7.711 12.534 -25.366 1.00 67.44 359 ILE A CA 1
ATOM 2818 C C . ILE A 1 359 ? 9.218 12.638 -25.110 1.00 67.44 359 ILE A C 1
ATOM 2820 O O . ILE A 1 359 ? 9.993 12.507 -26.058 1.00 67.44 359 ILE A O 1
ATOM 2824 N N . TYR A 1 360 ? 9.649 12.859 -23.865 1.00 75.69 360 TYR A N 1
ATOM 2825 C CA . TYR A 1 360 ? 11.062 12.931 -23.496 1.00 75.69 360 TYR A CA 1
ATOM 2826 C C . TYR A 1 360 ? 11.766 11.603 -23.786 1.00 75.69 360 TYR A C 1
ATOM 2828 O O . TYR A 1 360 ? 12.755 11.590 -24.517 1.00 75.69 360 TYR A O 1
ATOM 2836 N N . PHE A 1 361 ? 11.191 10.482 -23.341 1.00 67.94 361 PHE A N 1
ATOM 2837 C CA . PHE A 1 361 ? 11.680 9.137 -23.654 1.00 67.94 361 PHE A CA 1
ATOM 2838 C C . PHE A 1 361 ? 11.747 8.895 -25.175 1.00 67.94 361 PHE A C 1
ATOM 2840 O O . PHE A 1 361 ? 12.779 8.488 -25.711 1.00 67.94 361 PHE A O 1
ATOM 2847 N N . CYS A 1 362 ? 10.693 9.242 -25.922 1.00 65.25 362 CYS A N 1
ATOM 2848 C CA . CYS A 1 362 ? 10.675 9.126 -27.384 1.00 65.25 362 CYS A CA 1
ATOM 2849 C C . CYS A 1 362 ? 11.633 10.090 -28.117 1.00 65.25 362 CYS A C 1
ATOM 2851 O O . CYS A 1 362 ? 11.877 9.904 -29.316 1.00 65.25 362 CYS A O 1
ATOM 2853 N N . ARG A 1 363 ? 12.158 11.131 -27.455 1.00 68.44 363 ARG A N 1
ATOM 2854 C CA . ARG A 1 363 ? 13.223 12.006 -27.980 1.00 68.44 363 ARG A CA 1
ATOM 2855 C C . ARG A 1 363 ? 14.606 11.450 -27.654 1.00 68.44 363 ARG A C 1
ATOM 2857 O O . ARG A 1 363 ? 15.431 11.375 -28.559 1.00 68.44 363 ARG A O 1
ATOM 2864 N N . ASP A 1 364 ? 14.824 11.007 -26.421 1.00 70.19 364 ASP A N 1
ATOM 2865 C CA . ASP A 1 364 ? 16.064 10.368 -25.971 1.00 70.19 364 ASP A CA 1
ATOM 2866 C C . ASP A 1 364 ? 16.404 9.127 -26.817 1.00 70.19 364 ASP A C 1
ATOM 2868 O O . ASP A 1 364 ? 17.465 9.055 -27.441 1.00 70.19 364 ASP A O 1
ATOM 2872 N N . GLN A 1 365 ? 15.443 8.212 -26.981 1.00 64.25 365 GLN A N 1
ATOM 2873 C CA . GLN A 1 365 ? 15.618 7.009 -27.803 1.00 64.25 365 GLN A CA 1
ATOM 2874 C C . GLN A 1 365 ? 15.837 7.323 -29.295 1.00 64.25 365 GLN A C 1
ATOM 2876 O O . GLN A 1 365 ? 16.488 6.559 -30.015 1.00 64.25 365 GLN A O 1
ATOM 2881 N N . ARG A 1 366 ? 15.338 8.469 -29.785 1.00 58.91 366 ARG A N 1
ATOM 2882 C CA . ARG A 1 366 ? 15.670 8.964 -31.131 1.00 58.91 366 ARG A CA 1
ATOM 2883 C C . ARG A 1 366 ? 17.105 9.484 -31.197 1.00 58.91 366 ARG A C 1
ATOM 2885 O O . ARG A 1 366 ? 17.800 9.142 -32.151 1.00 58.91 366 ARG A O 1
ATOM 2892 N N . ALA A 1 367 ? 17.573 10.231 -30.199 1.00 57.88 367 ALA A N 1
ATOM 2893 C CA . ALA A 1 367 ? 18.950 10.719 -30.140 1.00 57.88 367 ALA A CA 1
ATOM 2894 C C . ALA A 1 367 ? 19.973 9.566 -30.092 1.00 57.88 367 ALA A C 1
ATOM 2896 O O . ALA A 1 367 ? 20.920 9.557 -30.881 1.00 57.88 367 ALA A O 1
ATOM 2897 N N . THR A 1 368 ? 19.747 8.535 -29.268 1.00 58.28 368 THR A N 1
ATOM 2898 C CA . THR A 1 368 ? 20.622 7.344 -29.223 1.00 58.28 368 THR A CA 1
ATOM 2899 C C . THR A 1 368 ? 20.595 6.527 -30.516 1.00 58.28 368 THR A C 1
ATOM 2901 O O . THR A 1 368 ? 21.638 6.002 -30.919 1.00 58.28 368 THR A O 1
ATOM 2904 N N . ARG A 1 369 ? 19.449 6.420 -31.211 1.00 55.66 369 ARG A N 1
ATOM 2905 C CA . ARG A 1 369 ? 19.383 5.759 -32.531 1.00 55.66 369 ARG A CA 1
ATOM 2906 C C . ARG A 1 369 ? 20.079 6.561 -33.632 1.00 55.66 369 ARG A C 1
ATOM 2908 O O . ARG A 1 369 ? 20.815 5.958 -34.408 1.00 55.66 369 ARG A O 1
ATOM 2915 N N . TYR A 1 370 ? 19.905 7.883 -33.692 1.00 47.56 370 TYR A N 1
ATOM 2916 C CA . TYR A 1 370 ? 20.627 8.730 -34.653 1.00 47.56 370 TYR A CA 1
ATOM 2917 C C . TYR A 1 370 ? 22.142 8.683 -34.409 1.00 47.56 370 TYR A C 1
ATOM 2919 O O . TYR A 1 370 ? 22.900 8.471 -35.352 1.00 47.56 370 TYR A O 1
ATOM 2927 N N . GLY A 1 371 ? 22.588 8.765 -33.150 1.00 44.25 371 GLY A N 1
ATOM 2928 C CA . GLY A 1 371 ? 24.005 8.638 -32.792 1.00 44.25 371 GLY A CA 1
ATOM 2929 C C . GLY A 1 371 ? 24.614 7.277 -33.156 1.00 44.25 371 GLY A C 1
ATOM 2930 O O . GLY A 1 371 ? 25.741 7.225 -33.651 1.00 44.25 371 GLY A O 1
ATOM 2931 N N . ARG A 1 372 ? 23.871 6.170 -32.978 1.00 50.75 372 ARG A N 1
ATOM 2932 C CA . ARG A 1 372 ? 24.311 4.836 -33.431 1.00 50.75 372 ARG A CA 1
ATOM 2933 C C . ARG A 1 372 ? 24.309 4.696 -34.955 1.00 50.75 372 ARG A C 1
ATOM 2935 O O . ARG A 1 372 ? 25.282 4.162 -35.475 1.00 50.75 372 ARG A O 1
ATOM 2942 N N . ARG A 1 373 ? 23.293 5.208 -35.665 1.00 49.66 373 ARG A N 1
ATOM 2943 C CA . ARG A 1 373 ? 23.215 5.134 -37.137 1.00 49.66 373 ARG A CA 1
ATOM 2944 C C . ARG A 1 373 ? 24.331 5.943 -37.808 1.00 49.66 373 ARG A C 1
ATOM 2946 O O . ARG A 1 373 ? 25.038 5.404 -38.645 1.00 49.66 373 ARG A O 1
ATOM 2953 N N . ILE A 1 374 ? 24.605 7.167 -37.347 1.00 49.22 374 ILE A N 1
ATOM 2954 C CA . ILE A 1 374 ? 25.759 7.948 -37.831 1.00 49.22 374 ILE A CA 1
ATOM 2955 C C . ILE A 1 374 ? 27.069 7.172 -37.610 1.00 49.22 374 ILE A C 1
ATOM 2957 O O . ILE A 1 374 ? 27.907 7.115 -38.504 1.00 49.22 374 ILE A O 1
ATOM 2961 N N . ARG A 1 375 ? 27.240 6.518 -36.452 1.00 45.72 375 ARG A N 1
ATOM 2962 C CA . ARG A 1 375 ? 28.450 5.738 -36.136 1.00 45.72 375 ARG A CA 1
ATOM 2963 C C . ARG A 1 375 ? 28.571 4.439 -36.949 1.00 45.72 375 ARG A C 1
ATOM 2965 O O . ARG A 1 375 ? 29.694 4.052 -37.269 1.00 45.72 375 ARG A O 1
ATOM 2972 N N . SER A 1 376 ? 27.466 3.769 -37.293 1.00 47.97 376 SER A N 1
ATOM 2973 C CA . SER A 1 376 ? 27.486 2.615 -38.207 1.00 47.97 376 SER A CA 1
ATOM 2974 C C . SER A 1 376 ? 27.783 3.044 -39.637 1.00 47.97 376 SER A C 1
ATOM 2976 O O . SER A 1 376 ? 28.632 2.434 -40.279 1.00 47.97 376 SER A O 1
ATOM 2978 N N . ASP A 1 377 ? 27.165 4.128 -40.103 1.00 45.59 377 ASP A N 1
ATOM 2979 C CA . ASP A 1 377 ? 27.332 4.622 -41.468 1.00 45.59 377 ASP A CA 1
ATOM 2980 C C . ASP A 1 377 ? 28.771 5.120 -41.683 1.00 45.59 377 ASP A C 1
ATOM 2982 O O . ASP A 1 377 ? 29.387 4.784 -42.691 1.00 45.59 377 ASP A O 1
ATOM 2986 N N . PHE A 1 378 ? 29.376 5.790 -40.690 1.00 46.00 378 PHE A N 1
ATOM 2987 C CA . PHE A 1 378 ? 30.799 6.165 -40.723 1.00 46.00 378 PHE A CA 1
ATOM 2988 C C . PHE A 1 378 ? 31.740 4.948 -40.715 1.00 46.00 378 PHE A C 1
ATOM 2990 O O . PHE A 1 378 ? 32.753 4.944 -41.412 1.00 46.00 378 PHE A O 1
ATOM 2997 N N . ARG A 1 379 ? 31.413 3.891 -39.955 1.00 41.28 379 ARG A N 1
ATOM 2998 C CA . ARG A 1 379 ? 32.218 2.655 -39.899 1.00 41.28 379 ARG A CA 1
ATOM 2999 C C . ARG A 1 379 ? 32.121 1.845 -41.198 1.00 41.28 379 ARG A C 1
ATOM 3001 O O . ARG A 1 379 ? 33.110 1.252 -41.614 1.00 41.28 379 ARG A O 1
ATOM 3008 N N . ILE A 1 380 ? 30.958 1.839 -41.849 1.00 48.00 380 ILE A N 1
ATOM 3009 C CA . ILE A 1 380 ? 30.751 1.173 -43.141 1.00 48.00 380 ILE A CA 1
ATOM 3010 C C . ILE A 1 380 ? 31.430 1.982 -44.257 1.00 48.00 380 ILE A C 1
ATOM 3012 O O . ILE A 1 380 ? 32.247 1.420 -44.989 1.00 48.00 380 ILE A O 1
ATOM 3016 N N . ALA A 1 381 ? 31.196 3.298 -44.327 1.00 42.16 381 ALA A N 1
ATOM 3017 C CA . ALA A 1 381 ? 31.813 4.193 -45.312 1.00 42.16 381 ALA A CA 1
ATOM 3018 C C . ALA A 1 381 ? 33.347 4.256 -45.195 1.00 42.16 381 ALA A C 1
ATOM 3020 O O . ALA A 1 381 ? 34.035 4.311 -46.211 1.00 42.16 381 ALA A O 1
ATOM 3021 N N . GLY A 1 382 ? 33.895 4.165 -43.977 1.00 44.31 382 GLY A N 1
ATOM 3022 C CA . GLY A 1 382 ? 35.340 4.069 -43.742 1.00 44.31 382 GLY A CA 1
ATOM 3023 C C . GLY A 1 382 ? 35.978 2.744 -44.185 1.00 44.31 382 GLY A C 1
ATOM 3024 O O . GLY A 1 382 ? 37.199 2.664 -44.255 1.00 44.31 382 GLY A O 1
ATOM 3025 N N . SER A 1 383 ? 35.181 1.712 -44.495 1.00 48.06 383 SER A N 1
ATOM 3026 C CA . SER A 1 383 ? 35.669 0.397 -44.953 1.00 48.06 383 SER A CA 1
ATOM 3027 C C . SER A 1 383 ? 35.446 0.130 -46.445 1.00 48.06 383 SER A C 1
ATOM 3029 O O . SER A 1 383 ? 36.150 -0.687 -47.037 1.00 48.06 383 SER A O 1
ATOM 3031 N N . ARG A 1 384 ? 34.471 0.804 -47.072 1.00 45.56 384 ARG A N 1
ATOM 3032 C CA . ARG A 1 384 ? 34.193 0.722 -48.513 1.00 45.56 384 ARG A CA 1
ATOM 3033 C C . ARG A 1 384 ? 33.764 2.088 -49.031 1.00 45.56 384 ARG A C 1
ATOM 3035 O O . ARG A 1 384 ? 32.651 2.531 -48.759 1.00 45.56 384 ARG A O 1
ATOM 3042 N N . GLY A 1 385 ? 34.611 2.710 -49.850 1.00 49.00 385 GLY A N 1
ATOM 3043 C CA . GLY A 1 385 ? 34.322 3.974 -50.535 1.00 49.00 385 GLY A CA 1
ATOM 3044 C C . GLY A 1 385 ? 33.291 3.825 -51.659 1.00 49.00 385 GLY A C 1
ATOM 3045 O O . GLY A 1 385 ? 33.614 4.046 -52.820 1.00 49.00 385 GLY A O 1
ATOM 3046 N N . THR A 1 386 ? 32.057 3.427 -51.336 1.00 41.94 386 THR A N 1
ATOM 3047 C CA . THR A 1 386 ? 30.959 3.284 -52.307 1.00 41.94 386 THR A CA 1
ATOM 3048 C C . THR A 1 386 ? 29.625 3.792 -51.765 1.00 41.94 386 THR A C 1
ATOM 3050 O O . THR A 1 386 ? 29.283 3.642 -50.596 1.00 41.94 386 THR A O 1
ATOM 3053 N N . ARG A 1 387 ? 28.881 4.430 -52.669 1.00 47.41 387 ARG A N 1
ATOM 3054 C CA . ARG A 1 387 ? 27.587 5.089 -52.468 1.00 47.41 387 ARG A CA 1
ATOM 3055 C C . ARG A 1 387 ? 26.485 4.019 -52.423 1.00 47.41 387 ARG A C 1
ATOM 3057 O O . ARG A 1 387 ? 26.306 3.323 -53.417 1.00 47.41 387 ARG A O 1
ATOM 3064 N N . VAL A 1 388 ? 25.755 3.877 -51.312 1.00 39.31 388 VAL A N 1
ATOM 3065 C CA . VAL A 1 388 ? 24.687 2.861 -51.166 1.00 39.31 388 VAL A CA 1
ATOM 3066 C C . VAL A 1 388 ? 23.306 3.513 -51.232 1.00 39.31 388 VAL A C 1
ATOM 3068 O O . VAL A 1 388 ? 23.047 4.504 -50.553 1.00 39.31 388 VAL A O 1
ATOM 3071 N N . GLY A 1 389 ? 22.439 2.961 -52.084 1.00 35.22 389 GLY A N 1
ATOM 3072 C CA . GLY A 1 389 ? 21.104 3.481 -52.372 1.00 35.22 389 GLY A CA 1
ATOM 3073 C C . GLY A 1 389 ? 19.958 2.809 -51.607 1.00 35.22 389 GLY A C 1
ATOM 3074 O O . GLY A 1 389 ? 20.120 1.815 -50.902 1.00 35.22 389 GLY A O 1
ATOM 3075 N N . SER A 1 390 ? 18.778 3.388 -51.810 1.00 38.41 390 SER A N 1
ATOM 3076 C CA . SER A 1 390 ? 17.439 2.970 -51.379 1.00 38.41 390 SER A CA 1
ATOM 3077 C C . SER A 1 390 ? 17.146 1.463 -51.502 1.00 38.41 390 SER A C 1
ATOM 3079 O O . SER A 1 390 ? 16.920 0.968 -52.605 1.00 38.41 390 SER A O 1
ATOM 3081 N N . GLY A 1 391 ? 17.068 0.749 -50.371 1.00 33.53 391 GLY A N 1
ATOM 3082 C CA . GLY A 1 391 ? 16.745 -0.690 -50.363 1.00 33.53 391 GLY A CA 1
ATOM 3083 C C . GLY A 1 391 ? 16.233 -1.288 -49.042 1.00 33.53 391 GLY A C 1
ATOM 3084 O O . GLY A 1 391 ? 16.234 -2.505 -48.906 1.00 33.53 391 GLY A O 1
ATOM 3085 N N . LEU A 1 392 ? 15.826 -0.477 -48.052 1.00 32.78 392 LEU A N 1
ATOM 3086 C CA . LEU A 1 392 ? 15.445 -0.956 -46.704 1.00 32.78 392 LEU A CA 1
ATOM 3087 C C . LEU A 1 392 ? 14.162 -0.319 -46.120 1.00 32.78 392 LEU A C 1
ATOM 3089 O O . LEU A 1 392 ? 13.926 -0.388 -44.915 1.00 32.78 392 LEU A O 1
ATOM 3093 N N . GLU A 1 393 ? 13.303 0.291 -46.943 1.00 33.09 393 GLU A N 1
ATOM 3094 C CA . GLU A 1 393 ? 12.088 0.972 -46.450 1.00 33.09 393 GLU A CA 1
ATOM 3095 C C . GLU A 1 393 ? 10.891 0.043 -46.157 1.00 33.09 393 GLU A C 1
ATOM 3097 O O . GLU A 1 393 ? 9.970 0.436 -45.443 1.00 33.09 393 GLU A O 1
ATOM 3102 N N . GLN A 1 394 ? 10.887 -1.198 -46.656 1.00 31.88 394 GLN A N 1
ATOM 3103 C CA . GLN A 1 394 ? 9.657 -2.004 -46.753 1.00 31.88 394 GLN A CA 1
ATOM 3104 C C . GLN A 1 394 ? 9.224 -2.806 -45.507 1.00 31.88 394 GLN A C 1
ATOM 3106 O O . GLN A 1 394 ? 8.184 -3.454 -45.558 1.00 31.88 394 GLN A O 1
ATOM 3111 N N . VAL A 1 395 ? 9.951 -2.758 -44.380 1.00 35.50 395 VAL A N 1
ATOM 3112 C CA . VAL A 1 395 ? 9.621 -3.561 -43.170 1.00 35.50 395 VAL A CA 1
ATOM 3113 C C . VAL A 1 395 ? 9.282 -2.708 -41.929 1.00 35.50 395 VAL A C 1
ATOM 3115 O O . VAL A 1 395 ? 8.797 -3.222 -40.925 1.00 35.50 395 VAL A O 1
ATOM 3118 N N . TYR A 1 396 ? 9.468 -1.384 -41.974 1.00 37.34 396 TYR A N 1
ATOM 3119 C CA . TYR A 1 396 ? 9.409 -0.525 -40.773 1.00 37.34 396 TYR A CA 1
ATOM 3120 C C . TYR A 1 396 ? 8.106 0.271 -40.568 1.00 37.34 396 TYR A C 1
ATOM 3122 O O . TYR A 1 396 ? 7.997 1.035 -39.606 1.00 37.34 396 TYR A O 1
ATOM 3130 N N . TRP A 1 397 ? 7.103 0.089 -41.430 1.00 26.38 397 TRP A N 1
ATOM 3131 C CA . TRP A 1 397 ? 5.911 0.948 -41.467 1.00 26.38 397 TRP A CA 1
ATOM 3132 C C . TRP A 1 397 ? 4.869 0.826 -40.328 1.00 26.38 397 TRP A C 1
ATOM 3134 O O . TRP A 1 397 ? 4.242 1.843 -40.047 1.00 26.38 397 TRP A O 1
ATOM 3144 N N . PRO A 1 398 ? 4.652 -0.307 -39.620 1.00 31.39 398 PRO A N 1
ATOM 3145 C CA . PRO A 1 398 ? 3.564 -0.369 -38.630 1.00 31.39 398 PRO A CA 1
ATOM 3146 C C . PRO A 1 398 ? 3.870 0.337 -37.293 1.00 31.39 398 PRO A C 1
ATOM 3148 O O . PRO A 1 398 ? 2.952 0.610 -36.524 1.00 31.39 398 PRO A O 1
ATOM 3151 N N . PHE A 1 399 ? 5.138 0.655 -36.992 1.00 37.03 399 PHE A N 1
ATOM 3152 C CA . PHE A 1 399 ? 5.538 1.262 -35.708 1.00 37.03 399 PHE A CA 1
ATOM 3153 C C . PHE A 1 399 ? 5.892 2.753 -35.777 1.00 37.03 399 PHE A C 1
ATOM 3155 O O . PHE A 1 399 ? 5.878 3.429 -34.744 1.00 37.03 399 PHE A O 1
ATOM 3162 N N . SER A 1 400 ? 6.152 3.306 -36.965 1.00 37.81 400 SER A N 1
ATOM 3163 C CA . SER A 1 400 ? 6.259 4.761 -37.144 1.00 37.81 400 SER A CA 1
ATOM 3164 C C . SER A 1 400 ? 4.926 5.459 -36.850 1.00 37.81 400 SER A C 1
ATOM 3166 O O . SER A 1 400 ? 4.934 6.551 -36.291 1.00 37.81 400 SER A O 1
ATOM 3168 N N . SER A 1 401 ? 3.793 4.808 -37.131 1.00 38.56 401 SER A N 1
ATOM 3169 C CA . SER A 1 401 ? 2.438 5.334 -36.919 1.00 38.56 401 SER A CA 1
ATOM 3170 C C . SER A 1 401 ? 2.099 5.589 -35.443 1.00 38.56 401 SER A C 1
ATOM 3172 O O . SER A 1 401 ? 1.498 6.610 -35.126 1.00 38.56 401 SER A O 1
ATOM 3174 N N . LEU A 1 402 ? 2.538 4.720 -34.522 1.00 42.75 402 LEU A N 1
ATOM 3175 C CA . LEU A 1 402 ? 2.283 4.865 -33.077 1.00 42.75 402 LEU A CA 1
ATOM 3176 C C . LEU A 1 402 ? 3.066 6.025 -32.442 1.00 42.75 402 LEU A C 1
ATOM 3178 O O . LEU A 1 402 ? 2.548 6.726 -31.578 1.00 42.75 402 LEU A O 1
ATOM 3182 N N . CYS A 1 403 ? 4.301 6.265 -32.891 1.00 40.34 403 CYS A N 1
ATOM 3183 C CA . CYS A 1 403 ? 5.102 7.418 -32.456 1.00 40.34 403 CYS A CA 1
ATOM 3184 C C . CYS A 1 403 ? 4.857 8.675 -33.325 1.00 40.34 403 CYS A C 1
ATOM 3186 O O . CYS A 1 403 ? 5.387 9.752 -33.034 1.00 40.34 403 CYS A O 1
ATOM 3188 N N . GLY A 1 404 ? 4.089 8.511 -34.405 1.00 33.38 404 GLY A N 1
ATOM 3189 C CA . GLY A 1 404 ? 3.795 9.479 -35.457 1.00 33.38 404 GLY A CA 1
ATOM 3190 C C . GLY A 1 404 ? 2.356 9.986 -35.443 1.00 33.38 404 GLY A C 1
ATOM 3191 O O . GLY A 1 404 ? 1.932 10.592 -36.425 1.00 33.38 404 GLY A O 1
ATOM 3192 N N . ILE A 1 405 ? 1.620 9.810 -34.337 1.00 37.38 405 ILE A N 1
ATOM 3193 C CA . ILE A 1 405 ? 0.427 10.618 -34.065 1.00 37.38 405 ILE A CA 1
ATOM 3194 C C . ILE A 1 405 ? 0.897 12.054 -33.809 1.00 37.38 405 ILE A C 1
ATOM 3196 O O . ILE A 1 405 ? 1.031 12.518 -32.675 1.00 37.38 405 ILE A O 1
ATOM 3200 N N . SER A 1 406 ? 1.151 12.777 -34.898 1.00 35.28 406 SER A N 1
ATOM 3201 C CA . SER A 1 406 ? 1.125 14.228 -34.902 1.00 35.28 406 SER A CA 1
ATOM 3202 C C . SER A 1 406 ? -0.299 14.672 -34.588 1.00 35.28 406 SER A C 1
ATOM 3204 O O . SER A 1 406 ? -1.060 15.024 -35.486 1.00 35.28 406 SER A O 1
ATOM 3206 N N . VAL A 1 407 ? -0.622 14.749 -33.293 1.00 39.34 407 VAL A N 1
ATOM 3207 C CA . VAL A 1 407 ? -1.516 15.807 -32.821 1.00 39.34 407 VAL A CA 1
ATOM 3208 C C . VAL A 1 407 ? -0.892 17.095 -33.338 1.00 39.34 407 VAL A C 1
ATOM 3210 O O . VAL A 1 407 ? 0.181 17.507 -32.889 1.00 39.34 407 VAL A O 1
ATOM 3213 N N . HIS A 1 408 ? -1.502 17.661 -34.377 1.00 35.22 408 HIS A N 1
ATOM 3214 C CA . HIS A 1 408 ? -0.999 18.856 -35.027 1.00 35.22 408 HIS A CA 1
ATOM 3215 C C . HIS A 1 408 ? -0.929 19.951 -33.959 1.00 35.22 408 HIS A C 1
ATOM 3217 O O . HIS A 1 408 ? -1.952 20.431 -33.475 1.00 35.22 408 HIS A O 1
ATOM 3223 N N . VAL A 1 409 ? 0.283 20.364 -33.574 1.00 39.91 409 VAL A N 1
ATOM 3224 C CA . VAL A 1 409 ? 0.476 21.453 -32.598 1.00 39.91 409 VAL A CA 1
ATOM 3225 C C . VAL A 1 409 ? -0.137 22.759 -33.128 1.00 39.91 409 VAL A C 1
ATOM 3227 O O . VAL A 1 409 ? -0.553 23.612 -32.348 1.00 39.91 409 VAL A O 1
ATOM 3230 N N . ALA A 1 410 ? -0.273 22.878 -34.453 1.00 36.06 410 ALA A N 1
ATOM 3231 C CA . ALA A 1 410 ? -1.055 23.912 -35.120 1.00 36.06 410 ALA A CA 1
ATOM 3232 C C . ALA A 1 410 ? -2.551 23.883 -34.749 1.00 36.06 410 ALA A C 1
ATOM 3234 O O . ALA A 1 410 ? -3.139 24.944 -34.566 1.00 36.06 410 ALA A O 1
ATOM 3235 N N . ASP A 1 411 ? -3.150 22.701 -34.583 1.00 40.69 411 ASP A N 1
ATOM 3236 C CA . ASP A 1 411 ? -4.588 22.549 -34.349 1.00 40.69 411 ASP A CA 1
ATOM 3237 C C . ASP A 1 411 ? -4.951 22.609 -32.858 1.00 40.69 411 ASP A C 1
ATOM 3239 O O . ASP A 1 411 ? -5.929 23.243 -32.473 1.00 40.69 411 ASP A O 1
ATOM 3243 N N . LEU A 1 412 ? -4.071 22.124 -31.972 1.00 40.69 412 LEU A N 1
ATOM 3244 C CA . LEU A 1 412 ? -4.206 22.423 -30.540 1.00 40.69 412 LEU A CA 1
ATOM 3245 C C . LEU A 1 412 ? -4.057 23.934 -30.271 1.00 40.69 412 LEU A C 1
ATOM 3247 O O . LEU A 1 412 ? -4.763 24.495 -29.436 1.00 40.69 412 LEU A O 1
ATOM 3251 N N . ARG A 1 413 ? -3.179 24.623 -31.017 1.00 41.56 413 ARG A N 1
ATOM 3252 C CA . ARG A 1 413 ? -3.045 26.089 -30.974 1.00 41.56 413 ARG A CA 1
ATOM 3253 C C . ARG A 1 413 ? -4.247 26.801 -31.622 1.00 41.56 413 ARG A C 1
ATOM 3255 O O . ARG A 1 413 ? -4.537 27.926 -31.221 1.00 41.56 413 ARG A O 1
ATOM 3262 N N . SER A 1 414 ? -4.963 26.164 -32.556 1.00 40.25 414 SER A N 1
ATOM 3263 C CA . SER A 1 414 ? -6.214 26.677 -33.142 1.00 40.25 414 SER A CA 1
ATOM 3264 C C . SER A 1 414 ? -7.361 26.617 -32.119 1.00 40.25 414 SER A C 1
ATOM 3266 O O . SER A 1 414 ? -8.003 27.636 -31.857 1.00 40.25 414 SER A O 1
ATOM 3268 N N . LEU A 1 415 ? -7.529 25.472 -31.448 1.00 40.41 415 LEU A N 1
ATOM 3269 C CA . LEU A 1 415 ? -8.529 25.241 -30.402 1.00 40.41 415 LEU A CA 1
ATOM 3270 C C . LEU A 1 415 ? -8.294 26.121 -29.169 1.00 40.41 415 LEU A C 1
ATOM 3272 O O . LEU A 1 415 ? -9.206 26.827 -28.746 1.00 40.41 415 LEU A O 1
ATOM 3276 N N . VAL A 1 416 ? -7.060 26.169 -28.651 1.00 46.91 416 VAL A N 1
ATOM 3277 C CA . VAL A 1 416 ? -6.703 27.017 -27.497 1.00 46.91 416 VAL A CA 1
ATOM 3278 C C . VAL A 1 416 ? -6.860 28.509 -27.814 1.00 46.91 416 VAL A C 1
ATOM 3280 O O . VAL A 1 416 ? -7.269 29.281 -26.949 1.00 46.91 416 VAL A O 1
ATOM 3283 N N . ARG A 1 417 ? -6.586 28.949 -29.052 1.00 42.34 417 ARG A N 1
ATOM 3284 C CA . ARG A 1 417 ? -6.802 30.352 -29.444 1.00 42.34 417 ARG A CA 1
ATOM 3285 C C . ARG A 1 417 ? -8.291 30.680 -29.616 1.00 42.34 417 ARG A C 1
ATOM 3287 O O . ARG A 1 417 ? -8.684 31.785 -29.258 1.00 42.34 417 ARG A O 1
ATOM 3294 N N . ARG A 1 418 ? -9.123 29.740 -30.086 1.00 44.81 418 ARG A N 1
ATOM 3295 C CA . ARG A 1 418 ? -10.589 29.911 -30.147 1.00 44.81 418 ARG A CA 1
ATOM 3296 C C . ARG A 1 418 ? -11.238 29.940 -28.758 1.00 44.81 418 ARG A C 1
ATOM 3298 O O . ARG A 1 418 ? -12.153 30.725 -28.563 1.00 44.81 418 ARG A O 1
ATOM 3305 N N . SER A 1 419 ? -10.748 29.168 -27.786 1.00 43.62 419 SER A N 1
ATOM 3306 C CA . SER A 1 419 ? -11.299 29.161 -26.419 1.00 43.62 419 SER A CA 1
ATOM 3307 C C . SER A 1 419 ? -10.865 30.343 -25.541 1.00 43.62 419 SER A C 1
ATOM 3309 O O . SER A 1 419 ? -11.448 30.547 -24.484 1.00 43.62 419 SER A O 1
ATOM 3311 N N . ILE A 1 420 ? -9.826 31.093 -25.931 1.00 43.59 420 ILE A N 1
ATOM 3312 C CA . ILE A 1 420 ? -9.297 32.240 -25.161 1.00 43.59 420 ILE A CA 1
ATOM 3313 C C . ILE A 1 420 ? -9.851 33.591 -25.658 1.00 43.59 420 ILE A C 1
ATOM 3315 O O . ILE A 1 420 ? -9.820 34.561 -24.911 1.00 43.59 420 ILE A O 1
ATOM 3319 N N . PHE A 1 421 ? -10.382 33.658 -26.885 1.00 42.31 421 PHE A N 1
ATOM 3320 C CA . PHE A 1 421 ? -10.867 34.897 -27.524 1.00 42.31 421 PHE A CA 1
ATOM 3321 C C . PHE A 1 421 ? -12.365 34.872 -27.897 1.00 42.31 421 PHE A C 1
ATOM 3323 O O . PHE A 1 421 ? -12.806 35.674 -28.715 1.00 42.31 421 PHE A O 1
ATOM 3330 N N . ALA A 1 422 ? -13.145 33.948 -27.328 1.00 44.91 422 ALA A N 1
ATOM 3331 C CA . ALA A 1 422 ? -14.594 33.832 -27.542 1.00 44.91 422 ALA A CA 1
ATOM 3332 C C . ALA A 1 422 ? -15.396 34.090 -26.248 1.00 44.91 422 ALA A C 1
ATOM 3334 O O . ALA A 1 422 ? -16.343 33.363 -25.944 1.00 44.91 422 ALA A O 1
ATOM 3335 N N . GLY A 1 423 ? -14.974 35.100 -25.483 1.00 39.66 423 GLY A N 1
ATOM 3336 C CA . GLY A 1 423 ? -15.658 35.649 -24.310 1.00 39.66 423 GLY A CA 1
ATOM 3337 C C . GLY A 1 423 ? -15.587 37.166 -24.343 1.00 39.66 423 GLY A C 1
ATOM 3338 O O . GLY A 1 423 ? -14.490 37.662 -24.685 1.00 39.66 423 GLY A O 1
#

Radius of gyration: 40.03 Å; Cα contacts (8 Å, |Δi|>4): 176; chains: 1; bounding box: 90×106×109 Å